Protein AF-0000000086881006 (afdb_homodimer)

Sequence (406 aa):
MSAAHFLGSSDARWTTEPVATRTEGERFIVQAQEGSDFWEKTFYGFCHQNGHALLAPWDESKAVEVTFDLSSFTELYDQAGLMLWHSKEQWIKAGVEVNDGVVHIGAVVTDQFSDWSLSPIPEWGERLVTIRASYHNEAVVIRARTDEHPWRTIRVARFAYPTNKQAGPFLCSPKRAGFEVAFTQWRTTAPDEDLHADPPIYDMSAAHFLGSSDARWTTEPVATRTEGERFIVQAQEGSDFWEKTFYGFCHQNGHALLAPWDESKAVEVTFDLSSFTELYDQAGLMLWHSKEQWIKAGVEVNDGVVHIGAVVTDQFSDWSLSPIPEWGERLVTIRASYHNEAVVIRARTDEHPWRTIRVARFAYPTNKQAGPFLCSPKRAGFEVAFTQWRTTAPDEDLHADPPIYD

Solvent-accessible surface area (backbone atoms only — not comparable to full-atom values): 20552 Å² total; per-residue (Å²): 76,51,67,65,55,53,48,74,42,97,68,50,43,57,78,30,83,55,72,45,72,48,57,59,60,69,26,45,35,39,26,34,42,55,60,13,30,75,43,32,35,54,57,73,69,50,73,36,82,54,23,29,33,41,30,26,83,46,61,59,79,36,12,40,38,26,26,34,47,39,71,61,66,80,48,64,46,30,30,38,33,30,32,40,37,60,49,100,46,32,33,33,42,33,34,39,31,25,49,94,88,33,42,22,42,37,37,35,47,28,70,71,39,31,29,38,36,41,40,81,40,70,86,53,68,61,32,45,36,36,30,35,42,24,53,45,74,48,14,34,44,32,33,36,29,38,87,86,43,69,78,40,66,44,36,38,35,68,60,74,60,94,62,70,37,24,36,31,43,29,38,26,14,48,72,42,69,79,45,51,43,41,34,60,44,60,48,73,45,79,44,66,90,42,95,88,49,80,67,87,85,82,132,78,51,67,65,55,54,49,73,42,96,68,50,43,58,76,31,80,54,72,45,72,50,59,57,61,67,26,44,34,39,25,33,43,54,60,14,30,77,45,32,36,52,58,73,67,50,72,36,82,55,21,30,33,44,30,25,84,46,63,58,80,33,12,40,38,27,26,34,46,38,70,61,67,80,47,66,46,29,32,40,33,30,31,40,36,60,49,98,46,32,35,35,42,32,34,40,32,24,51,93,87,34,42,22,42,36,36,35,47,28,69,71,39,32,32,40,36,40,39,82,39,72,85,55,68,59,33,45,37,36,28,34,41,23,52,46,73,49,14,34,45,31,32,36,28,39,87,85,44,69,78,39,65,45,35,38,35,68,61,73,62,94,63,70,37,24,37,31,44,30,37,26,15,49,73,41,70,79,46,51,40,41,33,60,44,60,48,72,44,79,45,64,88,42,96,88,50,80,69,86,84,83,132

Radius of gyration: 21.12 Å; Cα contacts (8 Å, |Δi|>4): 1163; chains: 2; bounding box: 36×61×47 Å

Organism: NCBI:txid248903

InterPro domains:
  IPR009784 Protein of unknown function DUF1349 [PF07081] (14-189)
  IPR009784 Protein of unknown function DUF1349 [PTHR35332] (10-189)
  IPR013320 Concanavalin A-like lectin/glucanase domain superfamily [SSF49899] (26-188)

Nearest PDB structures (foldseek):
  3mep-assembly1_A  TM=8.939E-01  e=8.465E-17  Pectobacterium atrosepticum SCRI1043
  3o12-assembly1_A  TM=8.823E-01  e=7.637E-17  Saccharomyces cerevisiae
  5joz-assembly2_B  TM=6.293E-01  e=4.315E-06  Bacteroides ovatus
  7erl-assembly1_B  TM=6.209E-01  e=2.978E-03  Bacteroides intestinalis
  3vv1-assembly1_B  TM=5.952E-01  e=1.899E-02  Caenorhabditis elegans

Structure (mmCIF, N/CA/C/O backbone):
data_AF-0000000086881006-model_v1
#
loop_
_entity.id
_entity.type
_entity.pdbx_description
1 polymer 'DUF1349 domain-containing protein'
#
loop_
_atom_site.group_PDB
_atom_site.id
_atom_site.type_symbol
_atom_site.label_atom_id
_atom_site.label_alt_id
_atom_site.label_comp_id
_atom_site.label_asym_id
_atom_site.label_entity_id
_atom_site.label_seq_id
_atom_site.pdbx_PDB_ins_code
_atom_site.Cartn_x
_atom_site.Cartn_y
_atom_site.Cartn_z
_atom_site.occupancy
_atom_site.B_iso_or_equiv
_atom_site.auth_seq_id
_atom_site.auth_comp_id
_atom_site.auth_asym_id
_atom_site.auth_atom_id
_atom_site.pdbx_PDB_model_num
ATOM 1 N N . MET A 1 1 ? -6.941 -28.766 -19.25 1 41.66 1 MET A N 1
ATOM 2 C CA . MET A 1 1 ? -5.789 -27.953 -19.625 1 41.66 1 MET A CA 1
ATOM 3 C C . MET A 1 1 ? -4.539 -28.406 -18.891 1 41.66 1 MET A C 1
ATOM 5 O O . MET A 1 1 ? -4.57 -28.609 -17.672 1 41.66 1 MET A O 1
ATOM 9 N N . SER A 1 2 ? -3.648 -29.062 -19.531 1 49.28 2 SER A N 1
ATOM 10 C CA . SER A 1 2 ? -2.391 -29.5 -18.938 1 49.28 2 SER A CA 1
ATOM 11 C C . SER A 1 2 ? -1.657 -28.359 -18.266 1 49.28 2 SER A C 1
ATOM 13 O O . SER A 1 2 ? -1.917 -27.188 -18.547 1 49.28 2 SER A O 1
ATOM 15 N N . ALA A 1 3 ? -1.003 -28.656 -17.047 1 55.84 3 ALA A N 1
ATOM 16 C CA . ALA A 1 3 ? -0.094 -27.656 -16.484 1 55.84 3 ALA A CA 1
ATOM 17 C C . ALA A 1 3 ? 0.646 -26.906 -17.594 1 55.84 3 ALA A C 1
ATOM 19 O O . ALA A 1 3 ? 0.841 -25.688 -17.5 1 55.84 3 ALA A O 1
ATOM 20 N N . ALA A 1 4 ? 0.932 -27.734 -18.562 1 56.09 4 ALA A N 1
ATOM 21 C CA . ALA A 1 4 ? 1.632 -27.172 -19.719 1 56.09 4 ALA A CA 1
ATOM 22 C C . ALA A 1 4 ? 0.787 -26.109 -20.406 1 56.09 4 ALA A C 1
ATOM 24 O O . ALA A 1 4 ? 1.312 -25.094 -20.859 1 56.09 4 ALA A O 1
ATOM 25 N N . HIS A 1 5 ? -0.516 -26.406 -20.422 1 56.81 5 HIS A N 1
ATOM 26 C CA . HIS A 1 5 ? -1.412 -25.469 -21.078 1 56.81 5 HIS A CA 1
ATOM 27 C C . HIS A 1 5 ? -1.562 -24.188 -20.25 1 56.81 5 HIS A C 1
ATOM 29 O O . HIS A 1 5 ? -1.589 -23.094 -20.797 1 56.81 5 HIS A O 1
ATOM 35 N N . PHE A 1 6 ? -1.734 -24.422 -19 1 61.25 6 PHE A N 1
ATOM 36 C CA . PHE A 1 6 ? -1.783 -23.25 -18.141 1 61.25 6 PHE A CA 1
ATOM 37 C C . PHE A 1 6 ? -0.49 -22.453 -18.25 1 61.25 6 PHE A C 1
ATOM 39 O O . PHE A 1 6 ? -0.517 -21.219 -18.266 1 61.25 6 PHE A O 1
ATOM 46 N N . LEU A 1 7 ? 0.574 -23.188 -18.219 1 62.53 7 LEU A N 1
ATOM 47 C CA . LEU A 1 7 ? 1.89 -22.562 -18.156 1 62.53 7 LEU A CA 1
ATOM 48 C C . LEU A 1 7 ? 2.24 -21.906 -19.484 1 62.53 7 LEU A C 1
ATOM 50 O O . LEU A 1 7 ? 3.139 -21.062 -19.531 1 62.53 7 LEU A O 1
ATOM 54 N N . GLY A 1 8 ? 1.322 -21.922 -20.453 1 55.44 8 GLY A N 1
ATOM 55 C CA . GLY A 1 8 ? 1.524 -21.359 -21.781 1 55.44 8 GLY A CA 1
ATOM 56 C C . GLY A 1 8 ? 2.975 -21.391 -22.234 1 55.44 8 GLY A C 1
ATOM 57 O O . GLY A 1 8 ? 3.281 -21.078 -23.375 1 55.44 8 GLY A O 1
ATOM 58 N N . SER A 1 9 ? 3.959 -21.406 -21.188 1 59.06 9 SER A N 1
ATOM 59 C CA . SER A 1 9 ? 5.355 -21.375 -21.625 1 59.06 9 SER A CA 1
ATOM 60 C C . SER A 1 9 ? 6.133 -22.562 -21.062 1 59.06 9 SER A C 1
ATOM 62 O O . SER A 1 9 ? 6.023 -22.891 -19.875 1 59.06 9 SER A O 1
ATOM 64 N N . SER A 1 10 ? 6.777 -23.359 -21.812 1 66.06 10 SER A N 1
ATOM 65 C CA . SER A 1 10 ? 7.691 -24.438 -21.469 1 66.06 10 SER A CA 1
ATOM 66 C C . SER A 1 10 ? 8.844 -23.938 -20.609 1 66.06 10 SER A C 1
ATOM 68 O O . SER A 1 10 ? 9.555 -24.734 -19.984 1 66.06 10 SER A O 1
ATOM 70 N N . ASP A 1 11 ? 8.883 -22.625 -20.328 1 85 11 ASP A N 1
ATOM 71 C CA . ASP A 1 11 ? 10.055 -22.094 -19.641 1 85 11 ASP A CA 1
ATOM 72 C C . ASP A 1 11 ? 9.719 -21.672 -18.219 1 85 11 ASP A C 1
ATOM 74 O O . ASP A 1 11 ? 10.547 -21.078 -17.531 1 85 11 ASP A O 1
ATOM 78 N N . ALA A 1 12 ? 8.57 -22.062 -17.766 1 92.69 12 ALA A N 1
ATOM 79 C CA . ALA A 1 12 ? 8.188 -21.672 -16.406 1 92.69 12 ALA A CA 1
ATOM 80 C C . ALA A 1 12 ? 8.805 -22.609 -15.375 1 92.69 12 ALA A C 1
ATOM 82 O O . ALA A 1 12 ? 8.852 -23.828 -15.586 1 92.69 12 ALA A O 1
ATOM 83 N N . ARG A 1 13 ? 9.312 -22.047 -14.32 1 93.88 13 ARG A N 1
ATOM 84 C CA . ARG A 1 13 ? 9.938 -22.812 -13.258 1 93.88 13 ARG A CA 1
ATOM 85 C C . ARG A 1 13 ? 9.461 -22.344 -11.883 1 93.88 13 ARG A C 1
ATOM 87 O O . ARG A 1 13 ? 9.305 -21.141 -11.664 1 93.88 13 ARG A O 1
ATOM 94 N N . TRP A 1 14 ? 9.273 -23.328 -11.055 1 96.75 14 TRP A N 1
ATOM 95 C CA . TRP A 1 14 ? 8.914 -22.984 -9.68 1 96.75 14 TRP A CA 1
ATOM 96 C C . TRP A 1 14 ? 10.133 -22.469 -8.914 1 96.75 14 TRP A C 1
ATOM 98 O O . TRP A 1 14 ? 11.234 -23.016 -9.055 1 96.75 14 TRP A O 1
ATOM 108 N N . THR A 1 15 ? 9.922 -21.422 -8.117 1 97.88 15 THR A N 1
ATOM 109 C CA . THR A 1 15 ? 10.977 -21.047 -7.176 1 97.88 15 THR A CA 1
ATOM 110 C C . THR A 1 15 ? 11.203 -22.156 -6.152 1 97.88 15 THR A C 1
ATOM 112 O O . THR A 1 15 ? 12.352 -22.438 -5.789 1 97.88 15 THR A O 1
ATOM 115 N N . THR A 1 16 ? 10.172 -22.656 -5.594 1 98.12 16 THR A N 1
ATOM 116 C CA . THR A 1 16 ? 10.094 -23.812 -4.719 1 98.12 16 THR A CA 1
ATOM 117 C C . THR A 1 16 ? 8.961 -24.734 -5.148 1 98.12 16 THR A C 1
ATOM 119 O O . THR A 1 16 ? 7.812 -24.312 -5.262 1 98.12 16 THR A O 1
ATOM 122 N N . GLU A 1 17 ? 9.266 -26.016 -5.348 1 97.81 17 GLU A N 1
ATOM 123 C CA . GLU A 1 17 ? 8.227 -26.953 -5.77 1 97.81 17 GLU A CA 1
ATOM 124 C C . GLU A 1 17 ? 7.117 -27.047 -4.727 1 97.81 17 GLU A C 1
ATOM 126 O O . GLU A 1 17 ? 7.395 -27.172 -3.533 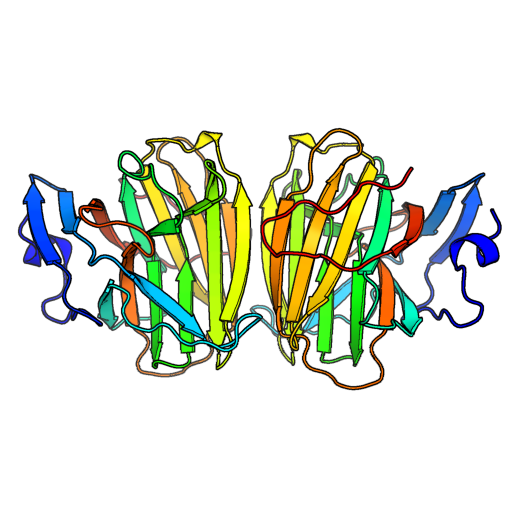1 97.81 17 GLU A O 1
ATOM 131 N N . PRO A 1 18 ? 5.875 -26.953 -5.141 1 98.31 18 PRO A N 1
ATOM 132 C CA . PRO A 1 18 ? 4.777 -27.141 -4.191 1 98.31 18 PRO A CA 1
ATOM 133 C C . PRO A 1 18 ? 4.574 -28.609 -3.807 1 98.31 18 PRO A C 1
ATOM 135 O O . PRO A 1 18 ? 5.281 -29.484 -4.309 1 98.31 18 PRO A O 1
ATOM 138 N N . VAL A 1 19 ? 3.648 -28.797 -2.895 1 98.62 19 VAL A N 1
ATOM 139 C CA . VAL A 1 19 ? 3.367 -30.156 -2.428 1 98.62 19 VAL A CA 1
ATOM 140 C C . VAL A 1 19 ? 2.811 -30.984 -3.576 1 98.62 19 VAL A C 1
ATOM 142 O O . VAL A 1 19 ? 3.18 -32.156 -3.738 1 98.62 19 VAL A O 1
ATOM 145 N N . ALA A 1 20 ? 1.895 -30.422 -4.344 1 97.88 20 ALA A N 1
ATOM 146 C CA . ALA A 1 20 ? 1.246 -31.125 -5.445 1 97.88 20 ALA A CA 1
ATOM 147 C C . ALA A 1 20 ? 0.635 -30.141 -6.441 1 97.88 20 ALA A C 1
ATOM 149 O O . ALA A 1 20 ? 0.346 -29 -6.094 1 97.88 20 ALA A O 1
ATOM 150 N N . THR A 1 21 ? 0.535 -30.578 -7.602 1 95.81 21 THR A N 1
ATOM 151 C CA . THR A 1 21 ? -0.202 -29.875 -8.641 1 95.81 21 THR A CA 1
ATOM 152 C C . THR A 1 21 ? -1.112 -30.828 -9.406 1 95.81 21 THR A C 1
ATOM 154 O O . THR A 1 21 ? -0.801 -32 -9.547 1 95.81 21 THR A O 1
ATOM 157 N N . ARG A 1 22 ? -2.201 -30.297 -9.82 1 94.31 22 ARG A N 1
ATOM 158 C CA . ARG A 1 22 ? -3.059 -31.062 -10.727 1 94.31 22 ARG A CA 1
ATOM 159 C C . ARG A 1 22 ? -3.928 -30.125 -11.562 1 94.31 22 ARG A C 1
ATOM 161 O O . ARG A 1 22 ? -4.102 -28.953 -11.219 1 94.31 22 ARG A O 1
ATOM 168 N N . THR A 1 23 ? -4.438 -30.656 -12.625 1 92.25 23 THR A N 1
ATOM 169 C CA . THR A 1 23 ? -5.336 -29.906 -13.492 1 92.25 23 THR A CA 1
ATOM 170 C C . THR A 1 23 ? -6.75 -30.484 -13.438 1 92.25 23 THR A C 1
ATOM 172 O O . THR A 1 23 ? -6.93 -31.688 -13.5 1 92.25 23 THR A O 1
ATOM 175 N N . GLU A 1 24 ? -7.672 -29.594 -13.211 1 92 24 GLU A N 1
ATOM 176 C CA . GLU A 1 24 ? -9.094 -29.938 -13.281 1 92 24 GLU A CA 1
ATOM 177 C C . GLU A 1 24 ? -9.828 -29.016 -14.266 1 92 24 GLU A C 1
ATOM 179 O O . GLU A 1 24 ? -10.211 -27.906 -13.914 1 92 24 GLU A O 1
ATOM 184 N N . GLY A 1 25 ? -10.094 -29.578 -15.445 1 89.75 25 GLY A N 1
ATOM 185 C CA . GLY A 1 25 ? -10.641 -28.703 -16.469 1 89.75 25 GLY A CA 1
ATOM 186 C C . GLY A 1 25 ? -9.719 -27.562 -16.828 1 89.75 25 GLY A C 1
ATOM 187 O O . GLY A 1 25 ? -8.562 -27.766 -17.188 1 89.75 25 GLY A O 1
ATOM 188 N N . GLU A 1 26 ? -10.227 -26.359 -16.594 1 87.38 26 GLU A N 1
ATOM 189 C CA . GLU A 1 26 ? -9.438 -25.172 -16.922 1 87.38 26 GLU A CA 1
ATOM 190 C C . GLU A 1 26 ? -8.711 -24.641 -15.688 1 87.38 26 GLU A C 1
ATOM 192 O O . GLU A 1 26 ? -8.094 -23.578 -15.734 1 87.38 26 GLU A O 1
ATOM 197 N N . ARG A 1 27 ? -8.797 -25.406 -14.664 1 93.56 27 ARG A N 1
ATOM 198 C CA . ARG A 1 27 ? -8.211 -24.969 -13.406 1 93.56 27 ARG A CA 1
ATOM 199 C C . ARG A 1 27 ? -6.879 -25.656 -13.148 1 93.56 27 ARG A C 1
ATOM 201 O O . ARG A 1 27 ? -6.75 -26.875 -13.367 1 93.56 27 ARG A O 1
ATOM 208 N N . PHE A 1 28 ? -5.898 -24.922 -12.859 1 95.19 28 PHE A N 1
ATOM 209 C CA . PHE A 1 28 ? -4.609 -25.422 -12.383 1 95.19 28 PHE A CA 1
ATOM 210 C C . PHE A 1 28 ? -4.531 -25.328 -10.859 1 95.19 28 PHE A C 1
ATOM 212 O O . PHE A 1 28 ? -4.379 -24.25 -10.305 1 95.19 28 PHE A O 1
ATOM 219 N N . ILE A 1 29 ? -4.676 -26.469 -10.172 1 97.38 29 ILE A N 1
ATOM 220 C CA . ILE A 1 29 ? -4.758 -26.5 -8.711 1 97.38 29 ILE A CA 1
ATOM 221 C C . ILE A 1 29 ? -3.377 -26.781 -8.125 1 97.38 29 ILE A C 1
ATOM 223 O O . ILE A 1 29 ? -2.717 -27.75 -8.5 1 97.38 29 ILE A O 1
ATOM 227 N N . VAL A 1 30 ? -2.912 -25.969 -7.246 1 97.69 30 VAL A N 1
ATOM 228 C CA . VAL A 1 30 ? -1.591 -26.078 -6.633 1 97.69 30 VAL A CA 1
ATOM 229 C C . VAL A 1 30 ? -1.728 -26.141 -5.113 1 97.69 30 VAL A C 1
ATOM 231 O O . VAL A 1 30 ? -2.457 -25.344 -4.52 1 97.69 30 VAL A O 1
ATOM 234 N N . GLN A 1 31 ? -1.055 -27.062 -4.477 1 98.62 31 GLN A N 1
ATOM 235 C CA . GLN A 1 31 ? -1.073 -27.203 -3.025 1 98.62 31 GLN A CA 1
ATOM 236 C C . GLN A 1 31 ? 0.212 -26.672 -2.402 1 98.62 31 GLN A C 1
ATOM 238 O O . GLN A 1 31 ? 1.311 -27.078 -2.781 1 98.62 31 GLN A O 1
ATOM 243 N N . ALA A 1 32 ? 0.055 -25.812 -1.479 1 98.69 32 ALA A N 1
ATOM 244 C CA . ALA A 1 32 ? 1.207 -25.172 -0.84 1 98.69 32 ALA A CA 1
ATOM 245 C C . ALA A 1 32 ? 1.771 -26.062 0.27 1 98.69 32 ALA A C 1
ATOM 247 O O . ALA A 1 32 ? 1.042 -26.859 0.87 1 98.69 32 ALA A O 1
ATOM 248 N N . GLN A 1 33 ? 3.039 -25.844 0.484 1 98.69 33 GLN A N 1
ATOM 249 C CA . GLN A 1 33 ? 3.674 -26.453 1.653 1 98.69 33 GLN A CA 1
ATOM 250 C C . GLN A 1 33 ? 3.428 -25.609 2.902 1 98.69 33 GLN A C 1
ATOM 252 O O . GLN A 1 33 ? 3.551 -24.391 2.867 1 98.69 33 GLN A O 1
ATOM 257 N N . GLU A 1 34 ? 3.066 -26.281 4.008 1 98.5 34 GLU A N 1
ATOM 258 C CA . GLU A 1 34 ? 2.922 -25.562 5.27 1 98.5 34 GLU A CA 1
ATOM 259 C C . GLU A 1 34 ? 4.199 -24.812 5.629 1 98.5 34 GLU A C 1
ATOM 261 O O . GLU A 1 34 ? 5.305 -25.328 5.465 1 98.5 34 GLU A O 1
ATOM 266 N N . GLY A 1 35 ? 4.102 -23.547 6.078 1 98.25 35 GLY A N 1
ATOM 267 C CA . GLY A 1 35 ? 5.246 -22.75 6.484 1 98.25 35 GLY A CA 1
ATOM 268 C C . GLY A 1 35 ? 5.82 -21.922 5.355 1 98.25 35 GLY A C 1
ATOM 269 O O . GLY A 1 35 ? 6.738 -21.125 5.57 1 98.25 35 GLY A O 1
ATOM 270 N N . SER A 1 36 ? 5.277 -22.047 4.121 1 98.75 36 SER A N 1
ATOM 271 C CA . SER A 1 36 ? 5.785 -21.312 2.967 1 98.75 36 SER A CA 1
ATOM 272 C C . SER A 1 36 ? 5.426 -19.844 3.051 1 98.75 36 SER A C 1
ATOM 274 O O . SER A 1 36 ? 4.336 -19.484 3.5 1 98.75 36 SER A O 1
ATOM 276 N N . ASP A 1 37 ? 6.418 -19 2.664 1 98.56 37 ASP A N 1
ATOM 277 C CA . ASP A 1 37 ? 6.207 -17.562 2.699 1 98.56 37 ASP A CA 1
ATOM 278 C C . ASP A 1 37 ? 7.316 -16.828 1.949 1 98.56 37 ASP A C 1
ATOM 280 O O . ASP A 1 37 ? 8.312 -17.438 1.554 1 98.56 37 ASP A O 1
ATOM 284 N N . PHE A 1 38 ? 7.094 -15.562 1.604 1 98.69 38 PHE A N 1
ATOM 285 C CA . PHE A 1 38 ? 8.102 -14.625 1.128 1 98.69 38 PHE A CA 1
ATOM 286 C C . PHE A 1 38 ? 8.141 -13.383 2.008 1 98.69 38 PHE A C 1
ATOM 288 O O . PHE A 1 38 ? 7.121 -12.719 2.205 1 98.69 38 PHE A O 1
ATOM 295 N N . TRP A 1 39 ? 9.242 -13.078 2.58 1 98.62 39 TRP A N 1
ATOM 296 C CA . TRP A 1 39 ? 9.445 -11.891 3.393 1 98.62 39 TRP A CA 1
ATOM 297 C C . TRP A 1 39 ? 10.93 -11.633 3.623 1 98.62 39 TRP A C 1
ATOM 299 O O . TRP A 1 39 ? 11.695 -12.562 3.859 1 98.62 39 TRP A O 1
ATOM 309 N N . GLU A 1 40 ? 11.273 -10.352 3.59 1 98.56 40 GLU A N 1
ATOM 310 C CA . GLU A 1 40 ? 12.68 -10.031 3.812 1 98.56 40 GLU A CA 1
ATOM 311 C C . GLU A 1 40 ? 12.844 -9.016 4.938 1 98.56 40 GLU A C 1
ATOM 313 O O . GLU A 1 40 ? 12.75 -7.805 4.707 1 98.56 40 GLU A O 1
ATOM 318 N N . LYS A 1 41 ? 13.078 -9.297 6.238 1 98 41 LYS A N 1
ATOM 319 C CA . LYS A 1 41 ? 13.742 -8.648 7.367 1 98 41 LYS A CA 1
ATOM 320 C C . LYS A 1 41 ? 12.82 -7.641 8.047 1 98 41 LYS A C 1
ATOM 322 O O . LYS A 1 41 ? 12.766 -7.566 9.273 1 98 41 LYS A O 1
ATOM 327 N N . THR A 1 42 ? 12.016 -6.855 7.309 1 98.25 42 THR A N 1
ATOM 328 C CA . THR A 1 42 ? 11.32 -5.691 7.844 1 98.25 42 THR A CA 1
ATOM 329 C C . THR A 1 42 ? 10.508 -6.066 9.078 1 98.25 42 THR A C 1
ATOM 331 O O . THR A 1 42 ? 9.75 -7.039 9.062 1 98.25 42 THR A O 1
ATOM 334 N N . PHE A 1 43 ? 10.664 -5.289 10.141 1 96.69 43 PHE A N 1
ATOM 335 C CA . PHE A 1 43 ? 9.867 -5.383 11.359 1 96.69 43 PHE A CA 1
ATOM 336 C C . PHE A 1 43 ? 10.242 -6.625 12.156 1 96.69 43 PHE A C 1
ATOM 338 O O . PHE A 1 43 ? 10.461 -6.547 13.367 1 96.69 43 PHE A O 1
ATOM 345 N N . TYR A 1 44 ? 10.5 -7.812 11.5 1 95.12 44 TYR A N 1
ATOM 346 C CA . TYR A 1 44 ? 10.641 -9.094 12.18 1 95.12 44 TYR A CA 1
ATOM 347 C C . TYR A 1 44 ? 12.102 -9.492 12.305 1 95.12 44 TYR A C 1
ATOM 349 O O . TYR A 1 44 ? 12.477 -10.242 13.211 1 95.12 44 TYR A O 1
ATOM 357 N N . GLY A 1 45 ? 12.891 -9.125 11.297 1 95.06 45 GLY A N 1
ATOM 358 C CA . GLY A 1 45 ? 14.289 -9.523 11.266 1 95.06 45 GLY A CA 1
ATOM 359 C C . GLY A 1 45 ? 14.508 -10.859 10.578 1 95.06 45 GLY A C 1
ATOM 360 O O . GLY A 1 45 ? 15.648 -11.25 10.328 1 95.06 45 GLY A O 1
ATOM 361 N N . PHE A 1 46 ? 13.43 -11.508 10.234 1 95.56 46 PHE A N 1
ATOM 362 C CA . PHE A 1 46 ? 13.602 -12.805 9.594 1 95.56 46 PHE A CA 1
ATOM 363 C C . PHE A 1 46 ? 13.422 -12.688 8.086 1 95.56 46 PHE A C 1
ATOM 365 O O . PHE A 1 46 ? 12.914 -11.68 7.59 1 95.56 46 PHE A O 1
ATOM 372 N N . CYS A 1 47 ? 13.844 -13.734 7.41 1 96.88 47 CYS A N 1
ATOM 373 C CA . CYS A 1 47 ? 13.664 -13.906 5.973 1 96.88 47 CYS A CA 1
ATOM 374 C C . CYS A 1 47 ? 12.891 -15.188 5.672 1 96.88 47 CYS A C 1
ATOM 376 O O . CYS A 1 47 ? 13.164 -16.234 6.262 1 96.88 47 CYS A O 1
ATOM 378 N N . HIS A 1 48 ? 11.938 -15.141 4.832 1 97.75 48 HIS A N 1
ATOM 379 C CA . HIS A 1 48 ? 11.227 -16.281 4.266 1 97.75 48 HIS A CA 1
ATOM 380 C C . HIS A 1 48 ? 11.297 -16.281 2.742 1 97.75 48 HIS A C 1
ATOM 382 O O . HIS A 1 48 ? 10.898 -15.297 2.102 1 97.75 48 HIS A O 1
ATOM 388 N N . GLN A 1 49 ? 11.766 -17.344 2.174 1 97.75 49 GLN A N 1
ATOM 389 C CA . GLN A 1 49 ? 11.953 -17.422 0.728 1 97.75 49 GLN A CA 1
ATOM 390 C C . GLN A 1 49 ? 11.492 -18.781 0.191 1 97.75 49 GLN A C 1
ATOM 392 O O . GLN A 1 49 ? 12.039 -19.281 -0.796 1 97.75 49 GLN A O 1
ATOM 397 N N . ASN A 1 50 ? 10.586 -19.328 0.896 1 98.44 50 ASN A N 1
ATOM 398 C CA . ASN A 1 50 ? 10.203 -20.688 0.519 1 98.44 50 ASN A CA 1
ATOM 399 C C . ASN A 1 50 ? 8.766 -20.75 0.003 1 98.44 50 ASN A C 1
ATOM 401 O O . ASN A 1 50 ? 8.148 -21.812 0.003 1 98.44 50 ASN A O 1
ATOM 405 N N . GLY A 1 51 ? 8.164 -19.625 -0.335 1 98.75 51 GLY A N 1
ATOM 406 C CA . GLY A 1 51 ? 6.895 -19.625 -1.042 1 98.75 51 GLY A CA 1
ATOM 407 C C . GLY A 1 51 ? 6.977 -20.281 -2.41 1 98.75 51 GLY A C 1
ATOM 408 O O . GLY A 1 51 ? 8.055 -20.672 -2.857 1 98.75 51 GLY A O 1
ATOM 409 N N . HIS A 1 52 ? 5.84 -20.422 -3.072 1 98.69 52 HIS A N 1
ATOM 410 C CA . HIS A 1 52 ? 5.77 -21.094 -4.367 1 98.69 52 HIS A CA 1
ATOM 411 C C . HIS A 1 52 ? 5.391 -20.125 -5.473 1 98.69 52 HIS A C 1
ATOM 413 O O . HIS A 1 52 ? 4.246 -19.672 -5.547 1 98.69 52 HIS A O 1
ATOM 419 N N . ALA A 1 53 ? 6.305 -19.75 -6.277 1 98.31 53 ALA A N 1
ATOM 420 C CA . ALA A 1 53 ? 6.023 -18.953 -7.461 1 98.31 53 ALA A CA 1
ATOM 421 C C . ALA A 1 53 ? 6.402 -19.688 -8.734 1 98.31 53 ALA A C 1
ATOM 423 O O . ALA A 1 53 ? 7.504 -20.234 -8.844 1 98.31 53 ALA A O 1
ATOM 424 N N . LEU A 1 54 ? 5.504 -19.797 -9.594 1 97.19 54 LEU A N 1
ATOM 425 C CA . LEU A 1 54 ? 5.773 -20.297 -10.938 1 97.19 54 LEU A CA 1
ATOM 426 C C . LEU A 1 54 ? 6.121 -19.172 -11.891 1 97.19 54 LEU A C 1
ATOM 428 O O . LEU A 1 54 ? 5.254 -18.375 -12.266 1 97.19 54 LEU A O 1
ATOM 432 N N . LEU A 1 55 ? 7.387 -19.156 -12.352 1 96.62 55 LEU A N 1
ATOM 433 C CA . LEU A 1 55 ? 7.887 -17.938 -13.008 1 96.62 55 LEU A CA 1
ATOM 434 C C . LEU A 1 55 ? 8.312 -18.234 -14.438 1 96.62 55 LEU A C 1
ATOM 436 O O . LEU A 1 55 ? 8.891 -19.297 -14.719 1 96.62 55 LEU A O 1
ATOM 440 N N . ALA A 1 56 ? 8.039 -17.375 -15.289 1 94.88 56 ALA A N 1
ATOM 441 C CA . ALA A 1 56 ? 8.508 -17.328 -16.672 1 94.88 56 ALA A CA 1
ATOM 442 C C . ALA A 1 56 ? 9.023 -15.93 -17.016 1 94.88 56 ALA A C 1
ATOM 444 O O . ALA A 1 56 ? 8.656 -14.945 -16.375 1 94.88 56 ALA A O 1
ATOM 445 N N . PRO A 1 57 ? 9.945 -15.914 -18.016 1 94.69 57 PRO A N 1
ATOM 446 C CA . PRO A 1 57 ? 10.383 -14.586 -18.438 1 94.69 57 PRO A CA 1
ATOM 447 C C . PRO A 1 57 ? 9.211 -13.656 -18.766 1 94.69 57 PRO A C 1
ATOM 449 O O . PRO A 1 57 ? 8.219 -14.094 -19.359 1 94.69 57 PRO A O 1
ATOM 452 N N . TRP A 1 58 ? 9.273 -12.484 -18.344 1 94.81 58 TRP A N 1
ATOM 453 C CA . TRP A 1 58 ? 8.227 -11.484 -18.562 1 94.81 58 TRP A CA 1
ATOM 454 C C . TRP A 1 58 ? 8.75 -10.352 -19.438 1 94.81 58 TRP A C 1
ATOM 456 O O . TRP A 1 58 ? 9.719 -9.68 -19.078 1 94.81 58 TRP A O 1
ATOM 466 N N . ASP A 1 59 ? 8.109 -10.258 -20.625 1 90.94 59 ASP A N 1
ATOM 467 C CA . ASP A 1 59 ? 8.359 -9.133 -21.516 1 90.94 59 ASP A CA 1
ATOM 468 C C . ASP A 1 59 ? 7.664 -7.863 -21.016 1 90.94 59 ASP A C 1
ATOM 470 O O . ASP A 1 59 ? 6.441 -7.746 -21.125 1 90.94 59 ASP A O 1
ATOM 474 N N . GLU A 1 60 ? 8.352 -6.91 -20.594 1 86.56 60 GLU A N 1
ATOM 475 C CA . GLU A 1 60 ? 7.805 -5.734 -19.922 1 86.56 60 GLU A CA 1
ATOM 476 C C . GLU A 1 60 ? 6.973 -4.887 -20.875 1 86.56 60 GLU A C 1
ATOM 478 O O . GLU A 1 60 ? 6.293 -3.949 -20.453 1 86.56 60 GLU A O 1
ATOM 483 N N . SER A 1 61 ? 7.016 -5.289 -22.141 1 93.62 61 SER A N 1
ATOM 484 C CA . SER A 1 61 ? 6.16 -4.578 -23.094 1 93.62 61 SER A CA 1
ATOM 485 C C . SER A 1 61 ? 4.715 -5.059 -23 1 93.62 61 SER A C 1
ATOM 487 O O . SER A 1 61 ? 3.811 -4.43 -23.547 1 93.62 61 SER A O 1
ATOM 489 N N . LYS A 1 62 ? 4.512 -6.16 -22.281 1 95.62 62 LYS A N 1
ATOM 490 C CA . LYS A 1 62 ? 3.18 -6.719 -22.062 1 95.62 62 LYS A CA 1
ATOM 491 C C . LYS A 1 62 ? 2.783 -6.637 -20.594 1 95.62 62 LYS A C 1
ATOM 493 O O . LYS A 1 62 ? 3.645 -6.672 -19.703 1 95.62 62 LYS A O 1
ATOM 498 N N . ALA A 1 63 ? 1.475 -6.543 -20.406 1 97.31 63 ALA A N 1
ATOM 499 C CA . ALA A 1 63 ? 0.966 -6.746 -19.062 1 97.31 63 ALA A CA 1
ATOM 500 C C . ALA A 1 63 ? 0.811 -8.234 -18.75 1 97.31 63 ALA A C 1
ATOM 502 O O . ALA A 1 63 ? 0.723 -9.055 -19.656 1 97.31 63 ALA A O 1
ATOM 503 N N . VAL A 1 64 ? 0.828 -8.531 -17.531 1 96.81 64 VAL A N 1
ATOM 504 C CA . VAL A 1 64 ? 0.624 -9.914 -17.078 1 96.81 64 VAL A CA 1
ATOM 505 C C . VAL A 1 64 ? -0.566 -9.977 -16.125 1 96.81 64 VAL A C 1
ATOM 507 O O . VAL A 1 64 ? -0.75 -9.086 -15.297 1 96.81 64 VAL A O 1
ATOM 510 N N . GLU A 1 65 ? -1.4 -11.016 -16.266 1 97.44 65 GLU A N 1
ATOM 511 C CA . GLU A 1 65 ? -2.566 -11.234 -15.414 1 97.44 65 GLU A CA 1
ATOM 512 C C . GLU A 1 65 ? -2.57 -12.656 -14.844 1 97.44 65 GLU A C 1
ATOM 514 O O . GLU A 1 65 ? -2.254 -13.617 -15.547 1 97.44 65 GLU A O 1
ATOM 519 N N . VAL A 1 66 ? -2.865 -12.742 -13.617 1 97.31 66 VAL A N 1
ATOM 520 C CA . VAL A 1 66 ? -3.117 -14.016 -12.953 1 97.31 66 VAL A CA 1
ATOM 521 C C . VAL A 1 66 ? -4.496 -13.992 -12.297 1 97.31 66 VAL A C 1
ATOM 523 O O . VAL A 1 66 ? -4.84 -13.039 -11.594 1 97.31 66 VAL A O 1
ATOM 526 N N . THR A 1 67 ? -5.316 -15.023 -12.547 1 97.5 67 THR A N 1
ATOM 527 C CA . THR A 1 67 ? -6.633 -15.164 -11.938 1 97.5 67 THR A CA 1
ATOM 528 C C . THR A 1 67 ? -6.699 -16.422 -11.078 1 97.5 67 THR A C 1
ATOM 530 O O . THR A 1 67 ? -6.191 -17.469 -11.469 1 97.5 67 THR A O 1
ATOM 533 N N . PHE A 1 68 ? -7.293 -16.297 -9.93 1 97.94 68 PHE A N 1
ATOM 534 C CA . PHE A 1 68 ? -7.398 -17.438 -9.016 1 97.94 68 PHE A CA 1
ATOM 535 C C . PHE A 1 68 ? -8.68 -17.344 -8.195 1 97.94 68 PHE A C 1
ATOM 537 O O . PHE A 1 68 ? -9.305 -16.297 -8.117 1 97.94 68 PHE A O 1
ATOM 544 N N . ASP A 1 69 ? -9.031 -18.438 -7.613 1 97.88 69 ASP A N 1
ATOM 545 C CA . ASP A 1 69 ? -10.289 -18.609 -6.887 1 97.88 69 ASP A CA 1
ATOM 546 C C . ASP A 1 69 ? -10.078 -18.453 -5.383 1 97.88 69 ASP A C 1
ATOM 548 O O . ASP A 1 69 ? -9.18 -19.062 -4.805 1 97.88 69 ASP A O 1
ATOM 552 N N . LEU A 1 70 ? -10.953 -17.656 -4.707 1 97.38 70 LEU A N 1
ATOM 553 C CA . LEU A 1 70 ? -10.766 -17.328 -3.299 1 97.38 70 LEU A CA 1
ATOM 554 C C . LEU A 1 70 ? -11.508 -18.312 -2.402 1 97.38 70 LEU A C 1
ATOM 556 O O . LEU A 1 70 ? -11.438 -18.219 -1.174 1 97.38 70 LEU A O 1
ATOM 560 N N . SER A 1 71 ? -12.125 -19.297 -2.904 1 95.94 71 SER A N 1
ATOM 561 C CA . SER A 1 71 ? -13.047 -20.125 -2.148 1 95.94 71 SER A CA 1
ATOM 562 C C . SER A 1 71 ? -12.312 -20.938 -1.08 1 95.94 71 SER A C 1
ATOM 564 O O . SER A 1 71 ? -12.906 -21.344 -0.083 1 95.94 71 SER A O 1
ATOM 566 N N . SER A 1 72 ? -11.016 -21.109 -1.277 1 95.62 72 SER A N 1
ATOM 567 C CA . SER A 1 72 ? -10.289 -21.969 -0.36 1 95.62 72 SER A CA 1
ATOM 568 C C . SER A 1 72 ? -9.594 -21.172 0.733 1 95.62 72 SER A C 1
ATOM 570 O O . SER A 1 72 ? -8.922 -21.734 1.598 1 95.62 72 SER A O 1
ATOM 572 N N . PHE A 1 73 ? -9.688 -19.844 0.712 1 96.12 73 PHE A N 1
ATOM 573 C CA . PHE A 1 73 ? -8.984 -18.969 1.637 1 96.12 73 PHE A CA 1
ATOM 574 C C . PHE A 1 73 ? -9.727 -18.875 2.967 1 96.12 73 PHE A C 1
ATOM 576 O O . PHE A 1 73 ? -10.547 -17.969 3.17 1 96.12 73 PHE A O 1
ATOM 583 N N . THR A 1 74 ? -9.367 -19.75 3.898 1 91.38 74 THR A N 1
ATOM 584 C CA . THR A 1 74 ? -10.172 -19.844 5.113 1 91.38 74 THR A CA 1
ATOM 585 C C . THR A 1 74 ? -9.297 -19.656 6.352 1 91.38 74 THR A C 1
ATOM 587 O O . THR A 1 74 ? -9.812 -19.406 7.445 1 91.38 74 THR A O 1
ATOM 590 N N . GLU A 1 75 ? -7.973 -19.828 6.172 1 93.75 75 GLU A N 1
ATOM 591 C CA . GLU A 1 75 ? -7.102 -19.812 7.344 1 93.75 75 GLU A CA 1
ATOM 592 C C . GLU A 1 75 ? -6.148 -18.625 7.309 1 93.75 75 GLU A C 1
ATOM 594 O O . GLU A 1 75 ? -5.852 -18.094 6.238 1 93.75 75 GLU A O 1
ATOM 599 N N . LEU A 1 76 ? -5.68 -18.375 8.477 1 94.75 76 LEU A N 1
ATOM 600 C CA . LEU A 1 76 ? -4.785 -17.234 8.688 1 94.75 76 LEU A CA 1
ATOM 601 C C . LEU A 1 76 ? -3.576 -17.328 7.762 1 94.75 76 LEU A C 1
ATOM 603 O O . LEU A 1 76 ? -2.91 -18.359 7.695 1 94.75 76 LEU A O 1
ATOM 607 N N . TYR A 1 77 ? -3.279 -16.297 6.926 1 96.06 77 TYR A N 1
ATOM 608 C CA . TYR A 1 77 ? -2.119 -15.992 6.098 1 96.06 77 TYR A CA 1
ATOM 609 C C . TYR A 1 77 ? -2.107 -16.859 4.84 1 96.06 77 TYR A C 1
ATOM 611 O O . TYR A 1 77 ? -1.104 -16.906 4.125 1 96.06 77 TYR A O 1
ATOM 619 N N . ASP A 1 78 ? -3.264 -17.609 4.566 1 97.44 78 ASP A N 1
ATOM 620 C CA . ASP A 1 78 ? -3.4 -18.141 3.209 1 97.44 78 ASP A CA 1
ATOM 621 C C . ASP A 1 78 ? -3.244 -17.031 2.176 1 97.44 78 ASP A C 1
ATOM 623 O O . ASP A 1 78 ? -3.879 -15.977 2.287 1 97.44 78 ASP A O 1
ATOM 627 N N . GLN A 1 79 ? -2.385 -17.203 1.185 1 98.12 79 GLN A N 1
ATOM 628 C CA . GLN A 1 79 ? -2.221 -16.109 0.237 1 98.12 79 GLN A CA 1
ATOM 629 C C . GLN A 1 79 ? -1.936 -16.641 -1.168 1 98.12 79 GLN A C 1
ATOM 631 O O . GLN A 1 79 ? -1.36 -17.719 -1.328 1 98.12 79 GLN A O 1
ATOM 636 N N . ALA A 1 80 ? -2.324 -15.922 -2.164 1 98.81 80 ALA A N 1
ATOM 637 C CA . ALA A 1 80 ? -2.012 -16.172 -3.568 1 98.81 80 ALA A CA 1
ATOM 638 C C . ALA A 1 80 ? -2.123 -14.898 -4.395 1 98.81 80 ALA A C 1
ATOM 640 O O . ALA A 1 80 ? -2.707 -13.914 -3.947 1 98.81 80 ALA A O 1
ATOM 641 N N . GLY A 1 81 ? -1.519 -14.984 -5.594 1 98.81 81 GLY A N 1
ATOM 642 C CA . GLY A 1 81 ? -1.593 -13.852 -6.504 1 98.81 81 GLY A CA 1
ATOM 643 C C . GLY A 1 81 ? -0.515 -13.875 -7.57 1 98.81 81 GLY A C 1
ATOM 644 O O . GLY A 1 81 ? -0.205 -14.93 -8.125 1 98.81 81 GLY A O 1
ATOM 645 N N . LEU A 1 82 ? -0.048 -12.727 -7.895 1 98.88 82 LEU A N 1
ATOM 646 C CA . LEU A 1 82 ? 0.966 -12.508 -8.922 1 98.88 82 LEU A CA 1
ATOM 647 C C . LEU A 1 82 ? 2.318 -12.195 -8.289 1 98.88 82 LEU A C 1
ATOM 649 O O . LEU A 1 82 ? 2.404 -11.398 -7.355 1 98.88 82 LEU A O 1
ATOM 653 N N . MET A 1 83 ? 3.326 -12.852 -8.773 1 98.88 83 MET A N 1
ATOM 654 C CA . MET A 1 83 ? 4.715 -12.562 -8.43 1 98.88 83 MET A CA 1
ATOM 655 C C . MET A 1 83 ? 5.438 -11.891 -9.594 1 98.88 83 MET A C 1
ATOM 657 O O . MET A 1 83 ? 5.367 -12.359 -10.727 1 98.88 83 MET A O 1
ATOM 661 N N . LEU A 1 84 ? 6.035 -10.766 -9.367 1 98.69 84 LEU A N 1
ATOM 662 C CA . LEU A 1 84 ? 7.086 -10.195 -10.211 1 98.69 84 LEU A CA 1
ATOM 663 C C . LEU A 1 84 ? 8.461 -10.43 -9.594 1 98.69 84 LEU A C 1
ATOM 665 O O . LEU A 1 84 ? 8.68 -10.117 -8.422 1 98.69 84 LEU A O 1
ATOM 669 N N . TRP A 1 85 ? 9.398 -10.914 -10.414 1 98.31 85 TRP A N 1
ATOM 670 C CA . TRP A 1 85 ? 10.641 -11.438 -9.844 1 98.31 85 TRP A CA 1
ATOM 671 C C . TRP A 1 85 ? 11.852 -10.961 -10.648 1 98.31 85 TRP A C 1
ATOM 673 O O . TRP A 1 85 ? 11.867 -11.062 -11.883 1 98.31 85 TRP A O 1
ATOM 683 N N . HIS A 1 86 ? 12.766 -10.461 -9.969 1 98 86 HIS A N 1
ATOM 684 C CA . HIS A 1 86 ? 14.078 -10.219 -10.555 1 98 86 HIS A CA 1
ATOM 685 C C . HIS A 1 86 ? 15.141 -11.086 -9.883 1 98 86 HIS A C 1
ATOM 687 O O . HIS A 1 86 ? 15.992 -11.664 -10.562 1 98 86 HIS A O 1
ATOM 693 N N . SER A 1 87 ? 15.102 -11.133 -8.57 1 96.81 87 SER A N 1
ATOM 694 C CA . SER A 1 87 ? 16.047 -11.906 -7.773 1 96.81 87 SER A CA 1
ATOM 695 C C . SER A 1 87 ? 15.484 -12.195 -6.383 1 96.81 87 SER A C 1
ATOM 697 O O . SER A 1 87 ? 14.398 -11.734 -6.039 1 96.81 87 SER A O 1
ATOM 699 N N . LYS A 1 88 ? 16.203 -12.883 -5.574 1 96 88 LYS A N 1
ATOM 700 C CA . LYS A 1 88 ? 15.781 -13.219 -4.219 1 96 88 LYS A CA 1
ATOM 701 C C . LYS A 1 88 ? 15.641 -11.969 -3.355 1 96 88 LYS A C 1
ATOM 703 O O . LYS A 1 88 ? 14.938 -11.977 -2.346 1 96 88 LYS A O 1
ATOM 708 N N . GLU A 1 89 ? 16.281 -10.914 -3.795 1 95.75 89 GLU A N 1
ATOM 709 C CA . GLU A 1 89 ? 16.266 -9.703 -2.988 1 95.75 89 GLU A CA 1
ATOM 710 C C . GLU A 1 89 ? 15.359 -8.641 -3.607 1 95.75 89 GLU A C 1
ATOM 712 O O . GLU A 1 89 ? 15.094 -7.609 -2.992 1 95.75 89 GLU A O 1
ATOM 717 N N . GLN A 1 90 ? 14.953 -8.898 -4.852 1 98 90 GLN A N 1
ATOM 718 C CA . GLN A 1 90 ? 14.133 -7.93 -5.57 1 98 90 GLN A CA 1
ATOM 719 C C . GLN A 1 90 ? 12.93 -8.602 -6.227 1 98 90 GLN A C 1
ATOM 721 O O . GLN A 1 90 ? 13.07 -9.258 -7.262 1 98 90 GLN A O 1
ATOM 726 N N . TRP A 1 91 ? 11.805 -8.43 -5.625 1 98.75 91 TRP A N 1
ATOM 727 C CA . TRP A 1 91 ? 10.57 -9.039 -6.102 1 98.75 91 TRP A CA 1
ATOM 728 C C . TRP A 1 91 ? 9.352 -8.297 -5.57 1 98.75 91 TRP A C 1
ATOM 730 O O . TRP A 1 91 ? 9.469 -7.473 -4.66 1 98.75 91 TRP A O 1
ATOM 740 N N . ILE A 1 92 ? 8.219 -8.461 -6.191 1 98.94 92 ILE A N 1
ATOM 741 C CA . ILE A 1 92 ? 6.922 -7.977 -5.738 1 98.94 92 ILE A CA 1
ATOM 742 C C . ILE A 1 92 ? 5.914 -9.125 -5.75 1 98.94 92 ILE A C 1
ATOM 744 O O . ILE A 1 92 ? 5.781 -9.836 -6.75 1 98.94 92 ILE A O 1
ATOM 748 N N . LYS A 1 93 ? 5.238 -9.398 -4.645 1 98.94 93 LYS A N 1
ATOM 749 C CA . LYS A 1 93 ? 4.055 -10.258 -4.672 1 98.94 93 LYS A CA 1
ATOM 750 C C . LYS A 1 93 ? 2.791 -9.445 -4.395 1 98.94 93 LYS A C 1
ATOM 752 O O . LYS A 1 93 ? 2.785 -8.57 -3.525 1 98.94 93 LYS A O 1
ATOM 757 N N . ALA A 1 94 ? 1.832 -9.625 -5.16 1 98.94 94 ALA A N 1
ATOM 758 C CA . ALA A 1 94 ? 0.556 -8.93 -5.035 1 98.94 94 ALA A CA 1
ATOM 759 C C . ALA A 1 94 ? -0.615 -9.898 -5.133 1 98.94 94 ALA A C 1
ATOM 761 O O . ALA A 1 94 ? -0.608 -10.805 -5.969 1 98.94 94 ALA A O 1
ATOM 762 N N . GLY A 1 95 ? -1.525 -9.719 -4.254 1 98.75 95 GLY A N 1
ATOM 763 C CA . GLY A 1 95 ? -2.689 -10.586 -4.258 1 98.75 95 GLY A CA 1
ATOM 764 C C . GLY A 1 95 ? -3.502 -10.508 -2.979 1 98.75 95 GLY A C 1
ATOM 765 O O . GLY A 1 95 ? -3.703 -9.422 -2.434 1 98.75 95 GLY A O 1
ATOM 766 N N . VAL A 1 96 ? -4.055 -11.68 -2.641 1 98.62 96 VAL A N 1
ATOM 767 C CA . VAL A 1 96 ? -4.973 -11.742 -1.51 1 98.62 96 VAL A CA 1
ATOM 768 C C . VAL A 1 96 ? -4.355 -12.57 -0.385 1 98.62 96 VAL A C 1
ATOM 770 O O . VAL A 1 96 ? -3.664 -13.555 -0.642 1 98.62 96 VAL A O 1
ATOM 773 N N . GLU A 1 97 ? -4.578 -12.164 0.797 1 97.81 97 GLU A N 1
ATOM 774 C CA . GLU A 1 97 ? -4.137 -12.852 2.006 1 97.81 97 GLU A CA 1
ATOM 775 C C . GLU A 1 97 ? -5.203 -12.797 3.094 1 97.81 97 GLU A C 1
ATOM 777 O O . GLU A 1 97 ? -5.871 -11.773 3.266 1 97.81 97 GLU A O 1
ATOM 782 N N . VAL A 1 98 ? -5.363 -13.859 3.795 1 96.56 98 VAL A N 1
ATOM 783 C CA . VAL A 1 98 ? -6.285 -13.859 4.926 1 96.56 98 VAL A CA 1
ATOM 784 C C . VAL A 1 98 ? -5.582 -13.312 6.168 1 96.56 98 VAL A C 1
ATOM 786 O O . VAL A 1 98 ? -4.547 -13.836 6.586 1 96.56 98 VAL A O 1
ATOM 789 N N . ASN A 1 99 ? -6.051 -12.242 6.656 1 91.62 99 ASN A N 1
ATOM 790 C CA . ASN A 1 99 ? -5.57 -11.609 7.879 1 91.62 99 ASN A CA 1
ATOM 791 C C . ASN A 1 99 ? -6.707 -11.367 8.867 1 91.62 99 ASN A C 1
ATOM 793 O O . ASN A 1 99 ? -7.723 -10.758 8.516 1 91.62 99 ASN A O 1
ATOM 797 N N . ASP A 1 100 ? -6.555 -11.852 10.102 1 85.56 100 ASP A N 1
ATOM 798 C CA . ASP A 1 100 ? -7.531 -11.672 11.172 1 85.56 100 ASP A CA 1
ATOM 799 C C . ASP A 1 100 ? -8.938 -12.055 10.703 1 85.56 100 ASP A C 1
ATOM 801 O O . ASP A 1 100 ? -9.883 -11.289 10.867 1 85.56 100 ASP A O 1
ATOM 805 N N . GLY A 1 101 ? -9 -13.062 9.898 1 87.5 101 GLY A N 1
ATOM 806 C CA . GLY A 1 101 ? -10.266 -13.664 9.5 1 87.5 101 GLY A CA 1
ATOM 807 C C . GLY A 1 101 ? -10.898 -12.984 8.305 1 87.5 101 GLY A C 1
ATOM 808 O O . GLY A 1 101 ? -11.977 -13.375 7.855 1 87.5 101 GLY A O 1
ATOM 809 N N . VAL A 1 102 ? -10.211 -12 7.812 1 92.5 102 VAL A N 1
ATOM 810 C CA . VAL A 1 102 ? -10.734 -11.242 6.68 1 92.5 102 VAL A CA 1
ATOM 811 C C . VAL A 1 102 ? -9.734 -11.281 5.527 1 92.5 102 VAL A C 1
ATOM 813 O O . VAL A 1 102 ? -8.523 -11.195 5.746 1 92.5 102 VAL A O 1
ATOM 816 N N . VAL A 1 103 ? -10.266 -11.445 4.309 1 96.19 103 VAL A N 1
ATOM 817 C CA . VAL A 1 103 ? -9.383 -11.391 3.15 1 96.19 103 VAL A CA 1
ATOM 818 C C . VAL A 1 103 ? -8.93 -9.953 2.918 1 96.19 103 VAL A C 1
ATOM 820 O O . VAL A 1 103 ? -9.719 -9.016 3.051 1 96.19 103 VAL A O 1
ATOM 823 N N . HIS A 1 104 ? -7.734 -9.812 2.684 1 97.88 104 HIS A N 1
ATOM 824 C CA . HIS A 1 104 ? -7.121 -8.531 2.344 1 97.88 104 HIS A CA 1
ATOM 825 C C . HIS A 1 104 ? -6.465 -8.586 0.967 1 97.88 104 HIS A C 1
ATOM 827 O O . HIS A 1 104 ? -5.961 -9.633 0.554 1 97.88 104 HIS A O 1
ATOM 833 N N . ILE A 1 105 ? -6.574 -7.504 0.262 1 98.44 105 ILE A N 1
ATOM 834 C CA . ILE A 1 105 ? -5.785 -7.34 -0.954 1 98.44 105 ILE A CA 1
ATOM 835 C C . ILE A 1 105 ? -4.598 -6.418 -0.677 1 98.44 105 ILE A C 1
ATOM 837 O O . ILE A 1 105 ? -4.699 -5.488 0.127 1 98.44 105 ILE A O 1
ATOM 841 N N . GLY A 1 106 ? -3.424 -6.727 -1.249 1 98.25 106 GLY A N 1
ATOM 842 C CA . GLY A 1 106 ? -2.25 -5.895 -1.044 1 98.25 106 GLY A CA 1
ATOM 843 C C . GLY A 1 106 ? -1.057 -6.332 -1.872 1 98.25 106 GLY A C 1
ATOM 844 O O . GLY A 1 106 ? -1.209 -7.062 -2.854 1 98.25 106 GLY A O 1
ATOM 845 N N . ALA A 1 107 ? 0.065 -5.801 -1.566 1 98.88 107 ALA A N 1
ATOM 846 C CA . ALA A 1 107 ? 1.332 -6.117 -2.221 1 98.88 107 ALA A CA 1
ATOM 847 C C . ALA A 1 107 ? 2.496 -6.02 -1.238 1 98.88 107 ALA A C 1
ATOM 849 O O . ALA A 1 107 ? 2.426 -5.281 -0.254 1 98.88 107 ALA A O 1
ATOM 850 N N . VAL A 1 108 ? 3.426 -6.797 -1.458 1 98.94 108 VAL A N 1
ATOM 851 C CA . VAL A 1 108 ? 4.727 -6.68 -0.808 1 98.94 108 VAL A CA 1
ATOM 852 C C . VAL A 1 108 ? 5.793 -6.336 -1.843 1 98.94 108 VAL A C 1
ATOM 854 O O . VAL A 1 108 ? 6.07 -7.129 -2.746 1 98.94 108 VAL A O 1
ATOM 857 N N . VAL A 1 109 ? 6.305 -5.141 -1.784 1 98.94 109 VAL A N 1
ATOM 858 C CA . VAL A 1 109 ? 7.406 -4.703 -2.639 1 98.94 109 VAL A CA 1
ATOM 859 C C . VAL A 1 109 ? 8.734 -4.883 -1.903 1 98.94 109 VAL A C 1
ATOM 861 O O . VAL A 1 109 ? 8.922 -4.348 -0.81 1 98.94 109 VAL A O 1
ATOM 864 N N . THR A 1 110 ? 9.633 -5.629 -2.539 1 98.81 110 THR A N 1
ATOM 865 C CA . THR A 1 110 ? 10.852 -5.988 -1.829 1 98.81 110 THR A CA 1
ATOM 866 C C . THR A 1 110 ? 12.086 -5.582 -2.633 1 98.81 110 THR A C 1
ATOM 868 O O . THR A 1 110 ? 12.227 -5.965 -3.795 1 98.81 110 THR A O 1
ATOM 871 N N . ASP A 1 111 ? 12.867 -4.801 -2.117 1 98.12 111 ASP A N 1
ATOM 872 C CA . ASP A 1 111 ? 14.242 -4.492 -2.484 1 98.12 111 ASP A CA 1
ATOM 873 C C . ASP A 1 111 ? 15.164 -4.555 -1.267 1 98.12 111 ASP A C 1
ATOM 875 O O . ASP A 1 111 ? 15.375 -3.543 -0.594 1 98.12 111 ASP A O 1
ATOM 879 N N . GLN A 1 112 ? 15.68 -5.688 -0.936 1 97.44 112 GLN A N 1
ATOM 880 C CA . GLN A 1 112 ? 16.438 -6.047 0.255 1 97.44 112 GLN A CA 1
ATOM 881 C C . GLN A 1 112 ? 15.547 -6.113 1.486 1 97.44 112 GLN A C 1
ATOM 883 O O . GLN A 1 112 ? 15.758 -6.941 2.373 1 97.44 112 GLN A O 1
ATOM 888 N N . PHE A 1 113 ? 14.586 -5.223 1.602 1 98.44 113 PHE A N 1
ATOM 889 C CA . PHE A 1 113 ? 13.602 -5.195 2.674 1 98.44 113 PHE A CA 1
ATOM 890 C C . PHE A 1 113 ? 12.188 -5.203 2.107 1 98.44 113 PHE A C 1
ATOM 892 O O . PHE A 1 113 ? 11.93 -4.602 1.063 1 98.44 113 PHE A O 1
ATOM 899 N N . SER A 1 114 ? 11.297 -5.891 2.773 1 98.81 114 SER A N 1
ATOM 900 C CA . SER A 1 114 ? 9.906 -5.984 2.328 1 98.81 114 SER A CA 1
ATOM 901 C C . SER A 1 114 ? 9.094 -4.785 2.801 1 98.81 114 SER A C 1
ATOM 903 O O . SER A 1 114 ? 9.289 -4.293 3.912 1 98.81 114 SER A O 1
ATOM 905 N N . ASP A 1 115 ? 8.258 -4.266 2.021 1 98.88 115 ASP A N 1
ATOM 906 C CA . ASP A 1 115 ? 7.293 -3.199 2.27 1 98.88 115 ASP A CA 1
ATOM 907 C C . ASP A 1 115 ? 5.871 -3.664 1.959 1 98.88 115 ASP A C 1
ATOM 909 O O . ASP A 1 115 ? 5.539 -3.936 0.803 1 98.88 115 ASP A O 1
ATOM 913 N N . TRP A 1 116 ? 4.992 -3.688 2.961 1 98.81 116 TRP A N 1
ATOM 914 C CA . TRP A 1 116 ? 3.727 -4.406 2.859 1 98.81 116 TRP A CA 1
ATOM 915 C C . TRP A 1 116 ? 2.547 -3.447 2.979 1 98.81 116 TRP A C 1
ATOM 917 O O . TRP A 1 116 ? 2.43 -2.717 3.967 1 98.81 116 TRP A O 1
ATOM 927 N N . SER A 1 117 ? 1.676 -3.412 1.972 1 98.81 117 SER A N 1
ATOM 928 C CA . SER A 1 117 ? 0.393 -2.719 2.023 1 98.81 117 SER A CA 1
ATOM 929 C C . SER A 1 117 ? -0.77 -3.707 2.02 1 98.81 117 SER A C 1
ATOM 931 O O . SER A 1 117 ? -0.698 -4.758 1.377 1 98.81 117 SER A O 1
ATOM 933 N N . LEU A 1 118 ? -1.862 -3.371 2.678 1 97.56 118 LEU A N 1
ATOM 934 C CA . LEU A 1 118 ? -3.018 -4.262 2.715 1 97.56 118 LEU A CA 1
ATOM 935 C C . LEU A 1 118 ? -4.305 -3.475 2.934 1 97.56 118 LEU A C 1
ATOM 937 O O . LEU A 1 118 ? -4.285 -2.404 3.549 1 97.56 118 LEU A O 1
ATOM 941 N N . SER A 1 119 ? -5.34 -3.953 2.473 1 97.31 119 SER A N 1
ATOM 942 C CA . SER A 1 119 ? -6.691 -3.422 2.635 1 97.31 119 SER A CA 1
ATOM 943 C C . SER A 1 119 ? -7.719 -4.543 2.715 1 97.31 119 SER A C 1
ATOM 945 O O . SER A 1 119 ? -7.715 -5.457 1.89 1 97.31 119 SER A O 1
ATOM 947 N N . PRO A 1 120 ? -8.625 -4.406 3.668 1 96.5 120 PRO A N 1
ATOM 948 C CA . PRO A 1 120 ? -9.656 -5.441 3.748 1 96.5 120 PRO A CA 1
ATOM 949 C C . PRO A 1 120 ? -10.625 -5.398 2.566 1 96.5 120 PRO A C 1
ATOM 951 O O . PRO A 1 120 ? -10.977 -4.316 2.092 1 96.5 120 PRO A O 1
ATOM 954 N N . ILE A 1 121 ? -10.961 -6.594 2.115 1 96.25 121 ILE A N 1
ATOM 955 C CA . ILE A 1 121 ? -11.93 -6.711 1.032 1 96.25 121 ILE A CA 1
ATOM 956 C C . ILE A 1 121 ? -12.953 -7.797 1.368 1 96.25 121 ILE A C 1
ATOM 958 O O . ILE A 1 121 ? -13.125 -8.75 0.605 1 96.25 121 ILE A O 1
ATOM 962 N N . PRO A 1 122 ? -13.656 -7.637 2.4 1 93.62 122 PRO A N 1
ATOM 963 C CA . PRO A 1 122 ? -14.586 -8.703 2.797 1 93.62 122 PRO A CA 1
ATOM 964 C C . PRO A 1 122 ? -15.625 -9.008 1.725 1 93.62 122 PRO A C 1
ATOM 966 O O . PRO A 1 122 ? -16.141 -10.125 1.657 1 93.62 122 PRO A O 1
ATOM 969 N N . GLU A 1 123 ? -15.828 -8.086 0.84 1 94.25 123 GLU A N 1
ATOM 970 C CA . GLU A 1 123 ? -16.859 -8.234 -0.176 1 94.25 123 GLU A CA 1
ATOM 971 C C . GLU A 1 123 ? -16.391 -9.133 -1.318 1 94.25 123 GLU A C 1
ATOM 973 O O . GLU A 1 123 ? -17.188 -9.547 -2.16 1 94.25 123 GLU A O 1
ATOM 978 N N . TRP A 1 124 ? -15.148 -9.5 -1.384 1 95.19 124 TRP A N 1
ATOM 979 C CA . TRP A 1 124 ? -14.609 -10.297 -2.482 1 95.19 124 TRP A CA 1
ATOM 980 C C . TRP A 1 124 ? -14.625 -11.781 -2.143 1 95.19 124 TRP A C 1
ATOM 982 O O . TRP A 1 124 ? -14.172 -12.609 -2.936 1 95.19 124 TRP A O 1
ATOM 992 N N . GLY A 1 125 ? -15.219 -12.109 -1.02 1 87.56 125 GLY A N 1
ATOM 993 C CA . GLY A 1 125 ? -15.188 -13.508 -0.608 1 87.56 125 GLY A CA 1
ATOM 994 C C . GLY A 1 125 ? -15.711 -14.453 -1.67 1 87.56 125 GLY A C 1
ATOM 995 O O . GLY A 1 125 ? -16.734 -14.188 -2.297 1 87.56 125 GLY A O 1
ATOM 996 N N . GLU A 1 126 ? -14.883 -15.578 -1.949 1 90.56 126 GLU A N 1
ATOM 997 C CA . GLU A 1 126 ? -15.234 -16.719 -2.799 1 90.56 126 GLU A CA 1
ATOM 998 C C . GLU A 1 126 ? -15.25 -16.312 -4.27 1 90.56 126 GLU A C 1
ATOM 1000 O O . GLU A 1 126 ? -15.758 -17.062 -5.113 1 90.56 126 GLU A O 1
ATOM 1005 N N . ARG A 1 127 ? -14.766 -15.148 -4.598 1 95.94 127 ARG A N 1
ATOM 1006 C CA . ARG A 1 127 ? -14.766 -14.664 -5.977 1 95.94 127 ARG A CA 1
ATOM 1007 C C . ARG A 1 127 ? -13.5 -15.109 -6.707 1 95.94 127 ARG A C 1
ATOM 1009 O O . ARG A 1 127 ? -12.547 -15.57 -6.082 1 95.94 127 ARG A O 1
ATOM 1016 N N . LEU A 1 128 ? -13.602 -15.016 -8.039 1 97.88 128 LEU A N 1
ATOM 1017 C CA . LEU A 1 128 ? -12.391 -15.062 -8.844 1 97.88 128 LEU A CA 1
ATOM 1018 C C . LEU A 1 128 ? -11.688 -13.719 -8.859 1 97.88 128 LEU A C 1
ATOM 1020 O O . LEU A 1 128 ? -12.289 -12.695 -9.195 1 97.88 128 LEU A O 1
ATOM 1024 N N . VAL A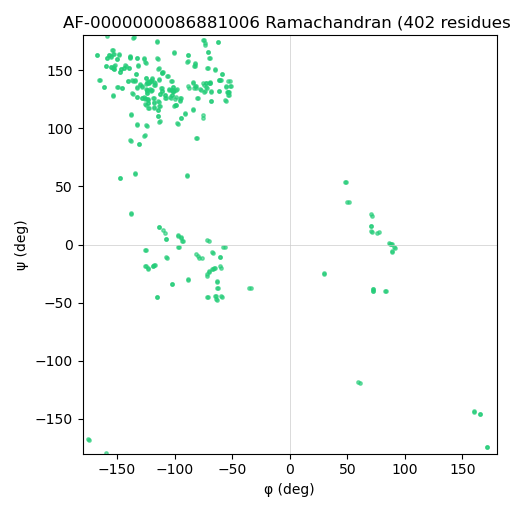 1 129 ? -10.461 -13.719 -8.508 1 98.38 129 VAL A N 1
ATOM 1025 C CA . VAL A 1 129 ? -9.688 -12.484 -8.414 1 98.38 129 VAL A CA 1
ATOM 1026 C C . VAL A 1 129 ? -8.625 -12.461 -9.516 1 98.38 129 VAL A C 1
ATOM 1028 O O . VAL A 1 129 ? -7.965 -13.477 -9.773 1 98.38 129 VAL A O 1
ATOM 1031 N N . THR A 1 130 ? -8.492 -11.359 -10.188 1 98.38 130 THR A N 1
ATOM 1032 C CA . THR A 1 130 ? -7.418 -11.141 -11.148 1 98.38 130 THR A CA 1
ATOM 1033 C C . THR A 1 130 ? -6.465 -10.047 -10.664 1 98.38 130 THR A C 1
ATOM 1035 O O . THR A 1 130 ? -6.902 -8.961 -10.289 1 98.38 130 THR A O 1
ATOM 1038 N N . ILE A 1 131 ? -5.215 -10.414 -10.555 1 98.75 131 ILE A N 1
ATOM 1039 C CA . ILE A 1 131 ? -4.16 -9.43 -10.328 1 98.75 131 ILE A CA 1
ATOM 1040 C C . ILE A 1 131 ? -3.438 -9.148 -11.641 1 98.75 131 ILE A C 1
ATOM 1042 O O . ILE A 1 131 ? -3.113 -10.07 -12.398 1 98.75 131 ILE A O 1
ATOM 1046 N N . ARG A 1 132 ? -3.188 -7.887 -11.914 1 98.5 132 ARG A N 1
ATOM 1047 C CA . ARG A 1 132 ? -2.57 -7.449 -13.164 1 98.5 132 ARG A CA 1
ATOM 1048 C C . ARG A 1 132 ? -1.399 -6.512 -12.898 1 98.5 132 ARG A C 1
ATOM 1050 O O . ARG A 1 132 ? -1.484 -5.633 -12.039 1 98.5 132 ARG A O 1
ATOM 1057 N N . ALA A 1 133 ? -0.311 -6.707 -13.625 1 98.56 133 ALA A N 1
ATOM 1058 C CA . ALA A 1 133 ? 0.812 -5.773 -13.586 1 98.56 133 ALA A CA 1
ATOM 1059 C C . ALA A 1 133 ? 1.148 -5.266 -14.984 1 98.56 133 ALA A C 1
ATOM 1061 O O . ALA A 1 133 ? 1.198 -6.047 -15.938 1 98.56 133 ALA A O 1
ATOM 1062 N N . SER A 1 134 ? 1.318 -4.023 -15.117 1 98.25 134 SER A N 1
ATOM 1063 C CA . SER A 1 134 ? 1.801 -3.367 -16.328 1 98.25 134 SER A CA 1
ATOM 1064 C C . SER A 1 134 ? 3.035 -2.518 -16.047 1 98.25 134 SER A C 1
ATOM 1066 O O . SER A 1 134 ? 3.104 -1.838 -15.016 1 98.25 134 SER A O 1
ATOM 1068 N N . TYR A 1 135 ? 3.984 -2.586 -16.953 1 97.06 135 TYR A N 1
ATOM 1069 C CA . TYR A 1 135 ? 5.262 -1.905 -16.766 1 97.06 135 TYR A CA 1
ATOM 1070 C C . TYR A 1 135 ? 5.324 -0.633 -17.609 1 97.06 135 TYR A C 1
ATOM 1072 O O . TYR A 1 135 ? 4.895 -0.62 -18.766 1 97.06 135 TYR A O 1
ATOM 1080 N N . HIS A 1 136 ? 5.766 0.406 -16.922 1 94.88 136 HIS A N 1
ATOM 1081 C CA . HIS A 1 136 ? 5.965 1.679 -17.609 1 94.88 136 HIS A CA 1
ATOM 1082 C C . HIS A 1 136 ? 7.031 2.518 -16.922 1 94.88 136 HIS A C 1
ATOM 1084 O O . HIS A 1 136 ? 6.949 2.75 -15.711 1 94.88 136 HIS A O 1
ATOM 1090 N N . ASN A 1 137 ? 8.055 3.02 -17.641 1 94.25 137 ASN A N 1
ATOM 1091 C CA . ASN A 1 137 ? 9.047 3.961 -17.141 1 94.25 137 ASN A CA 1
ATOM 1092 C C . ASN A 1 137 ? 9.625 3.508 -15.805 1 94.25 137 ASN A C 1
ATOM 1094 O O . ASN A 1 137 ? 9.578 4.246 -14.82 1 94.25 137 ASN A O 1
ATOM 1098 N N . GLU A 1 138 ? 10.117 2.291 -15.766 1 95.56 138 GLU A N 1
ATOM 1099 C CA . GLU A 1 138 ? 10.867 1.701 -14.656 1 95.56 138 GLU A CA 1
ATOM 1100 C C . GLU A 1 138 ? 9.953 1.43 -13.461 1 95.56 138 GLU A C 1
ATOM 1102 O O . GLU A 1 138 ? 10.43 1.233 -12.344 1 95.56 138 GLU A O 1
ATOM 1107 N N . ALA A 1 139 ? 8.633 1.443 -13.734 1 97.62 139 ALA A N 1
ATOM 1108 C CA . ALA A 1 139 ? 7.66 1.196 -12.664 1 97.62 139 ALA A CA 1
ATOM 1109 C C . ALA A 1 139 ? 6.605 0.188 -13.109 1 97.62 139 ALA A C 1
ATOM 1111 O O . ALA A 1 139 ? 6.461 -0.088 -14.297 1 97.62 139 ALA A O 1
ATOM 1112 N N . VAL A 1 140 ? 5.953 -0.387 -12.117 1 98.38 140 VAL A N 1
ATOM 1113 C CA . VAL A 1 140 ? 4.805 -1.24 -12.398 1 98.38 140 VAL A CA 1
ATOM 1114 C C . VAL A 1 140 ? 3.549 -0.638 -11.766 1 98.38 140 VAL A C 1
ATOM 1116 O O . VAL A 1 140 ? 3.611 -0.052 -10.68 1 98.38 140 VAL A O 1
ATOM 1119 N N . VAL A 1 141 ? 2.486 -0.707 -12.477 1 98.44 141 VAL A N 1
ATOM 1120 C CA . VAL A 1 141 ? 1.144 -0.469 -11.961 1 98.44 141 VAL A CA 1
ATOM 1121 C C . VAL A 1 141 ? 0.446 -1.802 -11.703 1 98.44 141 VAL A C 1
ATOM 1123 O O . VAL A 1 141 ? 0.286 -2.615 -12.617 1 98.44 141 VAL A O 1
ATOM 1126 N N . ILE A 1 142 ? 0.072 -2.037 -10.469 1 98.81 142 ILE A N 1
ATOM 1127 C CA . ILE A 1 142 ? -0.599 -3.281 -10.102 1 98.81 142 ILE A CA 1
ATOM 1128 C C . ILE A 1 142 ? -2.072 -3.004 -9.805 1 98.81 142 ILE A C 1
ATOM 1130 O O . ILE A 1 142 ? -2.396 -2.119 -9.008 1 98.81 142 ILE A O 1
ATOM 1134 N N . ARG A 1 143 ? -2.918 -3.764 -10.445 1 98.56 143 ARG A N 1
ATOM 1135 C CA . ARG A 1 143 ? -4.367 -3.629 -10.312 1 98.56 143 ARG A CA 1
ATOM 1136 C C . ARG A 1 143 ? -5.008 -4.961 -9.938 1 98.56 143 ARG A C 1
ATOM 1138 O O . ARG A 1 143 ? -4.398 -6.02 -10.102 1 98.56 143 ARG A O 1
ATOM 1145 N N . ALA A 1 144 ? -6.176 -4.844 -9.414 1 98.44 144 ALA A N 1
ATOM 1146 C CA . ALA A 1 144 ? -6.945 -6.031 -9.055 1 98.44 144 ALA A CA 1
ATOM 1147 C C . ALA A 1 144 ? -8.422 -5.859 -9.406 1 98.44 144 ALA A C 1
ATOM 1149 O O . ALA A 1 144 ? -8.938 -4.738 -9.406 1 98.44 144 ALA A O 1
ATOM 1150 N N . ARG A 1 145 ? -9.047 -6.891 -9.664 1 97.94 145 ARG A N 1
ATOM 1151 C CA . ARG A 1 145 ? -10.492 -6.945 -9.844 1 97.94 145 ARG A CA 1
ATOM 1152 C C . ARG A 1 145 ? -11.031 -8.328 -9.523 1 97.94 145 ARG A C 1
ATOM 1154 O O . ARG A 1 145 ? -10.266 -9.281 -9.359 1 97.94 145 ARG A O 1
ATOM 1161 N N . THR A 1 146 ? -12.367 -8.391 -9.414 1 97.94 146 THR A N 1
ATOM 1162 C CA . THR A 1 146 ? -13.016 -9.695 -9.414 1 97.94 146 THR A CA 1
ATOM 1163 C C . THR A 1 146 ? -13.906 -9.852 -10.641 1 97.94 146 THR A C 1
ATOM 1165 O O . THR A 1 146 ? -13.992 -8.953 -11.477 1 97.94 146 THR A O 1
ATOM 1168 N N . ASP A 1 147 ? -14.43 -11.039 -10.773 1 96.75 147 ASP A N 1
ATOM 1169 C CA . ASP A 1 147 ? -15.398 -11.273 -11.836 1 96.75 147 ASP A CA 1
ATOM 1170 C C . ASP A 1 147 ? -16.625 -10.367 -11.68 1 96.75 147 ASP A C 1
ATOM 1172 O O . ASP A 1 147 ? -17.375 -10.164 -12.633 1 96.75 147 ASP A O 1
ATOM 1176 N N . GLU A 1 148 ? -16.75 -9.68 -10.531 1 95.69 148 GLU A N 1
ATOM 1177 C CA . GLU A 1 148 ? -17.938 -8.859 -10.273 1 95.69 148 GLU A CA 1
ATOM 1178 C C . GLU A 1 148 ? -17.547 -7.41 -9.992 1 95.69 148 GLU A C 1
ATOM 1180 O O . GLU A 1 148 ? -18.391 -6.508 -10.07 1 95.69 148 GLU A O 1
ATOM 1185 N N . HIS A 1 149 ? -16.375 -7.188 -9.625 1 95.31 149 HIS A N 1
ATOM 1186 C CA . HIS A 1 149 ? -15.922 -5.852 -9.25 1 95.31 149 HIS A CA 1
ATOM 1187 C C . HIS A 1 149 ? -14.961 -5.277 -10.281 1 95.31 149 HIS A C 1
ATOM 1189 O O . HIS A 1 149 ? -14.195 -6.02 -10.906 1 95.31 149 HIS A O 1
ATOM 1195 N N . PRO A 1 150 ? -15.023 -3.979 -10.406 1 94.69 150 PRO A N 1
ATOM 1196 C CA . PRO A 1 150 ? -14.148 -3.355 -11.414 1 94.69 150 PRO A CA 1
ATOM 1197 C C . PRO A 1 150 ? -12.688 -3.32 -10.984 1 94.69 150 PRO A C 1
ATOM 1199 O O . PRO A 1 150 ? -12.367 -3.674 -9.844 1 94.69 150 PRO A O 1
ATOM 1202 N N . TRP A 1 151 ? -11.859 -2.896 -11.938 1 96.69 151 TRP A N 1
ATOM 1203 C CA . TRP A 1 151 ? -10.445 -2.701 -11.648 1 96.69 151 TRP A CA 1
ATOM 1204 C C . TRP A 1 151 ? -10.242 -1.663 -10.555 1 96.69 151 TRP A C 1
ATOM 1206 O O . TRP A 1 151 ? -10.953 -0.655 -10.508 1 96.69 151 TRP A O 1
ATOM 1216 N N . ARG A 1 152 ? -9.32 -1.921 -9.758 1 96.06 152 ARG A N 1
ATOM 1217 C CA . ARG A 1 152 ? -8.773 -0.901 -8.867 1 96.06 152 ARG A CA 1
ATOM 1218 C C . ARG A 1 152 ? -7.254 -0.975 -8.828 1 96.06 152 ARG A C 1
ATOM 1220 O O . ARG A 1 152 ? -6.676 -2.062 -8.883 1 96.06 152 ARG A O 1
ATOM 1227 N N . THR A 1 153 ? -6.66 0.141 -8.789 1 97.31 153 THR A N 1
ATOM 1228 C CA . THR A 1 153 ? -5.215 0.193 -8.609 1 97.31 153 THR A CA 1
ATOM 1229 C C . THR A 1 153 ? -4.844 -0.051 -7.148 1 97.31 153 THR A C 1
ATOM 1231 O O . THR A 1 153 ? -5.434 0.543 -6.246 1 97.31 153 THR A O 1
ATOM 1234 N N . ILE A 1 154 ? -3.84 -0.929 -6.918 1 98.25 154 ILE A N 1
ATOM 1235 C CA . ILE A 1 154 ? -3.539 -1.214 -5.52 1 98.25 154 ILE A CA 1
ATOM 1236 C C . ILE A 1 154 ? -2.102 -0.804 -5.207 1 98.25 154 ILE A C 1
ATOM 1238 O O . ILE A 1 154 ? -1.741 -0.624 -4.039 1 98.25 154 ILE A O 1
ATOM 1242 N N . ARG A 1 155 ? -1.237 -0.639 -6.297 1 98.81 155 ARG A N 1
ATOM 1243 C CA . ARG A 1 155 ? 0.153 -0.28 -6.039 1 98.81 155 ARG A CA 1
ATOM 1244 C C . ARG A 1 155 ? 0.811 0.302 -7.285 1 98.81 155 ARG A C 1
ATOM 1246 O O . ARG A 1 155 ? 0.587 -0.184 -8.398 1 98.81 155 ARG A O 1
ATOM 1253 N N . VAL A 1 156 ? 1.533 1.365 -7.145 1 98.69 156 VAL A N 1
ATOM 1254 C CA . VAL A 1 156 ? 2.496 1.861 -8.125 1 98.69 156 VAL A CA 1
ATOM 1255 C C . VAL A 1 156 ? 3.896 1.858 -7.516 1 98.69 156 VAL A C 1
ATOM 1257 O O . VAL A 1 156 ? 4.152 2.549 -6.527 1 98.69 156 VAL A O 1
ATOM 1260 N N . ALA A 1 157 ? 4.766 1.104 -8.07 1 98.69 157 ALA A N 1
ATOM 1261 C CA . ALA A 1 157 ? 6.07 0.894 -7.449 1 98.69 157 ALA A CA 1
ATOM 1262 C C . ALA A 1 157 ? 7.176 0.822 -8.5 1 98.69 157 ALA A C 1
ATOM 1264 O O . ALA A 1 157 ? 6.922 0.455 -9.648 1 98.69 157 ALA A O 1
ATOM 1265 N N . ARG A 1 158 ? 8.352 1.179 -8.078 1 98.06 158 ARG A N 1
ATOM 1266 C CA . ARG A 1 158 ? 9.523 1.026 -8.93 1 98.06 158 ARG A CA 1
ATOM 1267 C C . ARG A 1 158 ? 9.867 -0.446 -9.125 1 98.06 158 ARG A C 1
ATOM 1269 O O . ARG A 1 158 ? 9.766 -1.244 -8.195 1 98.06 158 ARG A O 1
ATOM 1276 N N . PHE A 1 159 ? 10.219 -0.852 -10.234 1 97.81 159 PHE A N 1
ATOM 1277 C CA . PHE A 1 159 ? 10.727 -2.164 -10.617 1 97.81 159 PHE A CA 1
ATOM 1278 C C . PHE A 1 159 ? 11.734 -2.045 -11.75 1 97.81 159 PHE A C 1
ATOM 1280 O O . PHE A 1 159 ? 11.578 -2.682 -12.797 1 97.81 159 PHE A O 1
ATOM 1287 N N . ALA A 1 160 ? 12.758 -1.279 -11.508 1 96 160 ALA A N 1
ATOM 1288 C CA . ALA A 1 160 ? 13.656 -0.758 -12.523 1 96 160 ALA A CA 1
ATOM 1289 C C . ALA A 1 160 ? 14.812 -1.725 -12.781 1 96 160 ALA A C 1
ATOM 1291 O O . ALA A 1 160 ? 15.984 -1.37 -12.594 1 96 160 ALA A O 1
ATOM 1292 N N . TYR A 1 161 ? 14.508 -2.871 -13.172 1 92.38 161 TYR A N 1
ATOM 1293 C CA . TYR A 1 161 ? 15.539 -3.855 -13.477 1 92.38 161 TYR A CA 1
ATOM 1294 C C . TYR A 1 161 ? 15.562 -4.176 -14.969 1 92.38 161 TYR A C 1
ATOM 1296 O O . TYR A 1 161 ? 14.539 -4.551 -15.547 1 92.38 161 TYR A O 1
ATOM 1304 N N . PRO A 1 162 ? 16.594 -3.941 -15.57 1 81.94 162 PRO A N 1
ATOM 1305 C CA . PRO A 1 162 ? 16.641 -3.938 -17.031 1 81.94 162 PRO A CA 1
ATOM 1306 C C . PRO A 1 162 ? 16.531 -5.34 -17.625 1 81.94 162 PRO A C 1
ATOM 1308 O O . PRO A 1 162 ? 16.125 -5.496 -18.781 1 81.94 162 PRO A O 1
ATOM 1311 N N . THR A 1 163 ? 16.938 -6.383 -16.906 1 88.38 163 THR A N 1
ATOM 1312 C CA . THR A 1 163 ? 16.922 -7.73 -17.469 1 88.38 163 THR A CA 1
ATOM 1313 C C . THR A 1 163 ? 16.422 -8.742 -16.438 1 88.38 163 THR A C 1
ATOM 1315 O O . THR A 1 163 ? 16.234 -8.406 -15.266 1 88.38 163 THR A O 1
ATOM 1318 N N . ASN A 1 164 ? 16.031 -9.883 -16.953 1 90.69 164 ASN A N 1
ATOM 1319 C CA . ASN A 1 164 ? 15.742 -11.047 -16.125 1 90.69 164 ASN A CA 1
ATOM 1320 C C . ASN A 1 164 ? 14.469 -10.852 -15.312 1 90.69 164 ASN A C 1
ATOM 1322 O O . ASN A 1 164 ? 14.367 -11.32 -14.18 1 90.69 164 ASN A O 1
ATOM 1326 N N . LYS A 1 165 ? 13.578 -10.039 -15.773 1 96.19 165 LYS A N 1
ATOM 1327 C CA . LYS A 1 165 ? 12.281 -9.953 -15.102 1 96.19 165 LYS A CA 1
ATOM 1328 C C . LYS A 1 165 ? 11.43 -11.188 -15.398 1 96.19 165 LYS A C 1
ATOM 1330 O O . LYS A 1 165 ? 11.367 -11.641 -16.547 1 96.19 165 LYS A O 1
ATOM 1335 N N . GLN A 1 166 ? 10.914 -11.711 -14.398 1 96.94 166 GLN A N 1
ATOM 1336 C CA . GLN A 1 166 ? 10.016 -12.852 -14.5 1 96.94 166 GLN A CA 1
ATOM 1337 C C . GLN A 1 166 ? 8.688 -12.578 -13.797 1 96.94 166 GLN A C 1
ATOM 1339 O O . GLN A 1 166 ? 8.602 -11.68 -12.961 1 96.94 166 GLN A O 1
ATOM 1344 N N . ALA A 1 167 ? 7.676 -13.312 -14.234 1 97.25 167 ALA A N 1
ATOM 1345 C CA . ALA A 1 167 ? 6.363 -13.133 -13.617 1 97.25 167 ALA A CA 1
ATOM 1346 C C . ALA A 1 167 ? 5.539 -14.414 -13.711 1 97.25 167 ALA A C 1
ATOM 1348 O O . ALA A 1 167 ? 5.68 -15.188 -14.664 1 97.25 167 ALA A O 1
ATOM 1349 N N . GLY A 1 168 ? 4.66 -14.57 -12.719 1 97.12 168 GLY A N 1
ATOM 1350 C CA . GLY A 1 168 ? 3.717 -15.68 -12.727 1 97.12 168 GLY A CA 1
ATOM 1351 C C . GLY A 1 168 ? 2.941 -15.812 -11.43 1 97.12 168 GLY A C 1
ATOM 1352 O O . GLY A 1 168 ? 3.018 -14.938 -10.562 1 97.12 168 GLY A O 1
ATOM 1353 N N . PRO A 1 169 ? 2.143 -16.859 -11.297 1 98.31 169 PRO A N 1
ATOM 1354 C CA . PRO A 1 169 ? 1.348 -17.062 -10.078 1 98.31 169 PRO A CA 1
ATOM 1355 C C . PRO A 1 169 ? 2.197 -17.453 -8.875 1 98.31 169 PRO A C 1
ATOM 1357 O O . PRO A 1 169 ? 3.254 -18.078 -9.039 1 98.31 169 PRO A O 1
ATOM 1360 N N . PHE A 1 170 ? 1.709 -17.094 -7.727 1 98.75 170 PHE A N 1
ATOM 1361 C CA . PHE A 1 170 ? 2.344 -17.562 -6.5 1 98.75 170 PHE A CA 1
ATOM 1362 C C . PHE A 1 170 ? 1.298 -17.953 -5.465 1 98.75 170 PHE A C 1
ATOM 1364 O O . PHE A 1 170 ? 0.136 -17.562 -5.566 1 98.75 170 PHE A O 1
ATOM 1371 N N . LEU A 1 171 ? 1.675 -18.75 -4.488 1 98.88 171 LEU A N 1
ATOM 1372 C CA . LEU A 1 171 ? 0.889 -19.031 -3.295 1 98.88 171 LEU A CA 1
ATOM 1373 C C . LEU A 1 171 ? 1.796 -19.375 -2.117 1 98.88 171 LEU A C 1
ATOM 1375 O O . LEU A 1 171 ? 2.928 -19.828 -2.309 1 98.88 171 LEU A O 1
ATOM 1379 N N . CYS A 1 172 ? 1.332 -19.156 -0.966 1 98.62 172 CYS A N 1
ATOM 1380 C CA . CYS A 1 172 ? 1.967 -19.484 0.306 1 98.62 172 CYS A CA 1
ATOM 1381 C C . CYS A 1 172 ? 0.931 -19.906 1.339 1 98.62 172 CYS A C 1
ATOM 1383 O O . CYS A 1 172 ? -0.216 -19.453 1.296 1 98.62 172 CYS A O 1
ATOM 1385 N N . SER A 1 173 ? 1.352 -20.703 2.238 1 98.69 173 SER A N 1
ATOM 1386 C CA . SER A 1 173 ? 0.561 -21.094 3.404 1 98.69 173 SER A CA 1
ATOM 1387 C C . SER A 1 173 ? 1.413 -21.109 4.668 1 98.69 173 SER A C 1
ATOM 1389 O O . SER A 1 173 ? 1.835 -22.172 5.121 1 98.69 173 SER A O 1
ATOM 1391 N N . PRO A 1 174 ? 1.489 -20.031 5.312 1 97.75 174 PRO A N 1
ATOM 1392 C CA . PRO A 1 174 ? 2.406 -19.953 6.453 1 97.75 174 PRO A CA 1
ATOM 1393 C C . PRO A 1 174 ? 1.945 -20.797 7.641 1 97.75 174 PRO A C 1
ATOM 1395 O O . PRO A 1 174 ? 2.771 -21.25 8.43 1 97.75 174 PRO A O 1
ATOM 1398 N N . LYS A 1 175 ? 0.64 -21.109 7.766 1 97.31 175 LYS A N 1
ATOM 1399 C CA . LYS A 1 175 ? 0.18 -21.562 9.07 1 97.31 175 LYS A CA 1
ATOM 1400 C C . LYS A 1 175 ? -0.514 -22.922 8.953 1 97.31 175 LYS A C 1
ATOM 1402 O O . LYS A 1 175 ? -0.914 -23.516 9.969 1 97.31 175 LYS A O 1
ATOM 1407 N N . ARG A 1 176 ? -0.691 -23.453 7.68 1 97.56 176 ARG A N 1
ATOM 1408 C CA . ARG A 1 176 ? -1.41 -24.734 7.629 1 97.56 176 ARG A CA 1
ATOM 1409 C C . ARG A 1 176 ? -0.953 -25.562 6.441 1 97.56 176 ARG A C 1
ATOM 1411 O O . ARG A 1 176 ? -0.427 -25.031 5.461 1 97.56 176 ARG A O 1
ATOM 1418 N N . ALA A 1 177 ? -1.226 -26.891 6.57 1 97.88 177 ALA A N 1
ATOM 1419 C CA . ALA A 1 177 ? -1.102 -27.828 5.457 1 97.88 177 ALA A CA 1
ATOM 1420 C C . ALA A 1 177 ? -2.404 -27.906 4.664 1 97.88 177 ALA A C 1
ATOM 1422 O O . ALA A 1 177 ? -3.461 -27.5 5.148 1 97.88 177 ALA A O 1
ATOM 1423 N N . GLY A 1 178 ? -2.312 -28.328 3.471 1 97.75 178 GLY A N 1
ATOM 1424 C CA . GLY A 1 178 ? -3.498 -28.672 2.705 1 97.75 178 GLY A CA 1
ATOM 1425 C C . GLY A 1 178 ? -4.098 -27.5 1.959 1 97.75 178 GLY A C 1
ATOM 1426 O O . GLY A 1 178 ? -5.141 -27.625 1.318 1 97.75 178 GLY A O 1
ATOM 1427 N N . PHE A 1 179 ? -3.482 -26.312 2.078 1 98.62 179 PHE A N 1
ATOM 1428 C CA . PHE A 1 179 ? -4.004 -25.156 1.357 1 98.62 179 PHE A CA 1
ATOM 1429 C C . PHE A 1 179 ? -3.818 -25.312 -0.145 1 98.62 179 PHE 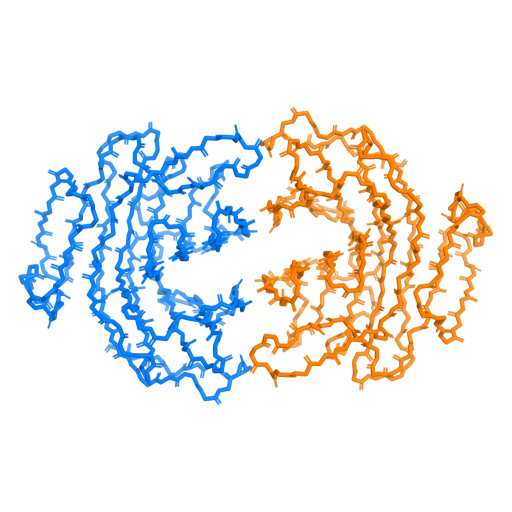A C 1
ATOM 1431 O O . PHE A 1 179 ? -2.691 -25.484 -0.621 1 98.62 179 PHE A O 1
ATOM 1438 N N . GLU A 1 180 ? -4.926 -25.219 -0.847 1 98.5 180 GLU A N 1
ATOM 1439 C CA . GLU A 1 180 ? -4.906 -25.328 -2.303 1 98.5 180 GLU A CA 1
ATOM 1440 C C . GLU A 1 180 ? -5.5 -24.094 -2.955 1 98.5 180 GLU A C 1
ATOM 1442 O O . GLU A 1 180 ? -6.488 -23.531 -2.467 1 98.5 180 GLU A O 1
ATOM 1447 N N . VAL A 1 181 ? -4.871 -23.688 -4.023 1 98.31 181 VAL A N 1
ATOM 1448 C CA . VAL A 1 181 ? -5.395 -22.578 -4.809 1 98.31 181 VAL A CA 1
ATOM 1449 C C . VAL A 1 181 ? -5.684 -23.047 -6.234 1 98.31 181 VAL A C 1
ATOM 1451 O O . VAL A 1 181 ? -4.867 -23.734 -6.848 1 98.31 181 VAL A O 1
ATOM 1454 N N . ALA A 1 182 ? -6.824 -22.703 -6.719 1 97.62 182 ALA A N 1
ATOM 1455 C CA . ALA A 1 182 ? -7.152 -22.922 -8.125 1 97.62 182 ALA A CA 1
ATOM 1456 C C . ALA A 1 182 ? -6.863 -21.688 -8.961 1 97.62 182 ALA A C 1
ATOM 1458 O O . ALA A 1 182 ? -7.555 -20.672 -8.836 1 97.62 182 ALA A O 1
ATOM 1459 N N . PHE A 1 183 ? -5.844 -21.766 -9.766 1 97.44 183 PHE A N 1
ATOM 1460 C CA . PHE A 1 183 ? -5.566 -20.734 -10.75 1 97.44 183 PHE A CA 1
ATOM 1461 C C . PHE A 1 183 ? -6.309 -21.016 -12.055 1 97.44 183 PHE A C 1
ATOM 1463 O O . PHE A 1 183 ? -6.277 -22.125 -12.562 1 97.44 183 PHE A O 1
ATOM 1470 N N . THR A 1 184 ? -6.891 -19.953 -12.602 1 95.31 184 THR A N 1
ATOM 1471 C CA . THR A 1 184 ? -7.723 -20.203 -13.773 1 95.31 184 THR A CA 1
ATOM 1472 C C . THR A 1 184 ? -7.152 -19.469 -14.992 1 95.31 184 THR A C 1
ATOM 1474 O O . THR A 1 184 ? -7.527 -19.781 -16.125 1 95.31 184 THR A O 1
ATOM 1477 N N . GLN A 1 185 ? -6.324 -18.531 -14.75 1 94.19 185 GLN A N 1
ATOM 1478 C CA . GLN A 1 185 ? -5.73 -17.812 -15.875 1 94.19 185 GLN A CA 1
ATOM 1479 C C . GLN A 1 185 ? -4.328 -17.312 -15.523 1 94.19 185 GLN A C 1
ATOM 1481 O O . GLN A 1 185 ? -4.086 -16.859 -14.406 1 94.19 185 GLN A O 1
ATOM 1486 N N . TRP A 1 186 ? -3.43 -17.484 -16.406 1 95.12 186 TRP A N 1
ATOM 1487 C CA . TRP A 1 186 ? -2.119 -16.844 -16.469 1 95.12 186 TRP A CA 1
ATOM 1488 C C . TRP A 1 186 ? -1.798 -16.422 -17.906 1 95.12 186 TRP A C 1
ATOM 1490 O O . TRP A 1 186 ? -1.552 -17.281 -18.766 1 95.12 186 TRP A O 1
ATOM 1500 N N . ARG A 1 187 ? -1.768 -15.07 -18.094 1 93.75 187 ARG A N 1
ATOM 1501 C CA . ARG A 1 187 ? -1.612 -14.625 -19.469 1 93.75 187 ARG A CA 1
ATOM 1502 C C . ARG A 1 187 ? -0.934 -13.266 -19.531 1 93.75 187 ARG A C 1
ATOM 1504 O O . ARG A 1 187 ? -0.858 -12.555 -18.531 1 93.75 187 ARG A O 1
ATOM 1511 N N . THR A 1 188 ? -0.468 -12.961 -20.734 1 94.31 188 THR A N 1
ATOM 1512 C CA . THR A 1 188 ? -0.013 -11.602 -21.016 1 94.31 188 THR A CA 1
ATOM 1513 C C . THR A 1 188 ? -1.021 -10.875 -21.906 1 94.31 188 THR A C 1
ATOM 1515 O O . THR A 1 188 ? -1.735 -11.5 -22.688 1 94.31 188 THR A O 1
ATOM 1518 N N . THR A 1 189 ? -1.145 -9.664 -21.688 1 95.12 189 THR A N 1
ATOM 1519 C CA . THR A 1 189 ? -2.061 -8.82 -22.438 1 95.12 189 THR A CA 1
ATOM 1520 C C . THR A 1 189 ? -1.388 -7.5 -22.812 1 95.12 189 THR A C 1
ATOM 1522 O O . THR A 1 189 ? -0.208 -7.293 -22.531 1 95.12 189 THR A O 1
ATOM 1525 N N . ALA A 1 190 ? -2.129 -6.621 -23.562 1 95.5 190 ALA A N 1
ATOM 1526 C CA . ALA A 1 190 ? -1.63 -5.277 -23.859 1 95.5 190 ALA A CA 1
ATOM 1527 C C . ALA A 1 190 ? -1.356 -4.504 -22.578 1 95.5 190 ALA A C 1
ATOM 1529 O O . ALA A 1 190 ? -2.068 -4.668 -21.578 1 95.5 190 ALA A O 1
ATOM 1530 N N . PRO A 1 191 ? -0.381 -3.682 -22.609 1 95.75 191 PRO A N 1
ATOM 1531 C CA . PRO A 1 191 ? -0.063 -2.896 -21.422 1 95.75 191 PRO A CA 1
ATOM 1532 C C . PRO A 1 191 ? -1.101 -1.814 -21.125 1 95.75 191 PRO A C 1
ATOM 1534 O O . PRO A 1 191 ? -1.935 -1.51 -21.984 1 95.75 191 PRO A O 1
ATOM 1537 N N . ASP A 1 192 ? -1.037 -1.28 -19.922 1 94.88 192 ASP A N 1
ATOM 1538 C CA . ASP A 1 192 ? -1.889 -0.144 -19.594 1 94.88 192 ASP A CA 1
ATOM 1539 C C . ASP A 1 192 ? -1.589 1.053 -20.484 1 94.88 192 ASP A C 1
ATOM 1541 O O . ASP A 1 192 ? -0.427 1.342 -20.781 1 94.88 192 ASP A O 1
ATOM 1545 N N . GLU A 1 193 ? -2.615 1.721 -20.844 1 91.56 193 GLU A N 1
ATOM 1546 C CA . GLU A 1 193 ? -2.439 2.92 -21.672 1 91.56 193 GLU A CA 1
ATOM 1547 C C . GLU A 1 193 ? -2.229 4.152 -20.797 1 91.56 193 GLU A C 1
ATOM 1549 O O . GLU A 1 193 ? -1.559 5.102 -21.203 1 91.56 193 GLU A O 1
ATOM 1554 N N . ASP A 1 194 ? -2.838 4.062 -19.672 1 90.56 194 ASP A N 1
ATOM 1555 C CA . ASP A 1 194 ? -2.797 5.168 -18.719 1 90.56 194 ASP A CA 1
ATOM 1556 C C . ASP A 1 194 ? -3.025 4.68 -17.297 1 90.56 194 ASP A C 1
ATOM 1558 O O . ASP A 1 194 ? -3.744 3.701 -17.078 1 90.56 194 ASP A O 1
ATOM 1562 N N . LEU A 1 195 ? -2.451 5.441 -16.312 1 90.38 195 LEU A N 1
ATOM 1563 C CA . LEU A 1 195 ? -2.588 5.07 -14.914 1 90.38 195 LEU A CA 1
ATOM 1564 C C . LEU A 1 195 ? -4.051 5.121 -14.477 1 90.38 195 LEU A C 1
ATOM 1566 O O . LEU A 1 195 ? -4.48 4.316 -13.648 1 90.38 195 LEU A O 1
ATOM 1570 N N . HIS A 1 196 ? -4.824 5.988 -15.031 1 87.81 196 HIS A N 1
ATOM 1571 C CA . HIS A 1 196 ? -6.172 6.23 -14.531 1 87.81 196 HIS A CA 1
ATOM 1572 C C . HIS A 1 196 ? -7.219 5.645 -15.477 1 87.81 196 HIS A C 1
ATOM 1574 O O . HIS A 1 196 ? -8.422 5.855 -15.281 1 87.81 196 HIS A O 1
ATOM 1580 N N . ALA A 1 197 ? -6.762 4.973 -16.484 1 89.12 197 ALA A N 1
ATOM 1581 C CA . ALA A 1 197 ? -7.676 4.285 -17.391 1 89.12 197 ALA A CA 1
ATOM 1582 C C . ALA A 1 197 ? -7.742 2.793 -17.078 1 89.12 197 ALA A C 1
ATOM 1584 O O . ALA A 1 197 ? -6.707 2.133 -16.953 1 89.12 197 ALA A O 1
ATOM 1585 N N . ASP A 1 198 ? -8.977 2.322 -17 1 92.38 198 ASP A N 1
ATOM 1586 C CA . ASP A 1 198 ? -9.133 0.889 -16.781 1 92.38 198 ASP A CA 1
ATOM 1587 C C . ASP A 1 198 ? -8.672 0.093 -18 1 92.38 198 ASP A C 1
ATOM 1589 O O . ASP A 1 198 ? -9.047 0.407 -19.125 1 92.38 198 ASP A O 1
ATOM 1593 N N . PRO A 1 199 ? -7.867 -0.911 -17.734 1 93.94 199 PRO A N 1
ATOM 1594 C CA . PRO A 1 199 ? -7.543 -1.781 -18.875 1 93.94 199 PRO A CA 1
ATOM 1595 C C . PRO A 1 199 ? -8.734 -2.619 -19.328 1 93.94 199 PRO A C 1
ATOM 1597 O O . PRO A 1 199 ? -9.695 -2.797 -18.578 1 93.94 199 PRO A O 1
ATOM 1600 N N . PRO A 1 200 ? -8.617 -3.1 -20.578 1 91.38 200 PRO A N 1
ATOM 1601 C CA . PRO A 1 200 ? -9.695 -3.969 -21.047 1 91.38 200 PRO A CA 1
ATOM 1602 C C . PRO A 1 200 ? -9.789 -5.273 -20.266 1 91.38 200 PRO A C 1
ATOM 1604 O O . PRO A 1 200 ? -8.789 -5.738 -19.703 1 91.38 200 PRO A O 1
ATOM 1607 N N . ILE A 1 201 ? -11.008 -5.805 -20.172 1 91.81 201 ILE A N 1
ATOM 1608 C CA . ILE A 1 201 ? -11.242 -7.113 -19.578 1 91.81 201 ILE A CA 1
ATOM 1609 C C . ILE A 1 201 ? -11.383 -8.164 -20.672 1 91.81 201 ILE A C 1
ATOM 1611 O O . ILE A 1 201 ? -12.234 -8.031 -21.562 1 91.81 201 ILE A O 1
ATOM 1615 N N . TYR A 1 202 ? -10.438 -9.125 -20.562 1 80.88 202 TYR A N 1
ATOM 1616 C CA . TYR A 1 202 ? -10.445 -10.164 -21.578 1 80.88 202 TYR A CA 1
ATOM 1617 C C . TYR A 1 202 ? -11.148 -11.422 -21.078 1 80.88 202 TYR A C 1
ATOM 1619 O O . TYR A 1 202 ? -11.008 -11.797 -19.922 1 80.88 202 TYR A O 1
ATOM 1627 N N . ASP A 1 203 ? -12.109 -11.984 -21.719 1 69.44 203 ASP A N 1
ATOM 1628 C CA . ASP A 1 203 ? -12.82 -13.211 -21.375 1 69.44 203 ASP A CA 1
ATOM 1629 C C . ASP A 1 203 ? -11.953 -14.438 -21.641 1 69.44 203 ASP A C 1
ATOM 1631 O O . ASP A 1 203 ? -11.109 -14.422 -22.547 1 69.44 203 ASP A O 1
ATOM 1635 N N . MET B 1 1 ? -8.453 26.375 20.641 1 42.56 1 MET B N 1
ATOM 1636 C CA . MET B 1 1 ? -7.098 25.844 20.75 1 42.56 1 MET B CA 1
ATOM 1637 C C . MET B 1 1 ? -6.152 26.562 19.797 1 42.56 1 MET B C 1
ATOM 1639 O O . MET B 1 1 ? -6.473 26.75 18.625 1 42.56 1 MET B O 1
ATOM 1643 N N . SER B 1 2 ? -5.273 27.391 20.25 1 49.66 2 SER B N 1
ATOM 1644 C CA . SER B 1 2 ? -4.285 28.109 19.453 1 49.66 2 SER B CA 1
ATOM 1645 C C . SER B 1 2 ? -3.463 27.141 18.594 1 49.66 2 SER B C 1
ATOM 1647 O O . SER B 1 2 ? -3.383 25.953 18.906 1 49.66 2 SER B O 1
ATOM 1649 N N . ALA B 1 3 ? -3.141 27.547 17.297 1 56.12 3 ALA B N 1
ATOM 1650 C CA . ALA B 1 3 ? -2.164 26.781 16.516 1 56.12 3 ALA B CA 1
ATOM 1651 C C . ALA B 1 3 ? -1.078 26.203 17.422 1 56.12 3 ALA B C 1
ATOM 1653 O O . ALA B 1 3 ? -0.643 25.062 17.234 1 56.12 3 ALA B O 1
ATOM 1654 N N . ALA B 1 4 ? -0.799 27.078 18.359 1 56.41 4 ALA B N 1
ATOM 1655 C CA . ALA B 1 4 ? 0.219 26.688 19.328 1 56.41 4 ALA B CA 1
ATOM 1656 C C . ALA B 1 4 ? -0.225 25.469 20.125 1 56.41 4 ALA B C 1
ATOM 1658 O O . ALA B 1 4 ? 0.585 24.594 20.438 1 56.41 4 ALA B O 1
ATOM 1659 N N . HIS B 1 5 ? -1.543 25.469 20.406 1 57.31 5 HIS B N 1
ATOM 1660 C CA . HIS B 1 5 ? -2.07 24.344 21.172 1 57.31 5 HIS B CA 1
ATOM 1661 C C . HIS B 1 5 ? -2.094 23.078 20.328 1 57.31 5 HIS B C 1
ATOM 1663 O O . HIS B 1 5 ? -1.781 22 20.828 1 57.31 5 HIS B O 1
ATOM 1669 N N . PHE B 1 6 ? -2.553 23.266 19.156 1 61.56 6 PHE B N 1
ATOM 1670 C CA . PHE B 1 6 ? -2.5 22.109 18.266 1 61.56 6 PHE B CA 1
ATOM 1671 C C . PHE B 1 6 ? -1.065 21.625 18.094 1 61.56 6 PHE B C 1
ATOM 1673 O O . PHE B 1 6 ? -0.809 20.422 18.078 1 61.56 6 PHE B O 1
ATOM 1680 N N . LEU B 1 7 ? -0.239 22.578 17.891 1 62.53 7 LEU B N 1
ATOM 1681 C CA . LEU B 1 7 ? 1.147 22.25 17.562 1 62.53 7 LEU B CA 1
ATOM 1682 C C . LEU B 1 7 ? 1.87 21.672 18.781 1 62.53 7 LEU B C 1
ATOM 1684 O O . LEU B 1 7 ? 2.918 21.031 18.641 1 62.53 7 LEU B O 1
ATOM 1688 N N . GLY B 1 8 ? 1.183 21.484 19.891 1 56.03 8 GLY B N 1
ATOM 1689 C CA . GLY B 1 8 ? 1.747 20.969 21.125 1 56.03 8 GLY B CA 1
ATOM 1690 C C . GLY B 1 8 ? 3.213 21.312 21.297 1 56.03 8 GLY B C 1
ATOM 1691 O O . GLY B 1 8 ? 3.795 21.047 22.359 1 56.03 8 GLY B O 1
ATOM 1692 N N . SER B 1 9 ? 3.963 21.562 20.109 1 59.25 9 SER B N 1
ATOM 1693 C CA . SER B 1 9 ? 5.391 21.844 20.25 1 59.25 9 SER B CA 1
ATOM 1694 C C . SER B 1 9 ? 5.777 23.141 19.562 1 59.25 9 SER B C 1
ATOM 1696 O O . SER B 1 9 ? 5.371 23.391 18.422 1 59.25 9 SER B O 1
ATOM 1698 N N . SER B 1 10 ? 6.395 24.047 20.156 1 66.44 10 SER B N 1
ATOM 1699 C CA . SER B 1 10 ? 6.984 25.266 19.625 1 66.44 10 SER B CA 1
ATOM 1700 C C . SER B 1 10 ? 8.023 24.953 18.547 1 66.44 10 SER B C 1
ATOM 1702 O O . SER B 1 10 ? 8.438 25.844 17.797 1 66.44 10 SER B O 1
ATOM 1704 N N . ASP B 1 11 ? 8.266 23.688 18.297 1 85 11 ASP B N 1
ATOM 1705 C CA . ASP B 1 11 ? 9.367 23.344 17.406 1 85 11 ASP B CA 1
ATOM 1706 C C . ASP B 1 11 ? 8.844 22.828 16.062 1 85 11 ASP B C 1
ATOM 1708 O O . ASP B 1 11 ? 9.625 22.391 15.211 1 85 11 ASP B O 1
ATOM 1712 N N . ALA B 1 12 ? 7.59 22.969 15.867 1 92.88 12 ALA B N 1
ATOM 1713 C CA . ALA B 1 12 ? 7.031 22.5 14.609 1 92.88 12 ALA B CA 1
ATOM 1714 C C . ALA B 1 12 ? 7.25 23.516 13.492 1 92.88 12 ALA B C 1
ATOM 1716 O O . ALA B 1 12 ? 7.113 24.719 13.703 1 92.88 12 ALA B O 1
ATOM 1717 N N . ARG B 1 13 ? 7.641 23.031 12.359 1 94 13 ARG B N 1
ATOM 1718 C CA . ARG B 1 13 ? 7.891 23.891 11.211 1 94 13 ARG B CA 1
ATOM 1719 C C . ARG B 1 13 ? 7.262 23.297 9.945 1 94 13 ARG B C 1
ATOM 1721 O O . ARG B 1 13 ? 7.289 22.094 9.734 1 94 13 ARG B O 1
ATOM 1728 N N . TRP B 1 14 ? 6.742 24.203 9.188 1 96.81 14 TRP B N 1
ATOM 1729 C CA . TRP B 1 14 ? 6.195 23.797 7.902 1 96.81 14 TRP B CA 1
ATOM 1730 C C . TRP B 1 14 ? 7.312 23.5 6.906 1 96.81 14 TRP B C 1
ATOM 1732 O O . TRP B 1 14 ? 8.297 24.234 6.836 1 96.81 14 TRP B O 1
ATOM 1742 N N . THR B 1 15 ? 7.16 22.406 6.152 1 97.88 15 THR B N 1
ATOM 1743 C CA . THR B 1 15 ? 8.055 22.219 5.023 1 97.88 15 THR B CA 1
ATOM 1744 C C . THR B 1 15 ? 7.879 23.328 3.99 1 97.88 15 THR B C 1
ATOM 1746 O O . THR B 1 15 ? 8.852 23.812 3.416 1 97.88 15 THR B O 1
ATOM 1749 N N . THR B 1 16 ? 6.68 23.609 3.656 1 98.19 16 THR B N 1
ATOM 1750 C CA . THR B 1 16 ? 6.223 24.719 2.834 1 98.19 16 THR B CA 1
ATOM 1751 C C . THR B 1 16 ? 5.039 25.422 3.488 1 98.19 16 THR B C 1
ATOM 1753 O O . THR B 1 16 ? 4.031 24.797 3.807 1 98.19 16 THR B O 1
ATOM 1756 N N . GLU B 1 17 ? 5.141 26.734 3.654 1 97.88 17 GLU B N 1
ATOM 1757 C CA . GLU B 1 17 ? 4.043 27.469 4.289 1 97.88 17 GLU B CA 1
ATOM 1758 C C . GLU B 1 17 ? 2.758 27.344 3.479 1 97.88 17 GLU B C 1
ATOM 1760 O O . GLU B 1 17 ? 2.768 27.5 2.256 1 97.88 17 GLU B O 1
ATOM 1765 N N . PRO B 1 18 ? 1.656 27.031 4.121 1 98.31 18 PRO B N 1
ATOM 1766 C CA . PRO B 1 18 ? 0.381 26.984 3.4 1 98.31 18 PRO B CA 1
ATOM 1767 C C . PRO B 1 18 ? -0.159 28.391 3.09 1 98.31 18 PRO B C 1
ATOM 1769 O O . PRO B 1 18 ? 0.452 29.391 3.469 1 98.31 18 PRO B O 1
ATOM 1772 N N . VAL B 1 19 ? -1.258 28.391 2.373 1 98.62 19 VAL B N 1
ATOM 1773 C CA . VAL B 1 19 ? -1.871 29.656 1.994 1 98.62 19 VAL B CA 1
ATOM 1774 C C . VAL B 1 19 ? -2.346 30.391 3.242 1 98.62 19 VAL B C 1
ATOM 1776 O O . VAL B 1 19 ? -2.18 31.609 3.354 1 98.62 19 VAL B O 1
ATOM 1779 N N . ALA B 1 20 ? -2.98 29.672 4.156 1 97.94 20 ALA B N 1
ATOM 1780 C CA . ALA B 1 20 ? -3.527 30.266 5.375 1 97.94 20 ALA B CA 1
ATOM 1781 C C . ALA B 1 20 ? -3.744 29.203 6.453 1 97.94 20 ALA B C 1
ATOM 1783 O O . ALA B 1 20 ? -3.871 28.016 6.145 1 97.94 20 ALA B O 1
ATOM 1784 N N . THR B 1 21 ? -3.705 29.625 7.613 1 95.94 21 THR B N 1
ATOM 1785 C CA . THR B 1 21 ? -4.082 28.812 8.758 1 95.94 21 THR B CA 1
ATOM 1786 C C . THR B 1 21 ? -4.992 29.594 9.703 1 95.94 21 THR B C 1
ATOM 1788 O O . THR B 1 21 ? -4.891 30.812 9.797 1 95.94 21 THR B O 1
ATOM 1791 N N . ARG B 1 22 ? -5.871 28.891 10.312 1 94.44 22 ARG B N 1
ATOM 1792 C CA . ARG B 1 22 ? -6.664 29.484 11.375 1 94.44 22 ARG B CA 1
ATOM 1793 C C . ARG B 1 22 ? -7.168 28.422 12.352 1 94.44 22 ARG B C 1
ATOM 1795 O O . ARG B 1 22 ? -7.184 27.234 12.023 1 94.44 22 ARG B O 1
ATOM 1802 N N . THR B 1 23 ? -7.551 28.875 13.5 1 92.38 23 THR B N 1
ATOM 1803 C CA . THR B 1 23 ? -8.109 27.984 14.508 1 92.38 23 THR B CA 1
ATOM 1804 C C . THR B 1 23 ? -9.586 28.281 14.734 1 92.38 23 THR B C 1
ATOM 1806 O O . THR B 1 23 ? -9.984 29.453 14.836 1 92.38 23 THR B O 1
ATOM 1809 N N . GLU B 1 24 ? -10.352 27.25 14.68 1 92.06 24 GLU B N 1
ATOM 1810 C CA . GLU B 1 24 ? -11.773 27.297 15.023 1 92.06 24 GLU B CA 1
ATOM 1811 C C . GLU B 1 24 ? -12.117 26.297 16.109 1 92.06 24 GLU B C 1
ATOM 1813 O O . GLU B 1 24 ? -12.344 25.109 15.82 1 92.06 24 GLU B O 1
ATOM 1818 N N . GLY B 1 25 ? -12.258 26.812 17.344 1 89.88 25 GLY B N 1
ATOM 1819 C CA . GLY B 1 25 ? -12.422 25.875 18.438 1 89.88 25 GLY B CA 1
ATOM 1820 C C . GLY B 1 25 ? -11.25 24.922 18.578 1 89.88 25 GLY B C 1
ATOM 1821 O O . GLY B 1 25 ? -10.109 25.359 18.719 1 89.88 25 GLY B O 1
ATOM 1822 N N . GLU B 1 26 ? -11.555 23.641 18.422 1 87.56 26 GLU B N 1
ATOM 1823 C CA . GLU B 1 26 ? -10.516 22.625 18.562 1 87.56 26 GLU B CA 1
ATOM 1824 C C . GLU B 1 26 ? -9.953 22.219 17.203 1 87.56 26 GLU B C 1
ATOM 1826 O O . GLU B 1 26 ? -9.133 21.312 17.109 1 87.56 26 GLU B O 1
ATOM 1831 N N . ARG B 1 27 ? -10.383 22.953 16.234 1 93.69 27 ARG B N 1
ATOM 1832 C CA . ARG B 1 27 ? -9.977 22.609 14.867 1 93.69 27 ARG B CA 1
ATOM 1833 C C . ARG B 1 27 ? -8.867 23.531 14.375 1 93.69 27 ARG B C 1
ATOM 1835 O O . ARG B 1 27 ? -8.93 24.75 14.586 1 93.69 27 ARG B O 1
ATOM 1842 N N . PHE B 1 28 ? -7.836 22.984 13.898 1 95.31 28 PHE B N 1
ATOM 1843 C CA . PHE B 1 28 ? -6.781 23.703 13.188 1 95.31 28 PHE B CA 1
ATOM 1844 C C . PHE B 1 28 ? -6.977 23.609 11.68 1 95.31 28 PHE B C 1
ATOM 1846 O O . PHE B 1 28 ? -6.738 22.547 11.086 1 95.31 28 PHE B O 1
ATOM 1853 N N . ILE B 1 29 ? -7.457 24.656 11.047 1 97.44 29 ILE B N 1
ATOM 1854 C CA . ILE B 1 29 ? -7.82 24.656 9.641 1 97.44 29 ILE B CA 1
ATOM 1855 C C . ILE B 1 29 ? -6.656 25.172 8.805 1 97.44 29 ILE B C 1
ATOM 1857 O O . ILE B 1 29 ? -6.129 26.266 9.062 1 97.44 29 ILE B O 1
ATOM 1861 N N . VAL B 1 30 ? -6.223 24.453 7.836 1 97.75 30 VAL B N 1
ATOM 1862 C CA . VAL B 1 30 ? -5.086 24.797 6.984 1 97.75 30 VAL B CA 1
ATOM 1863 C C . VAL B 1 30 ? -5.516 24.797 5.52 1 97.75 30 VAL B C 1
ATOM 1865 O O . VAL B 1 30 ? -6.184 23.875 5.062 1 97.75 30 VAL B O 1
ATOM 1868 N N . GLN B 1 31 ? -5.168 25.828 4.785 1 98.62 31 GLN B N 1
ATOM 1869 C CA . GLN B 1 31 ? -5.488 25.938 3.365 1 98.62 31 GLN B CA 1
ATOM 1870 C C . GLN B 1 31 ? -4.27 25.641 2.5 1 98.62 31 GLN B C 1
ATOM 1872 O O . GLN B 1 31 ? -3.215 26.25 2.666 1 98.62 31 GLN B O 1
ATOM 1877 N N . ALA B 1 32 ? -4.438 24.734 1.609 1 98.69 32 ALA B N 1
ATOM 1878 C CA . ALA B 1 32 ? -3.33 24.328 0.751 1 98.69 32 ALA B CA 1
ATOM 1879 C C . ALA B 1 32 ? -3.16 25.281 -0.427 1 98.69 32 ALA B C 1
ATOM 1881 O O . ALA B 1 32 ? -4.125 25.922 -0.86 1 98.69 32 ALA B O 1
ATOM 1882 N N . GLN B 1 33 ? -1.936 25.312 -0.876 1 98.69 33 GLN B N 1
ATOM 1883 C CA . GLN B 1 33 ? -1.657 26 -2.135 1 98.69 33 GLN B CA 1
ATOM 1884 C C . GLN B 1 33 ? -1.982 25.109 -3.33 1 98.69 33 GLN B C 1
ATOM 1886 O O . GLN B 1 33 ? -1.638 23.922 -3.338 1 98.69 33 GLN B O 1
ATOM 1891 N N . GLU B 1 34 ? -2.656 25.672 -4.332 1 98.44 34 GLU B N 1
ATOM 1892 C CA . GLU B 1 34 ? -2.906 24.922 -5.559 1 98.44 34 GLU B CA 1
ATOM 1893 C C . GLU B 1 34 ? -1.604 24.406 -6.164 1 98.44 34 GLU B C 1
ATOM 1895 O O . GLU B 1 34 ? -0.604 25.125 -6.203 1 98.44 34 GLU B O 1
ATOM 1900 N N . GLY B 1 35 ? -1.561 23.156 -6.613 1 98.25 35 GLY B N 1
ATOM 1901 C CA . GLY B 1 35 ? -0.389 22.562 -7.242 1 98.25 35 GLY B CA 1
ATOM 1902 C C . GLY B 1 35 ? 0.535 21.875 -6.258 1 98.25 35 GLY B C 1
ATOM 1903 O O . GLY B 1 35 ? 1.525 21.266 -6.656 1 98.25 35 GLY B O 1
ATOM 1904 N N . SER B 1 36 ? 0.219 21.922 -4.941 1 98.75 36 SER B N 1
ATOM 1905 C CA . SER B 1 36 ? 1.064 21.328 -3.916 1 98.75 36 SER B CA 1
ATOM 1906 C C . SER B 1 36 ? 0.979 19.797 -3.959 1 98.75 36 SER B C 1
ATOM 1908 O O . SER B 1 36 ? -0.09 19.234 -4.211 1 98.75 36 SER B O 1
ATOM 1910 N N . ASP B 1 37 ? 2.158 19.172 -3.783 1 98.56 37 ASP B N 1
ATOM 1911 C CA . ASP B 1 37 ? 2.223 17.719 -3.801 1 98.56 37 ASP B CA 1
ATOM 1912 C C . ASP B 1 37 ? 3.57 17.219 -3.289 1 98.56 37 ASP B C 1
ATOM 1914 O O . ASP B 1 37 ? 4.492 18.016 -3.084 1 98.56 37 ASP B O 1
ATOM 1918 N N . PHE B 1 38 ? 3.658 15.945 -2.922 1 98.69 38 PHE B N 1
ATOM 1919 C CA . PHE B 1 38 ? 4.895 15.227 -2.662 1 98.69 38 PHE B CA 1
ATOM 1920 C C . PHE B 1 38 ? 5 13.992 -3.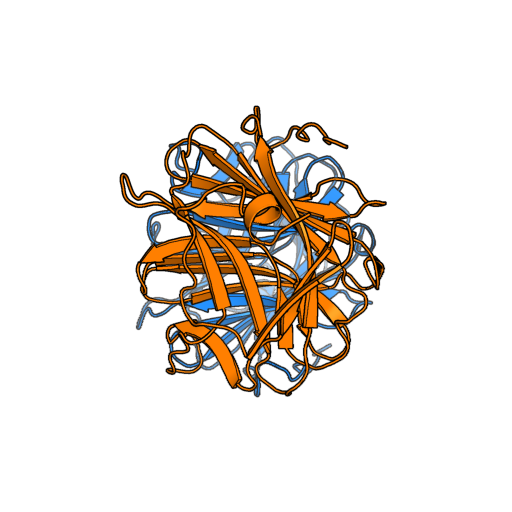553 1 98.69 38 PHE B C 1
ATOM 1922 O O . PHE B 1 38 ? 4.102 13.148 -3.561 1 98.69 38 PHE B O 1
ATOM 1929 N N . TRP B 1 39 ? 6.012 13.891 -4.328 1 98.62 39 TRP B N 1
ATOM 1930 C CA . TRP B 1 39 ? 6.277 12.742 -5.188 1 98.62 39 TRP B CA 1
ATOM 1931 C C . TRP B 1 39 ? 7.715 12.766 -5.699 1 98.62 39 TRP B C 1
ATOM 1933 O O . TRP B 1 39 ? 8.234 13.82 -6.051 1 98.62 39 TRP B O 1
ATOM 1943 N N . GLU B 1 40 ? 8.297 11.578 -5.762 1 98.56 40 GLU B N 1
ATOM 1944 C CA . GLU B 1 40 ? 9.672 11.523 -6.246 1 98.56 40 GLU B CA 1
ATOM 1945 C C . GLU B 1 40 ? 9.812 10.531 -7.398 1 98.56 40 GLU B C 1
ATOM 1947 O O . GLU B 1 40 ? 10 9.328 -7.176 1 98.56 40 GLU B O 1
ATOM 1952 N N . LYS B 1 41 ? 9.734 10.828 -8.719 1 98 41 LYS B N 1
ATOM 1953 C CA . LYS B 1 41 ? 10.281 10.297 -9.961 1 98 41 LYS B CA 1
ATOM 1954 C C . LYS B 1 41 ? 9.453 9.125 -10.469 1 98 41 LYS B C 1
ATOM 1956 O O . LYS B 1 41 ? 9.18 9.016 -11.664 1 98 41 LYS B O 1
ATOM 1961 N N . THR B 1 42 ? 8.953 8.211 -9.617 1 98.25 42 THR B N 1
ATOM 1962 C CA . THR B 1 42 ? 8.398 6.93 -10.039 1 98.25 42 THR B CA 1
ATOM 1963 C C . THR B 1 42 ? 7.316 7.129 -11.094 1 98.25 42 THR B C 1
ATOM 1965 O O . THR B 1 42 ? 6.406 7.945 -10.914 1 98.25 42 THR B O 1
ATOM 1968 N N . PHE B 1 43 ? 7.406 6.375 -12.18 1 96.75 43 PHE B N 1
ATOM 1969 C CA . PHE B 1 43 ? 6.383 6.297 -13.219 1 96.75 43 PHE B CA 1
ATOM 1970 C C . PHE B 1 43 ? 6.355 7.57 -14.047 1 96.75 43 PHE B C 1
ATOM 1972 O O . PHE B 1 43 ? 6.348 7.512 -15.281 1 96.75 43 PHE B O 1
ATOM 1979 N N . TYR B 1 44 ? 6.508 8.789 -13.43 1 95.06 44 TYR B N 1
ATOM 1980 C CA . TYR B 1 44 ? 6.277 10.07 -14.094 1 95.06 44 TYR B CA 1
ATOM 1981 C C . TYR B 1 44 ? 7.598 10.727 -14.484 1 95.06 44 TYR B C 1
ATOM 1983 O O . TYR B 1 44 ? 7.645 11.516 -15.43 1 95.06 44 TYR B O 1
ATOM 1991 N N . GLY B 1 45 ? 8.609 10.523 -13.656 1 95.06 45 GLY B N 1
ATOM 1992 C CA . GLY B 1 45 ? 9.891 11.18 -13.875 1 95.06 45 GLY B CA 1
ATOM 1993 C C . GLY B 1 45 ? 9.984 12.547 -13.219 1 95.06 45 GLY B C 1
ATOM 1994 O O . GLY B 1 45 ? 11.055 13.148 -13.18 1 95.06 45 GLY B O 1
ATOM 1995 N N . PHE B 1 46 ? 8.883 12.992 -12.664 1 95.5 46 PHE B N 1
ATOM 1996 C CA . PHE B 1 46 ? 8.922 14.312 -12.047 1 95.5 46 PHE B CA 1
ATOM 1997 C C . PHE B 1 46 ? 9.062 14.195 -10.531 1 95.5 46 PHE B C 1
ATOM 1999 O O . PHE B 1 46 ? 8.867 13.117 -9.969 1 95.5 46 PHE B O 1
ATOM 2006 N N . CYS B 1 47 ? 9.406 15.297 -9.938 1 96.81 47 CYS B N 1
ATOM 2007 C CA . CYS B 1 47 ? 9.477 15.469 -8.492 1 96.81 47 CYS B CA 1
ATOM 2008 C C . CYS B 1 47 ? 8.547 16.578 -8.023 1 96.81 47 CYS B C 1
ATOM 2010 O O . CYS B 1 47 ? 8.5 17.656 -8.633 1 96.81 47 CYS B O 1
ATOM 2012 N N . HIS B 1 48 ? 7.789 16.375 -7.027 1 97.69 48 HIS B N 1
ATOM 2013 C CA . HIS B 1 48 ? 6.996 17.375 -6.32 1 97.69 48 HIS B CA 1
ATOM 2014 C C . HIS B 1 48 ? 7.355 17.406 -4.84 1 97.69 48 HIS B C 1
ATOM 2016 O O . HIS B 1 48 ? 7.281 16.391 -4.148 1 97.69 48 HIS B O 1
ATOM 2022 N N . GLN B 1 49 ? 7.715 18.562 -4.352 1 97.75 49 GLN B N 1
ATOM 2023 C CA . GLN B 1 49 ? 8.164 18.703 -2.969 1 97.75 49 GLN B CA 1
ATOM 2024 C C . GLN B 1 49 ? 7.57 19.953 -2.33 1 97.75 49 GLN B C 1
ATOM 2026 O O . GLN B 1 49 ? 8.195 20.562 -1.454 1 97.75 49 GLN B O 1
ATOM 2031 N N . ASN B 1 50 ? 6.453 20.328 -2.838 1 98.44 50 ASN B N 1
ATOM 2032 C CA . ASN B 1 50 ? 5.906 21.594 -2.367 1 98.44 50 ASN B CA 1
ATOM 2033 C C . ASN B 1 50 ? 4.613 21.391 -1.584 1 98.44 50 ASN B C 1
ATOM 2035 O O . ASN B 1 50 ? 3.814 22.328 -1.44 1 98.44 50 ASN B O 1
ATOM 2039 N N . GLY B 1 51 ? 4.312 20.172 -1.162 1 98.69 51 GLY B N 1
ATOM 2040 C CA . GLY B 1 51 ? 3.223 19.953 -0.226 1 98.69 51 GLY B CA 1
ATOM 2041 C C . GLY B 1 51 ? 3.438 20.625 1.114 1 98.69 51 GLY B C 1
ATOM 2042 O O . GLY B 1 51 ? 4.496 21.219 1.356 1 98.69 51 GLY B O 1
ATOM 2043 N N . HIS B 1 52 ? 2.443 20.578 1.979 1 98.75 52 HIS B N 1
ATOM 2044 C CA . HIS B 1 52 ? 2.498 21.25 3.275 1 98.75 52 HIS B CA 1
ATOM 2045 C C . HIS B 1 52 ? 2.527 20.234 4.414 1 98.75 52 HIS B C 1
ATOM 2047 O O . HIS B 1 52 ? 1.525 19.578 4.688 1 98.75 52 HIS B O 1
ATOM 2053 N N . ALA B 1 53 ? 3.627 20.062 5.027 1 98.38 53 ALA B N 1
ATOM 2054 C CA . ALA B 1 53 ? 3.732 19.234 6.23 1 98.38 53 ALA B CA 1
ATOM 2055 C C . ALA B 1 53 ? 4.199 20.062 7.422 1 98.38 53 ALA B C 1
ATOM 2057 O O . ALA B 1 53 ? 5.18 20.812 7.324 1 98.38 53 ALA B O 1
ATOM 2058 N N . LEU B 1 54 ? 3.479 20.016 8.43 1 97.31 54 LEU B N 1
ATOM 2059 C CA . LEU B 1 54 ? 3.898 20.594 9.703 1 97.31 54 LEU B CA 1
ATOM 2060 C C . LEU B 1 54 ? 4.629 19.562 10.555 1 97.31 54 LEU B C 1
ATOM 2062 O O . LEU B 1 54 ? 4.012 18.641 11.078 1 97.31 54 LEU B O 1
ATOM 2066 N N . LEU B 1 55 ? 5.941 19.797 10.773 1 96.75 55 LEU B N 1
ATOM 2067 C CA . LEU B 1 55 ? 6.773 18.719 11.297 1 96.75 55 LEU B CA 1
ATOM 2068 C C . LEU B 1 55 ? 7.406 19.109 12.625 1 96.75 55 LEU B C 1
ATOM 2070 O O . LEU B 1 55 ? 7.82 20.266 12.797 1 96.75 55 LEU B O 1
ATOM 2074 N N . ALA B 1 56 ? 7.469 18.25 13.492 1 95.19 56 ALA B N 1
ATOM 2075 C CA . ALA B 1 56 ? 8.203 18.312 14.75 1 95.19 56 ALA B CA 1
ATOM 2076 C C . ALA B 1 56 ? 9.023 17.047 14.977 1 95.19 56 ALA B C 1
ATOM 2078 O O . ALA B 1 56 ? 8.734 16 14.391 1 95.19 56 ALA B O 1
ATOM 2079 N N . PRO B 1 57 ? 10.117 17.219 15.773 1 94.94 57 PRO B N 1
ATOM 2080 C CA . PRO B 1 57 ? 10.867 15.992 16.094 1 94.94 57 PRO B CA 1
ATOM 2081 C C . PRO B 1 57 ? 9.969 14.875 16.625 1 94.94 57 PRO B C 1
ATOM 2083 O O . PRO B 1 57 ? 9.047 15.141 17.406 1 94.94 57 PRO B O 1
ATOM 2086 N N . TRP B 1 58 ? 10.164 13.719 16.172 1 95 58 TRP B N 1
ATOM 2087 C CA . TRP B 1 58 ? 9.383 12.555 16.578 1 95 58 TRP B CA 1
ATOM 2088 C C . TRP B 1 58 ? 10.258 11.555 17.328 1 95 58 TRP B C 1
ATOM 2090 O O . TRP B 1 58 ? 11.242 11.055 16.797 1 95 58 TRP B O 1
ATOM 2100 N N . ASP B 1 59 ? 9.898 11.383 18.625 1 91.5 59 ASP B N 1
ATOM 2101 C CA . ASP B 1 59 ? 10.5 10.328 19.438 1 91.5 59 ASP B CA 1
ATOM 2102 C C . ASP B 1 59 ? 9.938 8.961 19.062 1 91.5 59 ASP B C 1
ATOM 2104 O O . ASP B 1 59 ? 8.805 8.625 19.438 1 91.5 59 ASP B O 1
ATOM 2108 N N . GLU B 1 60 ? 10.672 8.156 18.453 1 88 60 GLU B N 1
ATOM 2109 C CA . GLU B 1 60 ? 10.203 6.902 17.875 1 88 60 GLU B CA 1
ATOM 2110 C C . GLU B 1 60 ? 9.766 5.918 18.953 1 88 60 GLU B C 1
ATOM 2112 O O . GLU B 1 60 ? 9.203 4.863 18.656 1 88 60 GLU B O 1
ATOM 2117 N N . SER B 1 61 ? 10.016 6.293 20.203 1 94 61 SER B N 1
ATOM 2118 C CA . SER B 1 61 ? 9.516 5.445 21.281 1 94 61 SER B CA 1
ATOM 2119 C C . SER B 1 61 ? 8.023 5.641 21.484 1 94 61 SER B C 1
ATOM 2121 O O . SER B 1 61 ? 7.383 4.863 22.203 1 94 61 SER B O 1
ATOM 2123 N N . LYS B 1 62 ? 7.473 6.668 20.859 1 95.75 62 LYS B N 1
ATOM 2124 C CA . LYS B 1 62 ? 6.043 6.953 20.906 1 95.75 62 LYS B CA 1
ATOM 2125 C C . LYS B 1 62 ? 5.395 6.777 19.547 1 95.75 62 LYS B C 1
ATOM 2127 O O . LYS B 1 62 ? 6.055 6.945 18.516 1 95.75 62 LYS B O 1
ATOM 2132 N N . ALA B 1 63 ? 4.109 6.438 19.594 1 97.5 63 ALA B N 1
ATOM 2133 C CA . ALA B 1 63 ? 3.324 6.52 18.375 1 97.5 63 ALA B CA 1
ATOM 2134 C C . ALA B 1 63 ? 2.838 7.945 18.125 1 97.5 63 ALA B C 1
ATOM 2136 O O . ALA B 1 63 ? 2.768 8.75 19.047 1 97.5 63 ALA B O 1
ATOM 2137 N N . VAL B 1 64 ? 2.58 8.227 16.922 1 96.94 64 VAL B N 1
ATOM 2138 C CA . VAL B 1 64 ? 2.043 9.531 16.562 1 96.94 64 VAL B CA 1
ATOM 2139 C C . VAL B 1 64 ? 0.704 9.359 15.844 1 96.94 64 VAL B C 1
ATOM 2141 O O . VAL B 1 64 ? 0.537 8.438 15.039 1 96.94 64 VAL B O 1
ATOM 2144 N N . GLU B 1 65 ? -0.271 10.219 16.141 1 97.56 65 GLU B N 1
ATOM 2145 C CA . GLU B 1 65 ? -1.599 10.211 15.539 1 97.56 65 GLU B CA 1
ATOM 2146 C C . GLU B 1 65 ? -1.977 11.586 15.008 1 97.56 65 GLU B C 1
ATOM 2148 O O . GLU B 1 65 ? -1.717 12.602 15.664 1 97.56 65 GLU B O 1
ATOM 2153 N N . VAL B 1 66 ? -2.506 11.602 13.859 1 97.38 66 VAL B N 1
ATOM 2154 C CA . VAL B 1 66 ? -3.111 12.797 13.281 1 97.38 66 VAL B CA 1
ATOM 2155 C C . VAL B 1 66 ? -4.559 12.5 12.898 1 97.38 66 VAL B C 1
ATOM 2157 O O . VAL B 1 66 ? -4.844 11.492 12.25 1 97.38 66 VAL B O 1
ATOM 2160 N N . THR B 1 67 ? -5.5 13.359 13.312 1 97.5 67 THR B N 1
ATOM 2161 C CA . THR B 1 67 ? -6.91 13.242 12.969 1 97.5 67 THR B CA 1
ATOM 2162 C C . THR B 1 67 ? -7.371 14.445 12.156 1 97.5 67 THR B C 1
ATOM 2164 O O . THR B 1 67 ? -6.996 15.586 12.461 1 97.5 67 THR B O 1
ATOM 2167 N N . PHE B 1 68 ? -8.141 14.203 11.148 1 97.94 68 PHE B N 1
ATOM 2168 C CA . PHE B 1 68 ? -8.625 15.273 10.289 1 97.94 68 PHE B CA 1
ATOM 2169 C C . PHE B 1 68 ? -10 14.945 9.727 1 97.94 68 PHE B C 1
ATOM 2171 O O . PHE B 1 68 ? -10.422 13.789 9.742 1 97.94 68 PHE B O 1
ATOM 2178 N N . ASP B 1 69 ? -10.648 15.945 9.242 1 97.88 69 ASP B N 1
ATOM 2179 C CA . ASP B 1 69 ? -12.031 15.867 8.766 1 97.88 69 ASP B CA 1
ATOM 2180 C C . ASP B 1 69 ? -12.078 15.711 7.246 1 97.88 69 ASP B C 1
ATOM 2182 O O . ASP B 1 69 ? -11.43 16.469 6.52 1 97.88 69 ASP B O 1
ATOM 2186 N N . LEU B 1 70 ? -12.914 14.766 6.738 1 97.38 70 LEU B N 1
ATOM 2187 C CA . LEU B 1 70 ? -12.938 14.445 5.316 1 97.38 70 LEU B CA 1
ATOM 2188 C C . LEU B 1 70 ? -14.008 15.25 4.59 1 97.38 70 LEU B C 1
ATOM 2190 O O . LEU B 1 70 ? -14.148 15.148 3.371 1 97.38 70 LEU B O 1
ATOM 2194 N N . SER B 1 71 ? -14.688 16.109 5.215 1 95.88 71 SER B N 1
ATOM 2195 C CA . SER B 1 71 ? -15.875 16.75 4.66 1 95.88 71 SER B CA 1
ATOM 2196 C C . SER B 1 71 ? -15.516 17.656 3.482 1 95.88 71 SER B C 1
ATOM 2198 O O . SER B 1 71 ? -16.359 17.922 2.625 1 95.88 71 SER B O 1
ATOM 2200 N N . SER B 1 72 ? -14.258 18.062 3.438 1 95.62 72 SER B N 1
ATOM 2201 C CA . SER B 1 72 ? -13.883 19.031 2.414 1 95.62 72 SER B CA 1
ATOM 2202 C C . SER B 1 72 ? -13.281 18.344 1.193 1 95.62 72 SER B C 1
ATOM 2204 O O . SER B 1 72 ? -12.906 19 0.224 1 95.62 72 SER B O 1
ATOM 2206 N N . PHE B 1 73 ? -13.133 17.031 1.209 1 96.06 73 PHE B N 1
ATOM 2207 C CA . PHE B 1 73 ? -12.477 16.266 0.15 1 96.06 73 PHE B CA 1
ATOM 2208 C C . PHE B 1 73 ? -13.43 16.031 -1.014 1 96.06 73 PHE B C 1
ATOM 2210 O O . PHE B 1 73 ? -14.102 14.992 -1.07 1 96.06 73 PHE B O 1
ATOM 2217 N N . THR B 1 74 ? -13.414 16.938 -1.983 1 91.25 74 THR B N 1
ATOM 2218 C CA . THR B 1 74 ? -14.438 16.859 -3.021 1 91.25 74 THR B CA 1
ATOM 2219 C C . THR B 1 74 ? -13.797 16.812 -4.406 1 91.25 74 THR B C 1
ATOM 2221 O O . THR B 1 74 ? -14.453 16.469 -5.391 1 91.25 74 THR B O 1
ATOM 2224 N N . GLU B 1 75 ? -12.516 17.234 -4.48 1 93.69 75 GLU B N 1
ATOM 2225 C CA . GLU B 1 75 ? -11.891 17.359 -5.793 1 93.69 75 GLU B CA 1
ATOM 2226 C C . GLU B 1 75 ? -10.742 16.359 -5.957 1 93.69 75 GLU B C 1
ATOM 2228 O O . GLU B 1 75 ? -10.148 15.922 -4.973 1 93.69 75 GLU B O 1
ATOM 2233 N N . LEU B 1 76 ? -10.477 16.172 -7.207 1 94.69 76 LEU B N 1
ATOM 2234 C CA . LEU B 1 76 ? -9.438 15.227 -7.602 1 94.69 76 LEU B CA 1
ATOM 2235 C C . LEU B 1 76 ? -8.109 15.562 -6.93 1 94.69 76 LEU B C 1
ATOM 2237 O O . LEU B 1 76 ? -7.656 16.703 -6.98 1 94.69 76 LEU B O 1
ATOM 2241 N N . TYR B 1 77 ? -7.477 14.625 -6.168 1 96.06 77 TYR B N 1
ATOM 2242 C CA . TYR B 1 77 ? -6.141 14.57 -5.582 1 96.06 77 TYR B CA 1
ATOM 2243 C C . TYR B 1 77 ? -6.055 15.445 -4.336 1 96.06 77 TYR B C 1
ATOM 2245 O O . TYR B 1 77 ? -4.965 15.703 -3.826 1 96.06 77 TYR B O 1
ATOM 2253 N N . ASP B 1 78 ? -7.262 15.953 -3.828 1 97.38 78 ASP B N 1
ATOM 2254 C CA . ASP B 1 78 ? -7.234 16.469 -2.463 1 97.38 78 ASP B CA 1
ATOM 2255 C C . ASP B 1 78 ? -6.68 15.43 -1.494 1 97.38 78 ASP B C 1
ATOM 2257 O O . ASP B 1 78 ? -7.117 14.273 -1.503 1 97.38 78 ASP B O 1
ATOM 2261 N N . GLN B 1 79 ? -5.699 15.789 -0.683 1 98.12 79 GLN B N 1
ATOM 2262 C CA . GLN B 1 79 ? -5.156 14.758 0.196 1 98.12 79 GLN B CA 1
ATOM 2263 C C . GLN B 1 79 ? -4.711 15.359 1.529 1 98.12 79 GLN B C 1
ATOM 2265 O O . GLN B 1 79 ? -4.328 16.531 1.596 1 98.12 79 GLN B O 1
ATOM 2270 N N . ALA B 1 80 ? -4.762 14.609 2.562 1 98.81 80 ALA B N 1
ATOM 2271 C CA . ALA B 1 80 ? -4.242 14.945 3.885 1 98.81 80 ALA B CA 1
ATOM 2272 C C . ALA B 1 80 ? -3.953 13.688 4.699 1 98.81 80 ALA B C 1
ATOM 2274 O O . ALA B 1 80 ? -4.414 12.594 4.352 1 98.81 80 ALA B O 1
ATOM 2275 N N . GLY B 1 81 ? -3.156 13.906 5.766 1 98.81 81 GLY B N 1
ATOM 2276 C CA . GLY B 1 81 ? -2.844 12.797 6.66 1 98.81 81 GLY B CA 1
ATOM 2277 C C . GLY B 1 81 ? -1.606 13.039 7.5 1 98.81 81 GLY B C 1
ATOM 2278 O O . GLY B 1 81 ? -1.4 14.148 8.008 1 98.81 81 GLY B O 1
ATOM 2279 N N . LEU B 1 82 ? -0.88 12.008 7.707 1 98.88 82 LEU B N 1
ATOM 2280 C CA . LEU B 1 82 ? 0.333 12.008 8.516 1 98.88 82 LEU B CA 1
ATOM 2281 C C . LEU B 1 82 ? 1.575 11.945 7.633 1 98.88 82 LEU B C 1
ATOM 2283 O O . LEU B 1 82 ? 1.629 11.156 6.688 1 98.88 82 LEU B O 1
ATOM 2287 N N . MET B 1 83 ? 2.518 12.773 7.93 1 98.88 83 MET B N 1
ATOM 2288 C CA . MET B 1 83 ? 3.844 12.742 7.32 1 98.88 83 MET B CA 1
ATOM 2289 C C . MET B 1 83 ? 4.887 12.242 8.312 1 98.88 83 MET B C 1
ATOM 2291 O O . MET B 1 83 ? 4.945 12.711 9.453 1 98.88 83 MET B O 1
ATOM 2295 N N . LEU B 1 84 ? 5.633 11.25 7.961 1 98.75 84 LEU B N 1
ATOM 2296 C CA . LEU B 1 84 ? 6.91 10.906 8.57 1 98.75 84 LEU B CA 1
ATOM 2297 C C . LEU B 1 84 ? 8.078 11.383 7.707 1 98.75 84 LEU B C 1
ATOM 2299 O O . LEU B 1 84 ? 8.125 11.086 6.512 1 98.75 84 LEU B O 1
ATOM 2303 N N . TRP B 1 85 ? 9.055 12.047 8.344 1 98.38 85 TRP B N 1
ATOM 2304 C CA . TRP B 1 85 ? 10.039 12.781 7.559 1 98.38 85 TRP B CA 1
ATOM 2305 C C . TRP B 1 85 ? 11.445 12.547 8.109 1 98.38 85 TRP B C 1
ATOM 2307 O O . TRP B 1 85 ? 11.68 12.688 9.312 1 98.38 85 TRP B O 1
ATOM 2317 N N . HIS B 1 86 ? 12.289 12.219 7.254 1 98.06 86 HIS B N 1
ATOM 2318 C CA . HIS B 1 86 ? 13.711 12.234 7.566 1 98.06 86 HIS B CA 1
ATOM 2319 C C . HIS B 1 86 ? 14.445 13.273 6.723 1 98.06 86 HIS B C 1
ATOM 2321 O O . HIS B 1 86 ? 15.289 14.016 7.234 1 98.06 86 HIS B O 1
ATOM 2327 N N . SER B 1 87 ? 14.133 13.281 5.449 1 96.88 87 SER B N 1
ATOM 2328 C CA . SER B 1 87 ? 14.742 14.211 4.5 1 96.88 87 SER B CA 1
ATOM 2329 C C . SER B 1 87 ? 13.883 14.367 3.25 1 96.88 87 SER B C 1
ATOM 2331 O O . SER B 1 87 ? 12.859 13.695 3.109 1 96.88 87 SER B O 1
ATOM 2333 N N . LYS B 1 88 ? 14.297 15.141 2.332 1 96 88 LYS B N 1
ATOM 2334 C CA . LYS B 1 88 ? 13.57 15.375 1.085 1 96 88 LYS B CA 1
ATOM 2335 C C . LYS B 1 88 ? 13.508 14.109 0.243 1 96 88 LYS B C 1
ATOM 2337 O O . LYS B 1 88 ? 12.633 13.969 -0.616 1 96 88 LYS B O 1
ATOM 2342 N N . GLU B 1 89 ? 14.398 13.211 0.529 1 95.81 89 GLU B N 1
ATOM 2343 C CA . GLU B 1 89 ? 14.445 12 -0.286 1 95.81 89 GLU B CA 1
ATOM 2344 C C . GLU B 1 89 ? 13.906 10.797 0.482 1 95.81 89 GLU B C 1
ATOM 2346 O O . GLU B 1 89 ? 13.742 9.719 -0.085 1 95.81 89 GLU B O 1
ATOM 2351 N N . GLN B 1 90 ? 13.703 11 1.789 1 98.06 90 GLN B N 1
ATOM 2352 C CA . GLN B 1 90 ? 13.234 9.906 2.637 1 98.06 90 GLN B CA 1
ATOM 2353 C C . GLN B 1 90 ? 12.078 10.352 3.525 1 98.06 90 GLN B C 1
ATOM 2355 O O . GLN B 1 90 ? 12.289 11.039 4.531 1 98.06 90 GLN B O 1
ATOM 2360 N N . TRP B 1 91 ? 10.914 9.961 3.145 1 98.75 91 TRP B N 1
ATOM 2361 C CA . TRP B 1 91 ? 9.695 10.344 3.859 1 98.75 91 TRP B CA 1
ATOM 2362 C C . TRP B 1 91 ? 8.562 9.367 3.559 1 98.75 91 TRP B C 1
ATOM 2364 O O . TRP B 1 91 ? 8.648 8.57 2.623 1 98.75 91 TRP B O 1
ATOM 2374 N N . ILE B 1 92 ? 7.559 9.328 4.383 1 98.94 92 ILE B N 1
ATOM 2375 C CA . ILE B 1 92 ? 6.312 8.609 4.184 1 98.94 92 ILE B CA 1
ATOM 2376 C C . ILE B 1 92 ? 5.129 9.547 4.406 1 98.94 92 ILE B C 1
ATOM 2378 O O . ILE B 1 92 ? 5.059 10.234 5.426 1 98.94 92 ILE B O 1
ATOM 2382 N N . LYS B 1 93 ? 4.215 9.664 3.459 1 98.94 93 LYS B N 1
ATOM 2383 C CA . LYS B 1 93 ? 2.92 10.289 3.723 1 98.94 93 LYS B CA 1
ATOM 2384 C C . LYS B 1 93 ? 1.798 9.25 3.678 1 98.94 93 LYS B C 1
ATOM 2386 O O . LYS B 1 93 ? 1.789 8.375 2.812 1 98.94 93 LYS B O 1
ATOM 2391 N N . ALA B 1 94 ? 0.989 9.266 4.617 1 98.94 94 ALA B N 1
ATOM 2392 C CA . ALA B 1 94 ? -0.135 8.344 4.723 1 98.94 94 ALA B CA 1
ATOM 2393 C C . ALA B 1 94 ? -1.427 9.078 5.059 1 98.94 94 ALA B C 1
ATOM 2395 O O . ALA B 1 94 ? -1.431 9.992 5.891 1 98.94 94 ALA B O 1
ATOM 2396 N N . GLY B 1 95 ? -2.443 8.703 4.359 1 98.75 95 GLY B N 1
ATOM 2397 C CA . GLY B 1 95 ? -3.727 9.344 4.605 1 98.75 95 GLY B CA 1
ATOM 2398 C C . GLY B 1 95 ? -4.738 9.086 3.502 1 98.75 95 GLY B C 1
ATOM 2399 O O . GLY B 1 95 ? -4.832 7.973 2.986 1 98.75 95 GLY B O 1
ATOM 2400 N N . VAL B 1 96 ? -5.555 10.125 3.295 1 98.62 96 VAL B N 1
ATOM 2401 C CA . VAL B 1 96 ? -6.672 9.992 2.361 1 98.62 96 VAL B CA 1
ATOM 2402 C C . VAL B 1 96 ? -6.445 10.906 1.155 1 98.62 96 VAL B C 1
ATOM 2404 O O . VAL B 1 96 ? -5.914 12.008 1.292 1 98.62 96 VAL B O 1
ATOM 2407 N N . GLU B 1 97 ? -6.801 10.438 0.026 1 97.81 97 GLU B N 1
ATOM 2408 C CA . GLU B 1 97 ? -6.73 11.18 -1.23 1 97.81 97 GLU B CA 1
ATOM 2409 C C . GLU B 1 97 ? -7.957 10.906 -2.098 1 97.81 97 GLU B C 1
ATOM 2411 O O . GLU B 1 97 ? -8.445 9.773 -2.16 1 97.81 97 GLU B O 1
ATOM 2416 N N . VAL B 1 98 ? -8.445 11.898 -2.736 1 96.5 98 VAL B N 1
ATOM 2417 C CA . VAL B 1 98 ? -9.547 11.711 -3.674 1 96.5 98 VAL B CA 1
ATOM 2418 C C . VAL B 1 98 ? -9 11.281 -5.035 1 96.5 98 VAL B C 1
ATOM 2420 O O . VAL B 1 98 ? -8.18 11.977 -5.629 1 96.5 98 VAL B O 1
ATOM 2423 N N . ASN B 1 99 ? -9.336 10.125 -5.438 1 91.5 99 ASN B N 1
ATOM 2424 C CA . ASN B 1 99 ? -8.984 9.562 -6.738 1 91.5 99 ASN B CA 1
ATOM 2425 C C . ASN B 1 99 ? -10.219 9.094 -7.504 1 91.5 99 ASN B C 1
ATOM 2427 O O . ASN B 1 99 ? -11.016 8.32 -6.977 1 91.5 99 ASN B O 1
ATOM 2431 N N . ASP B 1 100 ? -10.398 9.586 -8.742 1 85.19 100 ASP B N 1
ATOM 2432 C CA . ASP B 1 100 ? -11.5 9.195 -9.617 1 85.19 100 ASP B CA 1
ATOM 2433 C C . ASP B 1 100 ? -12.844 9.32 -8.891 1 85.19 100 ASP B C 1
ATOM 2435 O O . ASP B 1 100 ? -13.641 8.383 -8.891 1 85.19 100 ASP B O 1
ATOM 2439 N N . GLY B 1 101 ? -12.953 10.305 -8.078 1 87.06 101 GLY B N 1
ATOM 2440 C CA . GLY B 1 101 ? -14.219 10.664 -7.453 1 87.06 101 GLY B CA 1
ATOM 2441 C C . GLY B 1 101 ? -14.477 9.914 -6.16 1 87.06 101 GLY B C 1
ATOM 2442 O O . GLY B 1 101 ? -15.508 10.109 -5.516 1 87.06 101 GLY B O 1
ATOM 2443 N N . VAL B 1 102 ? -13.539 9.086 -5.816 1 92.31 102 VAL B N 1
ATOM 2444 C CA . VAL B 1 102 ? -13.695 8.281 -4.609 1 92.31 102 VAL B CA 1
ATOM 2445 C C . VAL B 1 102 ? -12.516 8.523 -3.668 1 92.31 102 VAL B C 1
ATOM 2447 O O . VAL B 1 102 ? -11.375 8.68 -4.117 1 92.31 102 VAL B O 1
ATOM 2450 N N . VAL B 1 103 ? -12.828 8.602 -2.363 1 96.06 103 VAL B N 1
ATOM 2451 C CA . VAL B 1 103 ? -11.742 8.742 -1.401 1 96.06 103 VAL B CA 1
ATOM 2452 C C . VAL B 1 103 ? -10.992 7.414 -1.279 1 96.06 103 VAL B C 1
ATOM 2454 O O . VAL B 1 103 ? -11.602 6.344 -1.274 1 96.06 103 VAL B O 1
ATOM 2457 N N . HIS B 1 104 ? -9.766 7.504 -1.271 1 97.81 104 HIS B N 1
ATOM 2458 C CA . HIS B 1 104 ? -8.867 6.375 -1.074 1 97.81 104 HIS B CA 1
ATOM 2459 C C . HIS B 1 104 ? -7.992 6.574 0.158 1 97.81 104 HIS B C 1
ATOM 2461 O O . HIS B 1 104 ? -7.641 7.707 0.495 1 97.81 104 HIS B O 1
ATOM 2467 N N . ILE B 1 105 ? -7.754 5.496 0.844 1 98.44 105 ILE B N 1
ATOM 2468 C CA . ILE B 1 105 ? -6.734 5.508 1.887 1 98.44 105 ILE B CA 1
ATOM 2469 C C . ILE B 1 105 ? -5.473 4.816 1.379 1 98.44 105 ILE B C 1
ATOM 2471 O O . ILE B 1 105 ? -5.547 3.869 0.593 1 98.44 105 ILE B O 1
ATOM 2475 N N . GLY B 1 106 ? -4.285 5.352 1.73 1 98.25 106 GLY B N 1
ATOM 2476 C CA . GLY B 1 106 ? -3.035 4.746 1.299 1 98.25 106 GLY B CA 1
ATOM 2477 C C . GLY B 1 106 ? -1.812 5.418 1.889 1 98.25 106 GLY B C 1
ATOM 2478 O O . GLY B 1 106 ? -1.91 6.129 2.891 1 98.25 106 GLY B O 1
ATOM 2479 N N . ALA B 1 107 ? -0.685 5.102 1.363 1 98.88 107 ALA B N 1
ATOM 2480 C CA . ALA B 1 107 ? 0.601 5.664 1.769 1 98.88 107 ALA B CA 1
ATOM 2481 C C . ALA B 1 107 ? 1.553 5.77 0.581 1 98.88 107 ALA B C 1
ATOM 2483 O O . ALA B 1 107 ? 1.432 5.016 -0.388 1 98.88 107 ALA B O 1
ATOM 2484 N N . VAL B 1 108 ? 2.344 6.703 0.631 1 98.94 108 VAL B N 1
ATOM 2485 C CA . VAL B 1 108 ? 3.494 6.816 -0.259 1 98.94 108 VAL B CA 1
ATOM 2486 C C . VAL B 1 108 ? 4.785 6.695 0.548 1 98.94 108 VAL B C 1
ATOM 2488 O O . VAL B 1 108 ? 5.078 7.543 1.396 1 98.94 108 VAL B O 1
ATOM 2491 N N . VAL B 1 109 ? 5.496 5.617 0.367 1 98.94 109 VAL B N 1
ATOM 2492 C CA . VAL B 1 109 ? 6.801 5.414 0.986 1 98.94 109 VAL B CA 1
ATOM 2493 C C . VAL B 1 109 ? 7.906 5.824 0.014 1 98.94 109 VAL B C 1
ATOM 2495 O O . VAL B 1 109 ? 7.98 5.309 -1.104 1 98.94 109 VAL B O 1
ATOM 2498 N N . THR B 1 110 ? 8.742 6.75 0.481 1 98.81 110 THR B N 1
ATOM 2499 C CA . THR B 1 110 ? 9.719 7.316 -0.442 1 98.81 110 THR B CA 1
ATOM 2500 C C . THR B 1 110 ? 11.133 7.16 0.103 1 98.81 110 THR B C 1
ATOM 2502 O O . THR B 1 110 ? 11.422 7.582 1.224 1 98.81 110 THR B O 1
ATOM 2505 N N . ASP B 1 111 ? 11.938 6.523 -0.568 1 98.19 111 ASP B N 1
ATOM 2506 C CA . ASP B 1 111 ? 13.391 6.48 -0.472 1 98.19 111 ASP B CA 1
ATOM 2507 C C . ASP B 1 111 ? 14.039 6.684 -1.84 1 98.19 111 ASP B C 1
ATOM 2509 O O . ASP B 1 111 ? 14.305 5.715 -2.557 1 98.19 111 ASP B O 1
ATOM 2513 N N . GLN B 1 112 ? 14.258 7.887 -2.24 1 97.44 112 GLN B N 1
ATOM 2514 C CA . GLN B 1 112 ? 14.703 8.359 -3.547 1 97.44 112 GLN B CA 1
ATOM 2515 C C . GLN B 1 112 ? 13.594 8.234 -4.586 1 97.44 112 GLN B C 1
ATOM 2517 O O . GLN B 1 112 ? 13.469 9.078 -5.48 1 97.44 112 GLN B O 1
ATOM 2522 N N . PHE B 1 113 ? 12.82 7.184 -4.531 1 98.5 113 PHE B N 1
ATOM 2523 C CA . PHE B 1 113 ? 11.672 6.957 -5.398 1 98.5 113 PHE B CA 1
ATOM 2524 C C . PHE B 1 113 ? 10.414 6.711 -4.57 1 98.5 113 PHE B C 1
ATOM 2526 O O . PHE B 1 113 ? 10.477 6.094 -3.506 1 98.5 113 PHE B O 1
ATOM 2533 N N . SER B 1 114 ? 9.297 7.211 -5.043 1 98.81 114 SER B N 1
ATOM 2534 C CA . SER B 1 114 ? 8.023 7.055 -4.34 1 98.81 114 SER B CA 1
ATOM 2535 C C . SER B 1 114 ? 7.371 5.719 -4.668 1 98.81 114 SER B C 1
ATOM 2537 O O . SER B 1 114 ? 7.434 5.254 -5.809 1 98.81 114 SER B O 1
ATOM 2539 N N . ASP B 1 115 ? 6.82 5.062 -3.756 1 98.88 115 ASP B N 1
ATOM 2540 C CA . ASP B 1 115 ? 6.035 3.834 -3.834 1 98.88 115 ASP B CA 1
ATOM 2541 C C . ASP B 1 115 ? 4.641 4.035 -3.252 1 98.88 115 ASP B C 1
ATOM 2543 O O . ASP B 1 115 ? 4.488 4.258 -2.049 1 98.88 115 ASP B O 1
ATOM 2547 N N . TRP B 1 116 ? 3.588 3.881 -4.07 1 98.81 116 TRP B N 1
ATOM 2548 C CA . TRP B 1 116 ? 2.254 4.352 -3.713 1 98.81 116 TRP B CA 1
ATOM 2549 C C . TRP B 1 116 ? 1.271 3.188 -3.627 1 98.81 116 TRP B C 1
ATOM 2551 O O . TRP B 1 116 ? 1.108 2.432 -4.586 1 98.81 116 TRP B O 1
ATOM 2561 N N . SER B 1 117 ? 0.638 3.004 -2.471 1 98.81 117 SER B N 1
ATOM 2562 C CA . SER B 1 117 ? -0.479 2.082 -2.291 1 98.81 117 SER B CA 1
ATOM 2563 C C . SER B 1 117 ? -1.783 2.834 -2.047 1 98.81 117 SER B C 1
ATOM 2565 O O . SER B 1 117 ? -1.787 3.891 -1.415 1 98.81 117 SER B O 1
ATOM 2567 N N . LEU B 1 118 ? -2.896 2.279 -2.496 1 97.56 118 LEU B N 1
ATOM 2568 C CA . LEU B 1 118 ? -4.184 2.938 -2.297 1 97.56 118 LEU B CA 1
ATOM 2569 C C . LEU B 1 118 ? -5.316 1.919 -2.281 1 97.56 118 LEU B C 1
ATOM 2571 O O . LEU B 1 118 ? -5.219 0.862 -2.91 1 97.56 118 LEU B O 1
ATOM 2575 N N . SER B 1 119 ? -6.328 2.205 -1.623 1 97.31 119 SER B N 1
ATOM 2576 C CA . SER B 1 119 ? -7.559 1.427 -1.537 1 97.31 119 SER B CA 1
ATOM 2577 C C . SER B 1 119 ? -8.773 2.332 -1.398 1 97.31 119 SER B C 1
ATOM 2579 O O . SER B 1 119 ? -8.789 3.25 -0.574 1 97.31 119 SER B O 1
ATOM 2581 N N . PRO B 1 120 ? -9.797 2.01 -2.166 1 96.5 120 PRO B N 1
ATOM 2582 C CA . PRO B 1 120 ? -11.008 2.828 -2.031 1 96.5 120 PRO B CA 1
ATOM 2583 C C . PRO B 1 120 ? -11.711 2.627 -0.689 1 96.5 120 PRO B C 1
ATOM 2585 O O . PRO B 1 120 ? -11.75 1.508 -0.173 1 96.5 120 PRO B O 1
ATOM 2588 N N . ILE B 1 121 ? -12.164 3.748 -0.163 1 96.19 121 ILE B N 1
ATOM 2589 C CA . ILE B 1 121 ? -12.922 3.703 1.086 1 96.19 121 ILE B CA 1
ATOM 2590 C C . ILE B 1 121 ? -14.164 4.574 0.97 1 96.19 121 ILE B C 1
ATOM 2592 O O . ILE B 1 121 ? -14.367 5.492 1.768 1 96.19 121 ILE B O 1
ATOM 2596 N N . PRO B 1 122 ? -15.023 4.262 0.088 1 93.5 122 PRO B N 1
ATOM 2597 C CA . PRO B 1 122 ? -16.188 5.129 -0.108 1 93.5 122 PRO B CA 1
ATOM 2598 C C . PRO B 1 122 ? -17.047 5.254 1.148 1 93.5 122 PRO B C 1
ATOM 2600 O O . PRO B 1 122 ? -17.75 6.258 1.325 1 93.5 122 PRO B O 1
ATOM 2603 N N . GLU B 1 123 ? -16.875 4.336 2.037 1 94.25 123 GLU B N 1
ATOM 2604 C CA . GLU B 1 123 ? -17.719 4.316 3.234 1 94.25 123 GLU B CA 1
ATOM 2605 C C . GLU B 1 123 ? -17.203 5.305 4.281 1 94.25 123 GLU B C 1
ATOM 2607 O O . GLU B 1 123 ? -17.891 5.578 5.266 1 94.25 123 GLU B O 1
ATOM 2612 N N . TRP B 1 124 ? -16.078 5.895 4.113 1 95.19 124 TRP B N 1
ATOM 2613 C CA . TRP B 1 124 ? -15.492 6.793 5.105 1 95.19 124 TRP B CA 1
ATOM 2614 C C . TRP B 1 124 ? -15.852 8.242 4.805 1 95.19 124 TRP B C 1
ATOM 2616 O O . TRP B 1 124 ? -15.438 9.156 5.527 1 95.19 124 TRP B O 1
ATOM 2626 N N . GLY B 1 125 ? -16.688 8.445 3.814 1 87.31 125 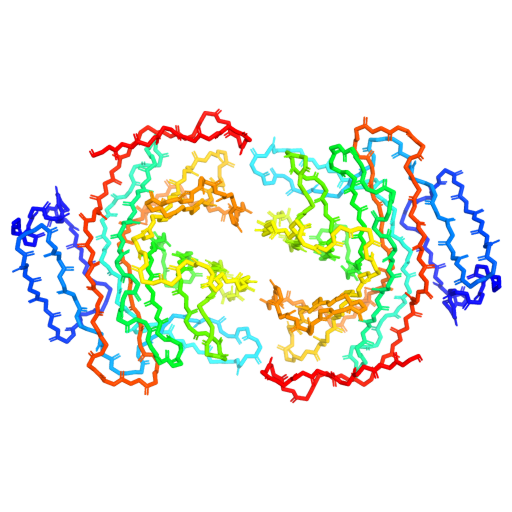GLY B N 1
ATOM 2627 C CA . GLY B 1 125 ? -17 9.812 3.432 1 87.31 125 GLY B CA 1
ATOM 2628 C C . GLY B 1 125 ? -17.469 10.664 4.59 1 87.31 125 GLY B C 1
ATOM 2629 O O . GLY B 1 125 ? -18.297 10.219 5.398 1 87.31 125 GLY B O 1
ATOM 2630 N N . GLU B 1 126 ? -16.844 11.93 4.727 1 90.44 126 GLU B N 1
ATOM 2631 C CA . GLU B 1 126 ? -17.219 13 5.648 1 90.44 126 GLU B CA 1
ATOM 2632 C C . GLU B 1 126 ? -16.891 12.625 7.09 1 90.44 126 GLU B C 1
ATOM 2634 O O . GLU B 1 126 ? -17.344 13.289 8.023 1 90.44 126 GLU B O 1
ATOM 2639 N N . ARG B 1 127 ? -16.141 11.578 7.305 1 95.94 127 ARG B N 1
ATOM 2640 C CA . ARG B 1 127 ? -15.789 11.125 8.648 1 95.94 127 ARG B CA 1
ATOM 2641 C C . ARG B 1 127 ? -14.516 11.812 9.141 1 95.94 127 ARG B C 1
ATOM 2643 O O . ARG B 1 127 ? -13.797 12.438 8.352 1 95.94 127 ARG B O 1
ATOM 2650 N N . LEU B 1 128 ? -14.344 11.719 10.453 1 97.88 128 LEU B N 1
ATOM 2651 C CA . LEU B 1 128 ? -13.031 12.016 11.023 1 97.88 128 LEU B CA 1
ATOM 2652 C C . LEU B 1 128 ? -12.094 10.82 10.867 1 97.88 128 LEU B C 1
ATOM 2654 O O . LEU B 1 128 ? -12.422 9.711 11.297 1 97.88 128 LEU B O 1
ATOM 2658 N N . VAL B 1 129 ? -10.992 11.039 10.305 1 98.38 129 VAL B N 1
ATOM 2659 C CA . VAL B 1 129 ? -10.023 9.977 10.047 1 98.38 129 VAL B CA 1
ATOM 2660 C C . VAL B 1 129 ? -8.797 10.172 10.93 1 98.38 129 VAL B C 1
ATOM 2662 O O . VAL B 1 129 ? -8.297 11.297 11.07 1 98.38 129 VAL B O 1
ATOM 2665 N N . THR B 1 130 ? -8.328 9.125 11.531 1 98.38 130 THR B N 1
ATOM 2666 C CA . THR B 1 130 ? -7.066 9.133 12.266 1 98.38 130 THR B CA 1
ATOM 2667 C C . THR B 1 130 ? -6.043 8.227 11.586 1 98.38 130 THR B C 1
ATOM 2669 O O . THR B 1 130 ? -6.328 7.07 11.289 1 98.38 130 THR B O 1
ATOM 2672 N N . ILE B 1 131 ? -4.934 8.82 11.258 1 98.75 131 ILE B N 1
ATOM 2673 C CA . ILE B 1 131 ? -3.773 8.047 10.82 1 98.75 131 ILE B CA 1
ATOM 2674 C C . ILE B 1 131 ? -2.773 7.926 11.961 1 98.75 131 ILE B C 1
ATOM 2676 O O . ILE B 1 131 ? -2.492 8.906 12.656 1 98.75 131 ILE B O 1
ATOM 2680 N N . ARG B 1 132 ? -2.242 6.738 12.156 1 98.56 132 ARG B N 1
ATOM 2681 C CA . ARG B 1 132 ? -1.329 6.449 13.258 1 98.56 132 ARG B CA 1
ATOM 2682 C C . ARG B 1 132 ? -0.075 5.742 12.758 1 98.56 132 ARG B C 1
ATOM 2684 O O . ARG B 1 132 ? -0.155 4.848 11.906 1 98.56 132 ARG B O 1
ATOM 2691 N N . ALA B 1 133 ? 1.074 6.141 13.273 1 98.62 133 ALA B N 1
ATOM 2692 C CA . ALA B 1 133 ? 2.324 5.434 13.008 1 98.62 133 ALA B CA 1
ATOM 2693 C C . ALA B 1 133 ? 3.008 5.023 14.305 1 98.62 133 ALA B C 1
ATOM 2695 O O . ALA B 1 133 ? 3.092 5.816 15.25 1 98.62 133 ALA B O 1
ATOM 2696 N N . SER B 1 134 ? 3.434 3.844 14.375 1 98.31 134 SER B N 1
ATOM 2697 C CA . SER B 1 134 ? 4.254 3.314 15.461 1 98.31 134 SER B CA 1
ATOM 2698 C C . SER B 1 134 ? 5.543 2.697 14.93 1 98.31 134 SER B C 1
ATOM 2700 O O . SER B 1 134 ? 5.535 2.018 13.898 1 98.31 134 SER B O 1
ATOM 2702 N N . TYR B 1 135 ? 6.617 2.963 15.633 1 97.12 135 TYR B N 1
ATOM 2703 C CA . TYR B 1 135 ? 7.938 2.525 15.203 1 97.12 135 TYR B CA 1
ATOM 2704 C C . TYR B 1 135 ? 8.391 1.302 15.992 1 97.12 135 TYR B C 1
ATOM 2706 O O . TYR B 1 135 ? 8.188 1.226 17.203 1 97.12 135 TYR B O 1
ATOM 2714 N N . HIS B 1 136 ? 8.883 0.355 15.227 1 95.12 136 HIS B N 1
ATOM 2715 C CA . HIS B 1 136 ? 9.445 -0.843 15.844 1 95.12 136 HIS B CA 1
ATOM 2716 C C . HIS B 1 136 ? 10.5 -1.479 14.938 1 95.12 136 HIS B C 1
ATOM 2718 O O . HIS B 1 136 ? 10.234 -1.755 13.766 1 95.12 136 HIS B O 1
ATOM 2724 N N . ASN B 1 137 ? 11.719 -1.77 15.453 1 94.5 137 ASN B N 1
ATOM 2725 C CA . ASN B 1 137 ? 12.766 -2.512 14.758 1 94.5 137 ASN B CA 1
ATOM 2726 C C . ASN B 1 137 ? 12.984 -1.983 13.344 1 94.5 137 ASN B C 1
ATOM 2728 O O . ASN B 1 137 ? 12.898 -2.736 12.375 1 94.5 137 ASN B O 1
ATOM 2732 N N . GLU B 1 138 ? 13.219 -0.694 13.227 1 95.75 138 GLU B N 1
ATOM 2733 C CA . GLU B 1 138 ? 13.609 0.002 12.008 1 95.75 138 GLU B CA 1
ATOM 2734 C C . GLU B 1 138 ? 12.461 0.07 11.016 1 95.75 138 GLU B C 1
ATOM 2736 O O . GLU B 1 138 ? 12.664 0.329 9.828 1 95.75 138 GLU B O 1
ATOM 2741 N N . ALA B 1 139 ? 11.234 -0.192 11.523 1 97.69 139 ALA B N 1
ATOM 2742 C CA . ALA B 1 139 ? 10.047 -0.154 10.664 1 97.69 139 ALA B CA 1
ATOM 2743 C C . ALA B 1 139 ? 8.93 0.649 11.312 1 97.69 139 ALA B C 1
ATOM 2745 O O . ALA B 1 139 ? 8.961 0.913 12.523 1 97.69 139 ALA B O 1
ATOM 2746 N N . VAL B 1 140 ? 8.008 1.083 10.492 1 98.44 140 VAL B N 1
ATOM 2747 C CA . VAL B 1 140 ? 6.793 1.713 11 1 98.44 140 VAL B CA 1
ATOM 2748 C C . VAL B 1 140 ? 5.574 0.881 10.602 1 98.44 140 VAL B C 1
ATOM 2750 O O . VAL B 1 140 ? 5.535 0.309 9.516 1 98.44 140 VAL B O 1
ATOM 2753 N N . VAL B 1 141 ? 4.676 0.753 11.5 1 98.5 141 VAL B N 1
ATOM 2754 C CA . VAL B 1 141 ? 3.326 0.261 11.242 1 98.5 141 VAL B CA 1
ATOM 2755 C C . VAL B 1 141 ? 2.357 1.437 11.141 1 98.5 141 VAL B C 1
ATOM 2757 O O . VAL B 1 141 ? 2.229 2.223 12.086 1 98.5 141 VAL B O 1
ATOM 2760 N N . ILE B 1 142 ? 1.719 1.579 10.016 1 98.81 142 ILE B N 1
ATOM 2761 C CA . ILE B 1 142 ? 0.771 2.668 9.805 1 98.81 142 ILE B CA 1
ATOM 2762 C C . ILE B 1 142 ? -0.653 2.117 9.789 1 98.81 142 ILE B C 1
ATOM 2764 O O . ILE B 1 142 ? -0.952 1.169 9.062 1 98.81 142 ILE B O 1
ATOM 2768 N N . ARG B 1 143 ? -1.493 2.715 10.578 1 98.62 143 ARG B N 1
ATOM 2769 C CA . ARG B 1 143 ? -2.889 2.309 10.727 1 98.62 143 ARG B CA 1
ATOM 2770 C C . ARG B 1 143 ? -3.826 3.49 10.5 1 98.62 143 ARG B C 1
ATOM 2772 O O . ARG B 1 143 ? -3.404 4.645 10.562 1 98.62 143 ARG B O 1
ATOM 2779 N N . ALA B 1 144 ? -5.023 3.148 10.219 1 98.44 144 ALA B N 1
ATOM 2780 C CA . ALA B 1 144 ? -6.055 4.164 10.031 1 98.44 144 ALA B CA 1
ATOM 2781 C C . ALA B 1 144 ? -7.375 3.727 10.656 1 98.44 144 ALA B C 1
ATOM 2783 O O . ALA B 1 144 ? -7.668 2.529 10.734 1 98.44 144 ALA B O 1
ATOM 2784 N N . ARG B 1 145 ? -8.125 4.625 11.047 1 97.94 145 ARG B N 1
ATOM 2785 C CA . ARG B 1 145 ? -9.492 4.414 11.508 1 97.94 145 ARG B CA 1
ATOM 2786 C C . ARG B 1 145 ? -10.336 5.668 11.312 1 97.94 145 ARG B C 1
ATOM 2788 O O . ARG B 1 145 ? -9.805 6.742 11.023 1 97.94 145 ARG B O 1
ATOM 2795 N N . THR B 1 146 ? -11.648 5.477 11.461 1 97.94 146 THR B N 1
ATOM 2796 C CA . THR B 1 146 ? -12.516 6.641 11.609 1 97.94 146 THR B CA 1
ATOM 2797 C C . THR B 1 146 ? -13.18 6.652 12.984 1 97.94 146 THR B C 1
ATOM 2799 O O . THR B 1 146 ? -12.93 5.766 13.805 1 97.94 146 THR B O 1
ATOM 2802 N N . ASP B 1 147 ? -13.891 7.719 13.227 1 96.69 147 ASP B N 1
ATOM 2803 C CA . ASP B 1 147 ? -14.664 7.789 14.461 1 96.69 147 ASP B CA 1
ATOM 2804 C C . ASP B 1 147 ? -15.703 6.664 14.516 1 96.69 147 ASP B C 1
ATOM 2806 O O . ASP B 1 147 ? -16.219 6.344 15.594 1 96.69 147 ASP B O 1
ATOM 2810 N N . GLU B 1 148 ? -15.914 5.945 13.406 1 95.69 148 GLU B N 1
ATOM 2811 C CA . GLU B 1 148 ? -16.953 4.918 13.359 1 95.69 148 GLU B CA 1
ATOM 2812 C C . GLU B 1 148 ? -16.359 3.559 12.984 1 95.69 148 GLU B C 1
ATOM 2814 O O . GLU B 1 148 ? -16.984 2.521 13.211 1 95.69 148 GLU B O 1
ATOM 2819 N N . HIS B 1 149 ? -15.25 3.543 12.414 1 95.38 149 HIS B N 1
ATOM 2820 C CA . HIS B 1 149 ? -14.648 2.309 11.93 1 95.38 149 HIS B CA 1
ATOM 2821 C C . HIS B 1 149 ? -13.414 1.941 12.75 1 95.38 149 HIS B C 1
ATOM 2823 O O . HIS B 1 149 ? -12.695 2.822 13.234 1 95.38 149 HIS B O 1
ATOM 2829 N N . PRO B 1 150 ? -13.203 0.653 12.859 1 94.69 150 PRO B N 1
ATOM 2830 C CA . PRO B 1 150 ? -12.055 0.218 13.664 1 94.69 150 PRO B CA 1
ATOM 2831 C C . PRO B 1 150 ? -10.719 0.453 12.961 1 94.69 150 PRO B C 1
ATOM 2833 O O . PRO B 1 150 ? -10.695 0.837 11.789 1 94.69 150 PRO B O 1
ATOM 2836 N N . TRP B 1 151 ? -9.656 0.228 13.742 1 96.75 151 TRP B N 1
ATOM 2837 C CA . TRP B 1 151 ? -8.312 0.296 13.188 1 96.75 151 TRP B CA 1
ATOM 2838 C C . TRP B 1 151 ? -8.133 -0.708 12.055 1 96.75 151 TRP B C 1
ATOM 2840 O O . TRP B 1 151 ? -8.641 -1.832 12.133 1 96.75 151 TRP B O 1
ATOM 2850 N N . ARG B 1 152 ? -7.453 -0.309 11.102 1 96.06 152 ARG B N 1
ATOM 2851 C CA . ARG B 1 152 ? -6.902 -1.226 10.109 1 96.06 152 ARG B CA 1
ATOM 2852 C C . ARG B 1 152 ? -5.457 -0.872 9.781 1 96.06 152 ARG B C 1
ATOM 2854 O O . ARG B 1 152 ? -5.09 0.306 9.75 1 96.06 152 ARG B O 1
ATOM 2861 N N . THR B 1 153 ? -4.684 -1.854 9.617 1 97.38 153 THR B N 1
ATOM 2862 C CA . THR B 1 153 ? -3.312 -1.64 9.164 1 97.38 153 THR B CA 1
ATOM 2863 C C . THR B 1 153 ? -3.275 -1.357 7.668 1 97.38 153 THR B C 1
ATOM 2865 O O . THR B 1 153 ? -3.906 -2.068 6.879 1 97.38 153 THR B O 1
ATOM 2868 N N . ILE B 1 154 ? -2.521 -0.312 7.262 1 98.31 154 ILE B N 1
ATOM 2869 C CA . ILE B 1 154 ? -2.551 0 5.836 1 98.31 154 ILE B CA 1
ATOM 2870 C C . ILE B 1 154 ? -1.149 -0.142 5.246 1 98.31 154 ILE B C 1
ATOM 2872 O O . ILE B 1 154 ? -0.989 -0.268 4.031 1 98.31 154 ILE B O 1
ATOM 2876 N N . ARG B 1 155 ? -0.084 -0.127 6.148 1 98.81 155 ARG B N 1
ATOM 2877 C CA . ARG B 1 155 ? 1.273 -0.227 5.625 1 98.81 155 ARG B CA 1
ATOM 2878 C C . ARG B 1 155 ? 2.252 -0.657 6.711 1 98.81 155 ARG B C 1
ATOM 2880 O O . ARG B 1 155 ? 2.156 -0.205 7.855 1 98.81 155 ARG B O 1
ATOM 2887 N N . VAL B 1 156 ? 3.121 -1.562 6.41 1 98.69 156 VAL B N 1
ATOM 2888 C CA . VAL B 1 156 ? 4.328 -1.85 7.176 1 98.69 156 VAL B CA 1
ATOM 2889 C C . VAL B 1 156 ? 5.562 -1.595 6.312 1 98.69 156 VAL B C 1
ATOM 2891 O O . VAL B 1 156 ? 5.75 -2.24 5.277 1 98.69 156 VAL B O 1
ATOM 2894 N N . ALA B 1 157 ? 6.371 -0.687 6.715 1 98.69 157 ALA B N 1
ATOM 2895 C CA . ALA B 1 157 ? 7.469 -0.245 5.859 1 98.69 157 ALA B CA 1
ATOM 2896 C C . ALA B 1 157 ? 8.719 0.051 6.68 1 98.69 157 ALA B C 1
ATOM 2898 O O . ALA B 1 157 ? 8.633 0.374 7.867 1 98.69 157 ALA B O 1
ATOM 2899 N N . ARG B 1 158 ? 9.828 -0.066 6.031 1 98.06 158 ARG B N 1
ATOM 2900 C CA . ARG B 1 158 ? 11.094 0.323 6.645 1 98.06 158 ARG B CA 1
ATOM 2901 C C . ARG B 1 158 ? 11.188 1.837 6.805 1 98.06 158 ARG B C 1
ATOM 2903 O O . ARG B 1 158 ? 10.758 2.586 5.922 1 98.06 158 ARG B O 1
ATOM 2910 N N . PHE B 1 159 ? 11.664 2.32 7.824 1 97.88 159 PHE B N 1
ATOM 2911 C CA . PHE B 1 159 ? 11.984 3.709 8.133 1 97.88 159 PHE B CA 1
ATOM 2912 C C . PHE B 1 159 ? 13.195 3.799 9.047 1 97.88 159 PHE B C 1
ATOM 2914 O O . PHE B 1 159 ? 13.117 4.387 10.133 1 97.88 159 PHE B O 1
ATOM 2921 N N . ALA B 1 160 ? 14.266 3.25 8.602 1 96.19 160 ALA B N 1
ATOM 2922 C CA . ALA B 1 160 ? 15.43 2.918 9.414 1 96.19 160 ALA B CA 1
ATOM 2923 C C . ALA B 1 160 ? 16.422 4.086 9.469 1 96.19 160 ALA B C 1
ATOM 2925 O O . A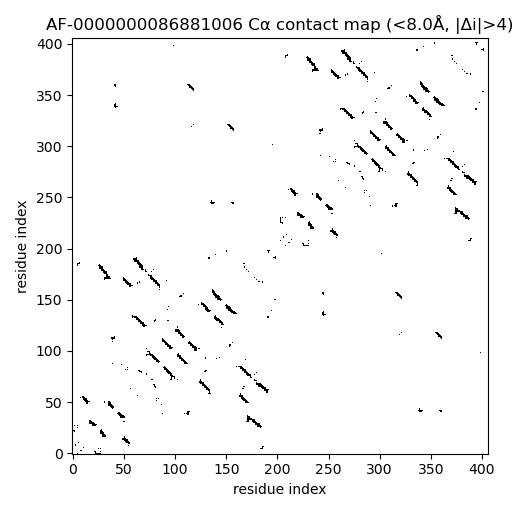LA B 1 160 ? 17.562 3.949 9.055 1 96.19 160 ALA B O 1
ATOM 2926 N N . TYR B 1 161 ? 15.984 5.16 9.938 1 92.69 161 TYR B N 1
ATOM 2927 C CA . TYR B 1 161 ? 16.859 6.324 10.07 1 92.69 161 TYR B CA 1
ATOM 2928 C C . TYR B 1 161 ? 17.078 6.668 11.539 1 92.69 161 TYR B C 1
ATOM 2930 O O . TYR B 1 161 ? 16.141 6.875 12.289 1 92.69 161 TYR B O 1
ATOM 2938 N N . PRO B 1 162 ? 18.219 6.621 11.953 1 82.81 162 PRO B N 1
ATOM 2939 C CA . PRO B 1 162 ? 18.531 6.656 13.383 1 82.81 162 PRO B CA 1
ATOM 2940 C C . PRO B 1 162 ? 18.297 8.039 14 1 82.81 162 PRO B C 1
ATOM 2942 O O . PRO B 1 162 ? 18.094 8.148 15.211 1 82.81 162 PRO B O 1
ATOM 2945 N N . THR B 1 163 ? 18.359 9.117 13.219 1 88.75 163 THR B N 1
ATOM 2946 C CA . THR B 1 163 ? 18.219 10.453 13.781 1 88.75 163 THR B CA 1
ATOM 2947 C C . THR B 1 163 ? 17.359 11.336 12.875 1 88.75 163 THR B C 1
ATOM 2949 O O . THR B 1 163 ? 17.031 10.945 11.758 1 88.75 163 THR B O 1
ATOM 2952 N N . ASN B 1 164 ? 16.875 12.391 13.477 1 90.94 164 ASN B N 1
ATOM 2953 C CA . ASN B 1 164 ? 16.234 13.461 12.719 1 90.94 164 ASN B CA 1
ATOM 2954 C C . ASN B 1 164 ? 14.875 13.023 12.164 1 90.94 164 ASN B C 1
ATOM 2956 O O . ASN B 1 164 ? 14.484 13.438 11.078 1 90.94 164 ASN B O 1
ATOM 2960 N N . LYS B 1 165 ? 14.25 12.062 12.789 1 96.38 165 LYS B N 1
ATOM 2961 C CA . LYS B 1 165 ? 12.891 11.727 12.375 1 96.38 165 LYS B CA 1
ATOM 2962 C C . LYS B 1 165 ? 11.898 12.781 12.852 1 96.38 165 LYS B C 1
ATOM 2964 O O . LYS B 1 165 ? 11.969 13.242 13.992 1 96.38 165 LYS B O 1
ATOM 2969 N N . GLN B 1 166 ? 11.117 13.195 11.984 1 97.12 166 GLN B N 1
ATOM 2970 C CA . GLN B 1 166 ? 10.055 14.148 12.273 1 97.12 166 GLN B CA 1
ATOM 2971 C C . GLN B 1 166 ? 8.695 13.617 11.836 1 97.12 166 GLN B C 1
ATOM 2973 O O . GLN B 1 166 ? 8.617 12.695 11.016 1 97.12 166 GLN B O 1
ATOM 2978 N N . ALA B 1 167 ? 7.668 14.148 12.461 1 97.38 167 ALA B N 1
ATOM 2979 C CA . ALA B 1 167 ? 6.32 13.719 12.102 1 97.38 167 ALA B CA 1
ATOM 2980 C C . ALA B 1 167 ? 5.305 14.82 12.375 1 97.38 167 ALA B C 1
ATOM 2982 O O . ALA B 1 167 ? 5.48 15.625 13.297 1 97.38 167 ALA B O 1
ATOM 2983 N N . GLY B 1 168 ? 4.238 14.797 11.578 1 97.25 168 GLY B N 1
ATOM 2984 C CA . GLY B 1 168 ? 3.125 15.711 11.789 1 97.25 168 GLY B CA 1
ATOM 2985 C C . GLY B 1 168 ? 2.104 15.664 10.664 1 97.25 168 GLY B C 1
ATOM 2986 O O . GLY B 1 168 ? 2.176 14.805 9.781 1 97.25 168 GLY B O 1
ATOM 2987 N N . PRO B 1 169 ? 1.111 16.547 10.703 1 98.31 169 PRO B N 1
ATOM 2988 C CA . PRO B 1 169 ? 0.076 16.562 9.664 1 98.31 169 PRO B CA 1
ATOM 2989 C C . PRO B 1 169 ? 0.589 17.094 8.328 1 98.31 169 PRO B C 1
ATOM 2991 O O . PRO B 1 169 ? 1.525 17.891 8.297 1 98.31 169 PRO B O 1
ATOM 2994 N N . PHE B 1 170 ? -0.03 16.625 7.277 1 98.81 170 PHE B N 1
ATOM 2995 C CA . PHE B 1 170 ? 0.262 17.188 5.961 1 98.81 170 PHE B CA 1
ATOM 2996 C C . PHE B 1 170 ? -1.017 17.359 5.148 1 98.81 170 PHE B C 1
ATOM 2998 O O . PHE B 1 170 ? -2.041 16.75 5.461 1 98.81 170 PHE B O 1
ATOM 3005 N N . LEU B 1 171 ? -0.99 18.172 4.137 1 98.88 171 LEU B N 1
ATOM 3006 C CA . LEU B 1 171 ? -2.029 18.297 3.119 1 98.88 171 LEU B CA 1
ATOM 3007 C C . LEU B 1 171 ? -1.444 18.781 1.796 1 98.88 171 LEU B C 1
ATOM 3009 O O . LEU B 1 171 ? -0.4 19.438 1.776 1 98.88 171 LEU B O 1
ATOM 3013 N N . CYS B 1 172 ? -2.068 18.453 0.752 1 98.62 172 CYS B N 1
ATOM 3014 C CA . CYS B 1 172 ? -1.76 18.859 -0.612 1 98.62 172 CYS B CA 1
ATOM 3015 C C . CYS B 1 172 ? -3.035 19.062 -1.423 1 98.62 172 CYS B C 1
ATOM 3017 O O . CYS B 1 172 ? -4.043 18.406 -1.173 1 98.62 172 CYS B O 1
ATOM 3019 N N . SER B 1 173 ? -2.955 19.906 -2.377 1 98.69 173 SER B N 1
ATOM 3020 C CA . SER B 1 173 ? -4.008 20.109 -3.365 1 98.69 173 SER B CA 1
ATOM 3021 C C . SER B 1 173 ? -3.432 20.281 -4.766 1 98.69 173 SER B C 1
ATOM 3023 O O . SER B 1 173 ? -3.309 21.391 -5.27 1 98.69 173 SER B O 1
ATOM 3025 N N . PRO B 1 174 ? -3.283 19.219 -5.434 1 97.69 174 PRO B N 1
ATOM 3026 C CA . PRO B 1 174 ? -2.6 19.281 -6.727 1 97.69 174 PRO B CA 1
ATOM 3027 C C . PRO B 1 174 ? -3.426 20 -7.793 1 97.69 174 PRO B C 1
ATOM 3029 O O . PRO B 1 174 ? -2.865 20.594 -8.719 1 97.69 174 PRO B O 1
ATOM 3032 N N . LYS B 1 175 ? -4.762 20.078 -7.652 1 97.31 175 LYS B N 1
ATOM 3033 C CA . LYS B 1 175 ? -5.535 20.422 -8.836 1 97.31 175 LYS B CA 1
ATOM 3034 C C . LYS B 1 175 ? -6.434 21.625 -8.57 1 97.31 175 LYS B C 1
ATOM 3036 O O . LYS B 1 175 ? -7.117 22.109 -9.477 1 97.31 175 LYS B O 1
ATOM 3041 N N . ARG B 1 176 ? -6.465 22.141 -7.281 1 97.56 176 ARG B N 1
ATOM 3042 C CA . ARG B 1 176 ? -7.379 23.266 -7.07 1 97.56 176 ARG B CA 1
ATOM 3043 C C . ARG B 1 176 ? -6.863 24.188 -5.973 1 97.56 176 ARG B C 1
ATOM 3045 O O . ARG B 1 176 ? -6.074 23.781 -5.125 1 97.56 176 ARG B O 1
ATOM 3052 N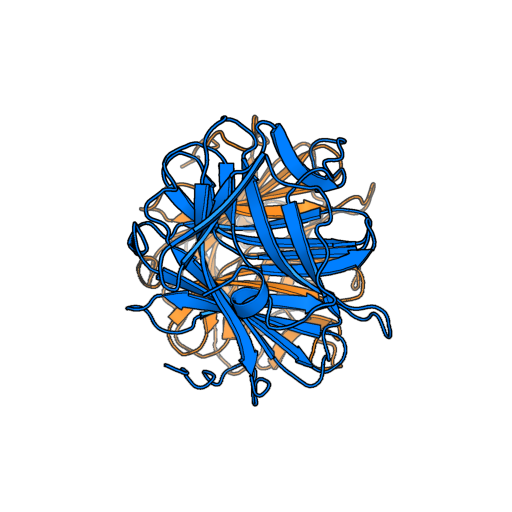 N . ALA B 1 177 ? -7.391 25.422 -6.02 1 97.81 177 ALA B N 1
ATOM 3053 C CA . ALA B 1 177 ? -7.234 26.391 -4.93 1 97.81 177 ALA B CA 1
ATOM 3054 C C . ALA B 1 177 ? -8.352 26.25 -3.906 1 97.81 177 ALA B C 1
ATOM 3056 O O . ALA B 1 177 ? -9.398 25.641 -4.195 1 97.81 177 ALA B O 1
ATOM 3057 N N . GLY B 1 178 ? -8.117 26.688 -2.738 1 97.75 178 GLY B N 1
ATOM 3058 C CA . GLY B 1 178 ? -9.18 26.828 -1.755 1 97.75 178 GLY B CA 1
ATOM 3059 C C . GLY B 1 178 ? -9.398 25.562 -0.933 1 97.75 178 GLY B C 1
ATOM 3060 O O . GLY B 1 178 ? -10.305 25.516 -0.1 1 97.75 178 GLY B O 1
ATOM 3061 N N . PHE B 1 179 ? -8.609 24.516 -1.194 1 98.62 179 PHE B N 1
ATOM 3062 C CA . PHE B 1 179 ? -8.766 23.297 -0.409 1 98.62 179 PHE B CA 1
ATOM 3063 C C . PHE B 1 179 ? -8.328 23.516 1.033 1 98.62 179 PHE B C 1
ATOM 3065 O O . PHE B 1 179 ? -7.184 23.891 1.29 1 98.62 179 PHE B O 1
ATOM 3072 N N . GLU B 1 180 ? -9.25 23.234 1.93 1 98.56 180 GLU B N 1
ATOM 3073 C CA . GLU B 1 180 ? -8.969 23.375 3.357 1 98.56 180 GLU B CA 1
ATOM 3074 C C . GLU B 1 180 ? -9.188 22.047 4.086 1 98.56 180 GLU B C 1
ATOM 3076 O O . GLU B 1 180 ? -10.133 21.312 3.785 1 98.56 180 GLU B O 1
ATOM 3081 N N . VAL B 1 181 ? -8.305 21.797 5.016 1 98.38 181 VAL B N 1
ATOM 3082 C CA . VAL B 1 181 ? -8.453 20.625 5.863 1 98.38 181 VAL B CA 1
ATOM 3083 C C . VAL B 1 181 ? -8.547 21.047 7.328 1 98.38 181 VAL B C 1
ATOM 3085 O O . VAL B 1 181 ? -7.766 21.891 7.785 1 98.38 181 VAL B O 1
ATOM 3088 N N . ALA B 1 182 ? -9.492 20.516 8.016 1 97.62 182 ALA B N 1
ATOM 3089 C CA . ALA B 1 182 ? -9.578 20.703 9.461 1 97.62 182 ALA B CA 1
ATOM 3090 C C . ALA B 1 182 ? -8.906 19.547 10.203 1 97.62 182 ALA B C 1
ATOM 3092 O O . ALA B 1 182 ? -9.406 18.422 10.195 1 97.62 182 ALA B O 1
ATOM 3093 N N . PHE B 1 183 ? -7.781 19.828 10.805 1 97.5 183 PHE B N 1
ATOM 3094 C CA . PHE B 1 183 ? -7.133 18.891 11.703 1 97.5 183 PHE B CA 1
ATOM 3095 C C . PHE B 1 183 ? -7.652 19.047 13.125 1 97.5 183 PHE B C 1
ATOM 3097 O O . PHE B 1 183 ? -7.727 20.172 13.641 1 97.5 183 PHE B O 1
ATOM 3104 N N . THR B 1 184 ? -7.93 17.922 13.75 1 95.38 184 THR B N 1
ATOM 3105 C CA . THR B 1 184 ? -8.555 18.031 15.062 1 95.38 184 THR B CA 1
ATOM 3106 C C . THR B 1 184 ? -7.648 17.438 16.141 1 95.38 184 THR B C 1
ATOM 3108 O O . THR B 1 184 ? -7.852 17.688 17.328 1 95.38 184 THR B O 1
ATOM 3111 N N . GLN B 1 185 ? -6.707 16.656 15.719 1 94.31 185 GLN B N 1
ATOM 3112 C CA . GLN B 1 185 ? -5.793 16.078 16.703 1 94.31 185 GLN B CA 1
ATOM 3113 C C . GLN B 1 185 ? -4.414 15.852 16.094 1 94.31 185 GLN B C 1
ATOM 3115 O O . GLN B 1 185 ? -4.301 15.422 14.938 1 94.31 185 GLN B O 1
ATOM 3120 N N . TRP B 1 186 ? -3.416 16.188 16.781 1 95.19 186 TRP B N 1
ATOM 3121 C CA . TRP B 1 186 ? -2.02 15.805 16.594 1 95.19 186 TRP B CA 1
ATOM 3122 C C . TRP B 1 186 ? -1.361 15.484 17.938 1 95.19 186 TRP B C 1
ATOM 3124 O O . TRP B 1 186 ? -1.119 16.375 18.75 1 95.19 186 TRP B O 1
ATOM 3134 N N . ARG B 1 187 ? -1.037 14.164 18.078 1 93.88 187 ARG B N 1
ATOM 3135 C CA . ARG B 1 187 ? -0.544 13.789 19.391 1 93.88 187 ARG B CA 1
ATOM 3136 C C . ARG B 1 187 ? 0.378 12.57 19.312 1 93.88 187 ARG B C 1
ATOM 3138 O O . ARG B 1 187 ? 0.399 11.875 18.297 1 93.88 187 ARG B O 1
ATOM 3145 N N . THR B 1 188 ? 1.108 12.375 20.391 1 94.56 188 THR B N 1
ATOM 3146 C CA . THR B 1 188 ? 1.853 11.133 20.578 1 94.56 188 THR B CA 1
ATOM 3147 C C . THR B 1 188 ? 1.179 10.25 21.609 1 94.56 188 THR B C 1
ATOM 3149 O O . THR B 1 188 ? 0.519 10.742 22.531 1 94.56 188 THR B O 1
ATOM 3152 N N . THR B 1 189 ? 1.239 9.039 21.406 1 95.38 189 THR B N 1
ATOM 3153 C CA . THR B 1 189 ? 0.656 8.047 22.297 1 95.38 189 THR B CA 1
ATOM 3154 C C . THR B 1 189 ? 1.627 6.891 22.531 1 95.38 189 THR B C 1
ATOM 3156 O O . THR B 1 189 ? 2.75 6.906 22.031 1 95.38 189 THR B O 1
ATOM 3159 N N . ALA B 1 190 ? 1.205 5.895 23.391 1 95.75 190 ALA B N 1
ATOM 3160 C CA . ALA B 1 190 ? 1.993 4.676 23.547 1 95.75 190 ALA B CA 1
ATOM 3161 C C . ALA B 1 190 ? 2.168 3.947 22.219 1 95.75 190 ALA B C 1
ATOM 3163 O O . ALA B 1 190 ? 1.265 3.953 21.375 1 95.75 190 ALA B O 1
ATOM 3164 N N . PRO B 1 191 ? 3.275 3.324 22.062 1 96 191 PRO B N 1
ATOM 3165 C CA . PRO B 1 191 ? 3.51 2.588 20.812 1 96 191 PRO B CA 1
ATOM 3166 C C . PRO B 1 191 ? 2.658 1.325 20.703 1 96 191 PRO B C 1
ATOM 3168 O O . PRO B 1 191 ? 2.064 0.891 21.703 1 96 191 PRO B O 1
ATOM 3171 N N . ASP B 1 192 ? 2.594 0.793 19.516 1 95.12 192 ASP B N 1
ATOM 3172 C CA . ASP B 1 192 ? 1.918 -0.486 19.328 1 95.12 192 ASP B CA 1
ATOM 3173 C C . ASP B 1 192 ? 2.596 -1.591 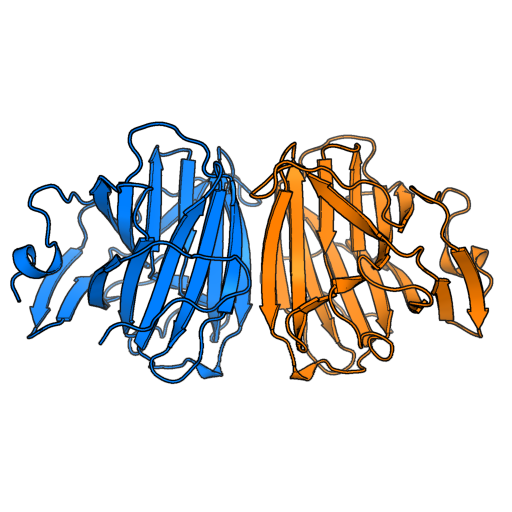20.125 1 95.12 192 ASP B C 1
ATOM 3175 O O . ASP B 1 192 ? 3.826 -1.654 20.188 1 95.12 192 ASP B O 1
ATOM 3179 N N . GLU B 1 193 ? 1.797 -2.432 20.656 1 91.62 193 GLU B N 1
ATOM 3180 C CA . GLU B 1 193 ? 2.34 -3.564 21.391 1 91.62 193 GLU B CA 1
ATOM 3181 C C . GLU B 1 193 ? 2.604 -4.754 20.484 1 91.62 193 GLU B C 1
ATOM 3183 O O . GLU B 1 193 ? 3.496 -5.562 20.75 1 91.62 193 GLU B O 1
ATOM 3188 N N . ASP B 1 194 ? 1.791 -4.793 19.484 1 90.44 194 ASP B N 1
ATOM 3189 C CA . ASP B 1 194 ? 1.857 -5.891 18.531 1 90.44 194 ASP B CA 1
ATOM 3190 C C . ASP B 1 194 ? 1.285 -5.473 17.172 1 90.44 194 ASP B C 1
ATOM 3192 O O . ASP B 1 194 ? 0.377 -4.645 17.109 1 90.44 194 ASP B O 1
ATOM 3196 N N . LEU B 1 195 ? 1.799 -6.141 16.094 1 90.44 195 LEU B N 1
ATOM 3197 C CA . LEU B 1 195 ? 1.338 -5.828 14.742 1 90.44 195 LEU B CA 1
ATOM 3198 C C . LEU B 1 195 ? -0.144 -6.152 14.586 1 90.44 195 LEU B C 1
ATOM 3200 O O . LEU B 1 195 ? -0.861 -5.461 13.859 1 90.44 195 LEU B O 1
ATOM 3204 N N . HIS B 1 196 ? -0.638 -7.137 15.258 1 87.94 196 HIS B N 1
ATOM 3205 C CA . HIS B 1 196 ? -1.987 -7.633 15.016 1 87.94 196 HIS B CA 1
ATOM 3206 C C . HIS B 1 196 ? -2.932 -7.246 16.141 1 87.94 196 HIS B C 1
ATOM 3208 O O . HIS B 1 196 ? -4.082 -7.684 16.188 1 87.94 196 HIS B O 1
ATOM 3214 N N . ALA B 1 197 ? -2.43 -6.477 17.062 1 89.38 197 ALA B N 1
ATOM 3215 C CA . ALA B 1 197 ? -3.271 -5.961 18.141 1 89.38 197 ALA B CA 1
ATOM 3216 C C . ALA B 1 197 ? -3.67 -4.512 17.875 1 89.38 197 ALA B C 1
ATOM 3218 O O . ALA B 1 197 ? -2.82 -3.672 17.562 1 89.38 197 ALA B O 1
ATOM 3219 N N . ASP B 1 198 ? -4.953 -4.27 18.047 1 92.44 198 ASP B N 1
ATOM 3220 C CA . ASP B 1 198 ? -5.414 -2.893 17.891 1 92.44 198 ASP B CA 1
ATOM 3221 C C . ASP B 1 198 ? -4.875 -2.006 19.016 1 92.44 198 ASP B C 1
ATOM 3223 O O . ASP B 1 198 ? -4.957 -2.365 20.188 1 92.44 198 ASP B O 1
ATOM 3227 N N . PRO B 1 199 ? -4.328 -0.875 18.625 1 94.06 199 PRO B N 1
ATOM 3228 C CA . PRO B 1 199 ? -3.965 0.06 19.703 1 94.06 199 PRO B CA 1
ATOM 3229 C C . PRO B 1 199 ? -5.18 0.669 20.391 1 94.06 199 PRO B C 1
ATOM 3231 O O . PRO B 1 199 ? -6.285 0.654 19.844 1 94.06 199 PRO B O 1
ATOM 3234 N N . PRO B 1 200 ? -4.922 1.193 21.609 1 91.62 200 PRO B N 1
ATOM 3235 C CA . PRO B 1 200 ? -6.039 1.854 22.281 1 91.62 200 PRO B CA 1
ATOM 3236 C C . PRO B 1 200 ? -6.523 3.104 21.547 1 91.62 200 PRO B C 1
ATOM 3238 O O . PRO B 1 200 ? -5.75 3.734 20.828 1 91.62 200 PRO B O 1
ATOM 3241 N N . ILE B 1 201 ? -7.805 3.396 21.703 1 91.94 201 ILE B N 1
ATOM 3242 C CA . ILE B 1 201 ? -8.391 4.625 21.188 1 91.94 201 ILE B CA 1
ATOM 3243 C C . ILE B 1 201 ? -8.5 5.66 22.297 1 91.94 201 ILE B C 1
ATOM 3245 O O . ILE B 1 201 ? -9.109 5.391 23.344 1 91.94 201 ILE B O 1
ATOM 3249 N N . TYR B 1 202 ? -7.809 6.773 22.016 1 81.31 202 TYR B N 1
ATOM 3250 C CA . TYR B 1 202 ? -7.809 7.812 23.031 1 81.31 202 TYR B CA 1
ATOM 3251 C C . TYR B 1 202 ? -8.82 8.906 22.703 1 81.31 202 TYR B C 1
ATOM 3253 O O . TYR B 1 202 ? -8.984 9.273 21.531 1 81.31 202 TYR B O 1
ATOM 3261 N N . ASP B 1 203 ? -9.742 9.273 23.5 1 68.56 203 ASP B N 1
ATOM 3262 C CA . ASP B 1 203 ? -10.727 10.336 23.328 1 68.56 203 ASP B CA 1
ATOM 3263 C C . ASP B 1 203 ? -10.086 11.711 23.516 1 68.56 203 ASP B C 1
ATOM 3265 O O . ASP B 1 203 ? -9.125 11.859 24.281 1 68.56 203 ASP B O 1
#

pLDDT: mean 94.05, std 9.42, range [41.66, 98.94]

Secondary structure (DSSP, 8-state):
--HHHHH-STT-EESS--SEEEEETTEEEEEPPBT--EEESTTT--EEE--EEEEEE--TTSEEEEEEE-TT--STT-EEEEEEEEETTEEEEEEEEEETTEEEEEEEEEESEEEEEEEE-GGGTT-EEEEEEEEETTEEEEEEEESSS--EEEEEEE----S--EEEEEEEBSS-S--EEEEEEEEEEPPPS-TTSPPPPP-/--HHHHH-STT-EESS--SEEEEETTEEEEEPPBT--EEESTTT--EEE--EEEEEE--TTSEEEEEEE-TT--STT-EEEEEEEEETTEEEEEEEEEETTEEEEEEEEEESEEEEEEEE-GGGTT-EEEEEEEEETTEEEEEEEESSS--EEEEEEE----S--EEEEEEEBSS-S--EEEEEEEEEEPPPS-TTSPPPPP-

Foldseek 3Di:
DPPCVQLVDPAKDKQAAAPDWDDDPLWIKTWHDAQADAFACPPNHDGGDHWIWTKDDDDLQWKKKWKWWQALQFDAFWWKAKKKDQDSQFIKGWGWTQHPRFIWTWMWGGRNGTDIDIDGDRVCHRFIKMWMWHDDDQWIWIWMATPPGFIDTHDIGGNRDDDRIMMGMITHHRHDGDRMMIIRHIDIHGGDPDNPDGDDDDD/DPPCVQLVDPAKDKQAAAPDWDDDPLWIKTWHDAQADAFACPPNHDGGDHWIWTKDDDDLQWKKKWKWWQALQFDAFWWKAKKKDQDSQFIKGWTWTQHPRFIWTWMWGGHNGTDIDIDGDRVCHRFIKMWMWHDDDQWIWIWMATPPGFIDTHDIGGNRDDDRIMMGMITHHRHDGDRMMIIRHIDIHHGDPDNPDGDDDDD